Protein AF-A0A9P6ZWG0-F1 (afdb_monomer_lite)

Secondary structure (DSSP, 8-state):
-TTTSS--TTHHHHHHHHHHTT--HHHHHHHHHHHHTTS-------HHHHHHHHHHHHHHHHHHHHHHHHHT----HHHHHHHS----PPPP-SS--HHHHHHHHIIIIIHHHTTS-PPP--EEEEEEEEE--S--EEETTTTEEE-B-TTTGGGS--B-SSHHHHHHHHHHHHTTSS-B-SEEEEEEEEETTS--EEEEEEEEE-S---HHHHHHHHHHHHHHHHHTTHHHHT--EEEEEE---HHHHHHHHHHHSSEEPPTTSTTHHHHTTSTT---EE-GGG-EEEE-HHHHHHHHHHHHT-SS-EE-GGG-EE-HHHHHHHHTTSTT--HHHHHHHHS-S-TT-HHHHHHHHHHHHHHHTPPP-TTTS-HHHHHHHHHHHHHHHHHHHHHHHHH-TTS-HHHHHHHHHHHHHHHHHHHHHHGGGTS-HHHHHHHHHHHHHHHHHHHHHHHH-

Organism: NCBI:txid48579

pLDDT: mean 90.17, std 9.9, range [35.66, 98.5]

Sequence (456 aa):
MALSESDVPRIQHILAVALKRGSSIHQIINTLKDAIAGTYHPRGYSGDDLDIAMLAYRLGGRQLLYAFSRRLGLPSLRTLQTHHTFTSISPTIGSITTEQFDANIKTLILIPSQSTVVPRRGHSLMMDEIALEERASHHRASNSVIGLCHAHSHLVDPTLHTYDSALHIAEKLTEGLIHLGKEMSVLAVGSFGDDVIFPILAAPTCKCENAEMMISIFTLAIDRWRETGAEEHLGPIFSVATDGDSMWRAAGHSMFLKTNLPTTSRLYGTLSHMQGLNLATGDYEITLDFDLKHILKRWCTLLRTRKGMKLSNGHSITSAVLAHYLAWLPHMDESSVTKLLNPDDPQDVPRAVELMQAIIALSKFNIDTITGDVGMCADMSSIKSLGTILESLLLPFIDVTLSLQQQVTYLSRYAHLTFTFFRLYRSAFMPHVLYYDSQTMVKNVCFCIAKQQKLD

Radius of gyration: 29.15 Å; chains: 1; bounding box: 71×71×86 Å

Structure (mmCIF, N/CA/C/O backbone):
data_AF-A0A9P6ZWG0-F1
#
_entry.id   AF-A0A9P6ZWG0-F1
#
loop_
_atom_site.group_PDB
_atom_site.id
_atom_site.type_symbol
_atom_site.label_atom_id
_atom_site.label_alt_id
_atom_site.label_comp_id
_atom_site.label_asym_id
_atom_site.label_entity_id
_atom_site.label_seq_id
_atom_site.pdbx_PDB_ins_code
_atom_site.Cartn_x
_atom_site.Cartn_y
_atom_site.Cartn_z
_atom_site.occupancy
_atom_site.B_iso_or_equiv
_atom_site.auth_seq_id
_atom_site.auth_comp_id
_atom_site.auth_asym_id
_atom_site.auth_atom_id
_atom_site.pdbx_PDB_model_num
ATOM 1 N N . MET A 1 1 ? -18.147 -50.437 30.437 1.00 37.62 1 MET A N 1
ATOM 2 C CA . MET A 1 1 ? -17.731 -50.346 29.022 1.00 37.62 1 MET A CA 1
ATOM 3 C C . MET A 1 1 ? -17.285 -48.946 28.598 1.00 37.62 1 MET A C 1
ATOM 5 O O . MET A 1 1 ? -16.325 -48.887 27.862 1.00 37.62 1 MET A O 1
ATOM 9 N N . ALA A 1 2 ? -17.814 -47.830 29.126 1.00 37.00 2 ALA A N 1
ATOM 10 C CA . ALA A 1 2 ? -17.230 -46.495 28.856 1.00 37.00 2 ALA A CA 1
ATOM 11 C C . ALA A 1 2 ? -15.857 -46.240 29.538 1.00 37.00 2 ALA A C 1
ATOM 13 O O . ALA A 1 2 ? -15.045 -45.470 29.047 1.00 37.00 2 ALA A O 1
ATOM 14 N N . LEU A 1 3 ? -15.570 -46.920 30.658 1.00 36.84 3 LEU A N 1
ATOM 15 C CA . LEU A 1 3 ? -14.279 -46.837 31.368 1.00 36.84 3 LEU A CA 1
ATOM 16 C C . LEU A 1 3 ? -13.148 -47.650 30.711 1.00 36.84 3 LEU A C 1
ATOM 18 O O . LEU A 1 3 ? -11.986 -47.381 30.986 1.00 36.84 3 LEU A O 1
ATOM 22 N N . SER A 1 4 ? -13.470 -48.648 29.878 1.00 35.66 4 SER A N 1
ATOM 23 C CA . SER A 1 4 ? -12.467 -49.485 29.197 1.00 35.66 4 SER A CA 1
ATOM 24 C C . SER A 1 4 ? -12.006 -48.900 27.862 1.00 35.66 4 SER A C 1
ATOM 26 O O . SER A 1 4 ? -10.971 -49.313 27.356 1.00 35.66 4 SER A O 1
ATOM 28 N N . GLU A 1 5 ? -12.755 -47.944 27.306 1.00 43.00 5 GLU A N 1
ATOM 29 C CA . GLU A 1 5 ? -12.434 -47.263 26.043 1.00 43.00 5 GLU A CA 1
ATOM 30 C C . GLU A 1 5 ? -11.726 -45.911 26.256 1.00 43.00 5 GLU A C 1
ATOM 32 O O . GLU A 1 5 ? -11.485 -45.190 25.297 1.00 43.00 5 GLU A O 1
ATOM 37 N N . SER A 1 6 ? -11.351 -45.568 27.497 1.00 45.91 6 SER A N 1
ATOM 38 C CA . SER A 1 6 ? -10.584 -44.360 27.871 1.00 45.91 6 SER A CA 1
ATOM 39 C C . SER A 1 6 ? -11.175 -43.004 27.458 1.00 45.91 6 SER A C 1
ATOM 41 O O . SER A 1 6 ? -10.564 -41.979 27.749 1.00 45.91 6 SER A O 1
ATOM 43 N N . ASP A 1 7 ? -12.359 -42.962 26.849 1.00 49.44 7 ASP A N 1
ATOM 44 C CA . ASP A 1 7 ? -12.924 -41.741 26.278 1.00 49.44 7 ASP A CA 1
ATOM 45 C C . ASP A 1 7 ? -14.262 -41.386 26.932 1.00 49.44 7 ASP A C 1
ATOM 47 O O . ASP A 1 7 ? -15.328 -41.378 26.321 1.00 49.44 7 ASP A O 1
ATOM 51 N N . VAL A 1 8 ? -14.218 -41.109 28.236 1.00 55.91 8 VAL A N 1
ATOM 52 C CA . VAL A 1 8 ? -15.215 -40.216 28.830 1.00 55.91 8 VAL A CA 1
ATOM 53 C C . VAL A 1 8 ? -14.532 -38.857 28.896 1.00 55.91 8 VAL A C 1
ATOM 55 O O . VAL A 1 8 ? -13.727 -38.635 29.815 1.00 55.91 8 VAL A O 1
ATOM 58 N N . PRO A 1 9 ? -14.810 -37.952 27.938 1.00 55.22 9 PRO A N 1
ATOM 59 C CA . PRO A 1 9 ? -14.246 -36.620 27.962 1.00 55.22 9 PRO A CA 1
ATOM 60 C C . PRO A 1 9 ? -14.466 -36.038 29.354 1.00 55.22 9 PRO A C 1
ATOM 62 O O . PRO A 1 9 ? -15.599 -35.949 29.831 1.00 55.22 9 PRO A O 1
ATOM 65 N N . ARG A 1 10 ? -13.369 -35.631 30.003 1.00 64.44 10 ARG A N 1
ATOM 66 C CA . ARG A 1 10 ? -13.386 -34.802 31.220 1.00 64.44 10 ARG A CA 1
ATOM 67 C C . ARG A 1 10 ? -13.662 -35.516 32.551 1.00 64.44 10 ARG A C 1
ATOM 69 O O . ARG A 1 10 ? -13.986 -34.828 33.519 1.00 64.44 10 ARG A O 1
ATOM 76 N N . ILE A 1 11 ? -13.429 -36.831 32.684 1.00 73.81 11 ILE A N 1
ATOM 77 C CA . ILE A 1 11 ? -13.374 -37.490 34.019 1.00 73.81 11 ILE A CA 1
ATOM 78 C C . ILE A 1 11 ? -12.400 -36.763 34.955 1.00 73.81 11 ILE A C 1
ATOM 80 O O . ILE A 1 11 ? -12.735 -36.476 36.105 1.00 73.81 11 ILE A O 1
ATOM 84 N N . GLN A 1 12 ? -11.211 -36.423 34.451 1.00 68.88 12 GLN A N 1
ATOM 85 C CA . GLN A 1 12 ? -10.196 -35.696 35.218 1.00 68.88 12 GLN A CA 1
ATOM 86 C C . GLN A 1 12 ? -10.724 -34.347 35.728 1.00 68.88 12 GLN A C 1
ATOM 88 O O . GLN A 1 12 ? -10.463 -33.972 36.869 1.00 68.88 12 GLN A O 1
ATOM 93 N N . HIS A 1 13 ? -11.541 -33.653 34.929 1.00 70.75 13 HIS A N 1
ATOM 94 C CA . HIS A 1 13 ? -12.156 -32.381 35.314 1.00 70.75 13 HIS A CA 1
ATOM 95 C C . HIS A 1 13 ? -13.264 -32.555 36.356 1.00 70.75 13 HIS A C 1
ATOM 97 O O . HIS A 1 13 ? -13.342 -31.770 37.298 1.00 70.75 13 HIS A O 1
ATOM 103 N N . ILE A 1 14 ? -14.101 -33.594 36.233 1.00 76.69 14 ILE A N 1
ATOM 104 C CA . ILE A 1 14 ? -15.118 -33.932 37.247 1.00 76.69 14 ILE A CA 1
ATOM 105 C C . ILE A 1 14 ? -14.441 -34.150 38.601 1.00 76.69 14 ILE A C 1
ATOM 107 O O . ILE A 1 14 ? -14.869 -33.577 39.603 1.00 76.69 14 ILE A O 1
ATOM 111 N N . LEU A 1 15 ? -13.356 -34.927 38.615 1.00 77.06 15 LEU A N 1
ATOM 112 C CA . LEU A 1 15 ? -12.566 -35.180 39.816 1.00 77.06 15 LEU A CA 1
ATOM 113 C C . LEU A 1 15 ? -11.942 -33.887 40.355 1.00 77.06 15 LEU A C 1
ATOM 115 O O . LEU A 1 15 ? -12.119 -33.579 41.530 1.00 77.06 15 LEU A O 1
ATOM 119 N N . ALA A 1 16 ? -11.289 -33.088 39.507 1.00 73.81 16 ALA A N 1
ATOM 120 C CA . ALA A 1 16 ? -10.658 -31.833 39.914 1.00 73.81 16 ALA A CA 1
ATOM 121 C C . ALA A 1 16 ? -11.660 -30.825 40.510 1.00 73.81 16 ALA A C 1
ATOM 123 O O . ALA A 1 16 ? -11.408 -30.241 41.565 1.00 73.81 16 ALA A O 1
ATOM 124 N N . VAL A 1 17 ? -12.827 -30.643 39.880 1.00 78.06 17 VAL A N 1
ATOM 125 C CA . VAL A 1 17 ? -13.886 -29.746 40.372 1.00 78.06 17 VAL A CA 1
ATOM 126 C C . VAL A 1 17 ? -14.488 -30.264 41.674 1.00 78.06 17 VAL A C 1
ATOM 128 O O . VAL A 1 17 ? -14.714 -29.479 42.597 1.00 78.06 17 VAL A O 1
ATOM 131 N N . ALA A 1 18 ? -14.754 -31.567 41.767 1.00 81.75 18 ALA A N 1
ATOM 132 C CA . ALA A 1 18 ? -15.360 -32.146 42.956 1.00 81.75 18 ALA A CA 1
ATOM 133 C C . ALA A 1 18 ? -14.406 -32.109 44.161 1.00 81.75 18 ALA A C 1
ATOM 135 O O . ALA A 1 18 ? -14.845 -31.764 45.261 1.00 81.75 18 ALA A O 1
ATOM 136 N N . LEU A 1 19 ? -13.107 -32.345 43.941 1.00 82.44 19 LEU A N 1
ATOM 137 C CA . LEU A 1 19 ? -12.054 -32.182 44.948 1.00 82.44 19 LEU A CA 1
ATOM 138 C C . LEU A 1 19 ? -11.912 -30.719 45.390 1.00 82.44 19 LEU A C 1
ATOM 140 O O . LEU A 1 19 ? -11.913 -30.448 46.587 1.00 82.44 19 LEU A O 1
ATOM 144 N N . LYS A 1 20 ? -11.893 -29.758 44.453 1.00 82.50 20 LYS A N 1
ATOM 145 C CA . LYS A 1 20 ? -11.837 -28.316 44.771 1.00 82.50 20 LYS A CA 1
ATOM 146 C C . LYS A 1 20 ? -13.030 -27.843 45.610 1.00 82.50 20 LYS A C 1
ATOM 148 O O . LYS A 1 20 ? -12.902 -26.909 46.393 1.00 82.50 20 LYS A O 1
ATOM 153 N N . ARG A 1 21 ? -14.194 -28.478 45.447 1.00 83.69 21 ARG A N 1
ATOM 154 C CA . ARG A 1 21 ? -15.416 -28.193 46.218 1.00 83.69 21 ARG A CA 1
ATOM 155 C C . ARG A 1 21 ? -15.495 -28.933 47.559 1.00 83.69 21 ARG A C 1
ATOM 157 O O . ARG A 1 21 ? -16.491 -28.768 48.253 1.00 83.69 21 ARG A O 1
ATOM 164 N N . GLY A 1 22 ? -14.501 -29.754 47.913 1.00 84.75 22 GLY A N 1
ATOM 165 C CA . GLY A 1 22 ? -14.538 -30.578 49.128 1.00 84.75 22 GLY A CA 1
ATOM 166 C C . GLY A 1 22 ? -15.646 -31.638 49.106 1.00 84.75 22 GLY A C 1
ATOM 167 O O . GLY A 1 22 ? -16.209 -31.970 50.145 1.00 84.75 22 GLY A O 1
ATOM 168 N N . SER A 1 23 ? -16.007 -32.136 47.919 1.00 88.69 23 SER A N 1
ATOM 169 C CA . SER A 1 23 ? -17.115 -33.085 47.758 1.00 88.69 23 SER A CA 1
ATOM 170 C C . SER A 1 23 ? -16.770 -34.440 48.381 1.00 88.69 23 SER A C 1
ATOM 172 O O . SER A 1 23 ? -15.651 -34.930 48.238 1.00 88.69 23 SER A O 1
ATOM 174 N N . SER A 1 24 ? -17.744 -35.084 49.028 1.00 89.44 24 SER A N 1
ATOM 175 C CA . SER A 1 24 ? -17.562 -36.433 49.574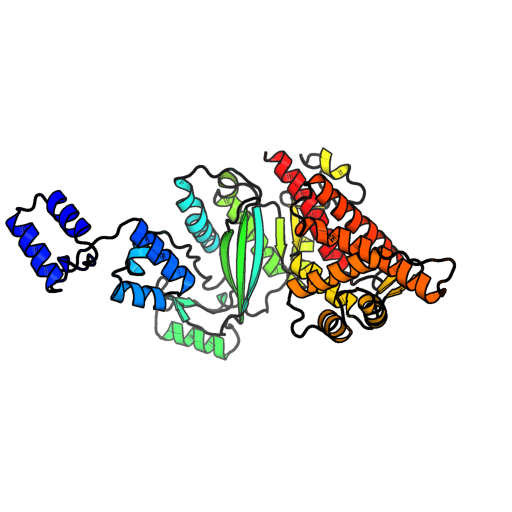 1.00 89.44 24 SER A CA 1
ATOM 176 C C . SER A 1 24 ? -17.386 -37.476 48.461 1.00 89.44 24 SER A C 1
ATOM 178 O O . SER A 1 24 ? -17.871 -37.302 47.341 1.00 89.44 24 SER A O 1
ATOM 180 N N . ILE A 1 25 ? -16.751 -38.609 48.781 1.00 86.00 25 ILE A N 1
ATOM 181 C CA . ILE A 1 25 ? -16.534 -39.720 47.834 1.00 86.00 25 ILE A CA 1
ATOM 182 C C . ILE A 1 25 ? -17.856 -40.190 47.202 1.00 86.00 25 ILE A C 1
ATOM 184 O O . ILE A 1 25 ? -17.917 -40.421 45.996 1.00 86.00 25 ILE A O 1
ATOM 188 N N . HIS A 1 26 ? -18.935 -40.265 47.988 1.00 86.94 26 HIS A N 1
ATOM 189 C CA . HIS A 1 26 ? -20.262 -40.632 47.484 1.00 86.94 26 HIS A CA 1
ATOM 190 C C . HIS A 1 26 ? -20.769 -39.648 46.422 1.00 86.94 26 HIS A C 1
ATOM 192 O O . HIS A 1 26 ? -21.313 -40.060 45.399 1.00 86.94 26 HIS A O 1
ATOM 198 N N . GLN A 1 27 ? -20.547 -38.351 46.627 1.00 86.12 27 GLN A N 1
ATOM 199 C CA . GLN A 1 27 ? -20.979 -37.321 45.690 1.00 86.12 27 GLN A CA 1
ATOM 200 C C . GLN A 1 27 ? -20.136 -37.306 44.410 1.00 86.12 27 GLN A C 1
ATOM 202 O O . GLN A 1 27 ? -20.685 -37.114 43.326 1.00 86.12 27 GLN A O 1
ATOM 207 N N . ILE A 1 28 ? -18.833 -37.587 44.510 1.00 85.56 28 ILE A N 1
ATOM 208 C CA . ILE A 1 28 ? -17.954 -37.776 43.346 1.00 85.56 28 ILE A CA 1
ATOM 209 C C . ILE A 1 28 ? -18.445 -38.954 42.495 1.00 85.56 28 ILE A C 1
ATOM 211 O O . ILE A 1 28 ? -18.609 -38.815 41.284 1.00 85.56 28 ILE A O 1
ATOM 215 N N . ILE A 1 29 ? -18.736 -40.096 43.129 1.00 86.38 29 ILE A N 1
ATOM 216 C CA . ILE A 1 29 ? -19.223 -41.300 42.443 1.00 86.38 29 ILE A CA 1
ATOM 217 C C . ILE A 1 29 ? -20.577 -41.044 41.772 1.00 86.38 29 ILE A C 1
ATOM 219 O O . ILE A 1 29 ? -20.764 -41.445 40.625 1.00 86.38 29 ILE A O 1
ATOM 223 N N . ASN A 1 30 ? -21.506 -40.360 42.445 1.00 86.19 30 ASN A N 1
ATOM 224 C CA . ASN A 1 30 ? -22.801 -40.015 41.853 1.00 86.19 30 ASN A CA 1
ATOM 225 C C . ASN A 1 30 ? -22.636 -39.077 40.651 1.00 86.19 30 ASN A C 1
ATOM 227 O O . ASN A 1 30 ? -23.195 -39.348 39.598 1.00 86.19 30 ASN A O 1
ATOM 231 N N . THR A 1 31 ? -21.772 -38.065 40.755 1.00 82.00 31 THR A N 1
ATOM 232 C CA . THR A 1 31 ? -21.495 -37.138 39.643 1.00 82.00 31 THR A CA 1
ATOM 233 C C . THR A 1 31 ? -20.870 -37.853 38.437 1.00 82.00 31 THR A C 1
ATOM 235 O O . THR A 1 31 ? -21.188 -37.536 37.294 1.00 82.00 31 THR A O 1
ATOM 238 N N . LEU A 1 32 ? -20.003 -38.847 38.669 1.00 81.12 32 LEU A N 1
ATOM 239 C CA . LEU A 1 32 ? -19.445 -39.687 37.603 1.00 81.12 32 LEU A CA 1
ATOM 240 C C . LEU A 1 32 ? -20.507 -40.591 36.965 1.00 81.12 32 LEU A C 1
ATOM 242 O O . LEU A 1 32 ? -20.524 -40.733 35.745 1.00 81.12 32 LEU A O 1
ATOM 246 N N . LYS A 1 33 ? -21.404 -41.182 37.764 1.00 82.31 33 LYS A N 1
ATOM 247 C CA . LYS A 1 33 ? -22.532 -41.975 37.251 1.00 82.31 33 LYS A CA 1
ATOM 248 C C . LYS A 1 33 ? -23.474 -41.119 36.407 1.00 82.31 33 LYS A C 1
ATOM 250 O O . LYS A 1 33 ? -23.841 -41.543 35.316 1.00 82.31 33 LYS A O 1
ATOM 255 N N . ASP A 1 34 ? -23.786 -39.911 36.867 1.00 80.44 34 ASP A N 1
ATOM 256 C CA . ASP A 1 34 ? -24.603 -38.947 36.131 1.00 80.44 34 ASP A CA 1
ATOM 257 C C . ASP A 1 34 ? -23.915 -38.506 34.828 1.00 80.44 34 ASP A C 1
ATOM 259 O O . ASP A 1 34 ? -24.560 -38.355 33.791 1.00 80.44 34 ASP A O 1
ATOM 263 N N . ALA A 1 35 ? -22.587 -38.355 34.835 1.00 75.44 35 ALA A N 1
ATOM 264 C CA . ALA A 1 35 ? -21.829 -38.039 33.626 1.00 75.44 35 ALA A CA 1
ATOM 265 C C . ALA A 1 35 ? -21.859 -39.178 32.599 1.00 75.44 35 ALA A C 1
ATOM 267 O O . ALA A 1 35 ? -22.093 -38.938 31.417 1.00 75.44 35 ALA A O 1
ATOM 268 N N . ILE A 1 36 ? -21.684 -40.423 33.053 1.00 76.38 36 ILE A N 1
ATOM 269 C CA . ILE A 1 36 ? -21.764 -41.618 32.200 1.00 76.38 36 ILE A CA 1
ATOM 270 C C . ILE A 1 36 ? -23.185 -41.801 31.643 1.00 76.38 36 ILE A C 1
ATOM 272 O O . ILE A 1 36 ? -23.343 -42.207 30.495 1.00 76.38 36 ILE A O 1
ATOM 276 N N . ALA A 1 37 ? -24.216 -41.477 32.429 1.00 76.56 37 ALA A N 1
ATOM 277 C CA . ALA A 1 37 ? -25.615 -41.508 32.003 1.00 76.56 37 ALA A CA 1
ATOM 278 C C . ALA A 1 37 ? -26.010 -40.326 31.093 1.00 76.56 37 ALA A C 1
ATOM 280 O O . ALA A 1 37 ? -27.152 -40.259 30.640 1.00 76.56 37 ALA A O 1
ATOM 281 N N . GLY A 1 38 ? -25.098 -39.379 30.841 1.00 68.25 38 GLY A N 1
ATOM 282 C CA . GLY A 1 38 ? -25.356 -38.177 30.046 1.00 68.25 38 GLY A CA 1
ATOM 283 C C . GLY A 1 38 ? -26.262 -37.147 30.733 1.00 68.25 38 GLY A C 1
ATOM 284 O O . GLY A 1 38 ? -26.659 -36.166 30.106 1.00 68.25 38 GLY A O 1
ATOM 285 N N . THR A 1 39 ? -26.597 -37.328 32.012 1.00 75.56 39 THR A N 1
ATOM 286 C CA . THR A 1 39 ? -27.428 -36.393 32.787 1.00 75.56 39 THR A CA 1
ATOM 287 C C . THR A 1 39 ? -26.605 -35.244 33.372 1.00 75.56 39 THR A C 1
ATOM 289 O O . THR A 1 39 ? -27.137 -34.153 33.586 1.00 75.56 39 THR A O 1
ATOM 292 N N . TYR A 1 40 ? -25.293 -35.432 33.551 1.00 69.31 40 TYR A N 1
ATOM 293 C CA . TYR A 1 40 ? -24.360 -34.397 33.998 1.00 69.31 40 TYR A CA 1
ATOM 294 C C . TYR A 1 40 ? -23.277 -34.107 32.953 1.00 69.31 40 TYR A C 1
ATOM 296 O O . TYR A 1 40 ? -22.512 -34.979 32.562 1.00 69.31 40 TYR A O 1
ATOM 304 N N . HIS A 1 41 ? -23.164 -32.844 32.539 1.00 65.75 41 HIS A N 1
ATOM 305 C CA . HIS A 1 41 ? -22.106 -32.391 31.636 1.00 65.75 41 HIS A CA 1
ATOM 306 C C . HIS A 1 41 ? -21.124 -31.501 32.412 1.00 65.75 41 HIS A C 1
ATOM 308 O O . HIS A 1 41 ? -21.511 -30.395 32.815 1.00 65.75 41 HIS A O 1
ATOM 314 N N . PRO A 1 42 ? -19.873 -31.940 32.648 1.00 67.44 42 PRO A N 1
ATOM 315 C CA . PRO A 1 42 ? -18.890 -31.139 33.369 1.00 67.44 42 PRO A CA 1
ATOM 316 C C . PRO A 1 42 ? -18.679 -29.771 32.706 1.00 67.44 42 PRO A C 1
ATOM 318 O O . PRO A 1 42 ? -18.319 -29.675 31.532 1.00 67.44 42 PRO A O 1
ATOM 321 N N . ARG A 1 43 ? -18.890 -28.697 33.480 1.00 65.50 43 ARG A N 1
ATOM 322 C CA . ARG A 1 43 ? -18.658 -27.314 33.039 1.00 65.50 43 ARG A CA 1
ATOM 323 C C . ARG A 1 43 ? -17.236 -26.881 33.395 1.00 65.50 43 ARG A C 1
ATOM 325 O O . ARG A 1 43 ? -16.882 -26.785 34.570 1.00 65.50 43 ARG A O 1
ATOM 332 N N . GLY A 1 44 ? -16.437 -26.619 32.370 1.00 68.69 44 GLY A N 1
ATOM 333 C CA . GLY A 1 44 ? -15.086 -26.067 32.451 1.00 68.69 44 GLY A CA 1
ATOM 334 C C . GLY A 1 44 ? -14.236 -26.542 31.278 1.00 68.69 44 GLY A C 1
ATOM 335 O O . GLY A 1 44 ? -14.557 -27.558 30.661 1.00 68.69 44 GLY A O 1
ATOM 336 N N . TYR A 1 45 ? -13.217 -25.755 30.957 1.00 79.44 45 TYR A N 1
ATOM 337 C CA . TYR A 1 45 ? -12.350 -25.932 29.798 1.00 79.44 45 TYR A CA 1
ATOM 338 C C . TYR A 1 45 ? -10.911 -25.666 30.233 1.00 79.44 45 TYR A C 1
ATOM 340 O O . TYR A 1 45 ? -10.681 -24.739 31.017 1.00 79.44 45 TYR A O 1
ATOM 348 N N . SER A 1 46 ? -9.974 -26.491 29.775 1.00 81.81 46 SER A N 1
ATOM 349 C CA . SER A 1 46 ? -8.542 -26.220 29.924 1.00 81.81 46 SER A CA 1
ATOM 350 C C . SER A 1 46 ? -8.082 -25.121 28.953 1.00 81.81 46 SER A C 1
ATOM 352 O O . SER A 1 46 ? -8.843 -24.689 28.086 1.00 81.81 46 SER A O 1
ATOM 354 N N . GLY A 1 47 ? -6.831 -24.664 29.095 1.00 82.94 47 GLY A N 1
ATOM 355 C CA . GLY A 1 47 ? -6.190 -23.815 28.081 1.00 82.94 47 GLY A CA 1
ATOM 356 C C . GLY A 1 47 ? -6.156 -24.513 26.719 1.00 82.94 47 GLY A C 1
ATOM 357 O O . GLY A 1 47 ? -6.641 -23.958 25.743 1.00 82.94 47 GLY A O 1
ATOM 358 N N . ASP A 1 48 ? -5.740 -25.781 26.692 1.00 85.06 48 ASP A N 1
ATOM 359 C CA . ASP A 1 48 ? -5.709 -26.593 25.470 1.00 85.06 48 ASP A CA 1
ATOM 360 C C . ASP A 1 48 ? -7.090 -26.719 24.806 1.00 85.06 48 ASP A C 1
ATOM 362 O O . ASP A 1 48 ? -7.206 -26.619 23.587 1.00 85.06 48 ASP A O 1
ATOM 366 N N . ASP A 1 49 ? -8.163 -26.894 25.591 1.00 87.06 49 ASP A N 1
ATOM 367 C CA . ASP A 1 49 ? -9.532 -26.927 25.062 1.00 87.06 49 ASP A CA 1
ATOM 368 C C . ASP A 1 49 ? -9.878 -25.614 24.345 1.00 87.06 49 ASP A C 1
ATOM 370 O O . ASP A 1 49 ? -10.517 -25.623 23.289 1.00 87.06 49 ASP A O 1
ATOM 374 N N . LEU A 1 50 ? -9.489 -24.482 24.939 1.00 90.06 50 LEU A N 1
ATOM 375 C CA . LEU A 1 50 ? -9.707 -23.148 24.388 1.00 90.06 50 LEU A CA 1
ATOM 376 C C . LEU A 1 50 ? -8.879 -22.924 23.117 1.00 90.06 50 LEU A C 1
ATOM 378 O O . LEU A 1 50 ? -9.432 -22.459 22.119 1.00 90.06 50 LEU A O 1
ATOM 382 N N . ASP A 1 51 ? -7.616 -23.345 23.104 1.00 90.06 51 ASP A N 1
ATOM 383 C CA . ASP A 1 51 ? -6.731 -23.230 21.944 1.00 90.06 51 ASP A CA 1
ATOM 384 C C . ASP A 1 51 ? -7.205 -24.102 20.773 1.00 90.06 51 ASP A C 1
ATOM 386 O O . ASP A 1 51 ? -7.280 -23.630 19.635 1.00 90.06 51 ASP A O 1
ATOM 390 N N . ILE A 1 52 ? -7.629 -25.345 21.034 1.00 91.56 52 ILE A N 1
ATOM 391 C CA . ILE A 1 52 ? -8.194 -26.233 20.005 1.00 91.56 52 ILE A CA 1
ATOM 392 C C . ILE A 1 52 ? -9.501 -25.652 19.458 1.00 91.56 52 ILE A C 1
ATOM 394 O O . ILE A 1 52 ? -9.733 -25.676 18.246 1.00 91.56 52 ILE A O 1
ATOM 398 N N . ALA A 1 53 ? -10.365 -25.100 2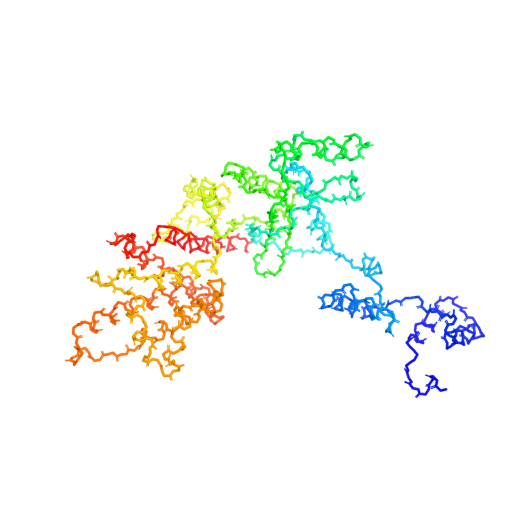0.313 1.00 92.50 53 ALA A N 1
ATOM 399 C CA . ALA A 1 53 ? -11.608 -24.492 19.847 1.00 92.50 53 ALA A CA 1
ATOM 400 C C . ALA A 1 53 ? -11.348 -23.201 19.055 1.00 92.50 53 ALA A C 1
ATOM 402 O O . ALA A 1 53 ? -12.023 -22.950 18.055 1.00 92.50 53 ALA A O 1
ATOM 403 N N . MET A 1 54 ? -10.342 -22.411 19.440 1.00 93.06 54 MET A N 1
ATOM 404 C CA . MET A 1 54 ? -9.891 -21.251 18.674 1.00 93.06 54 MET A CA 1
ATOM 405 C C . MET A 1 54 ? -9.352 -21.672 17.303 1.00 93.06 54 MET A C 1
ATOM 407 O O . MET A 1 54 ? -9.720 -21.074 16.292 1.00 93.06 54 MET A O 1
ATOM 411 N N . LEU A 1 55 ? -8.544 -22.732 17.235 1.00 94.00 55 LEU A N 1
ATOM 412 C CA . LEU A 1 55 ? -8.046 -23.280 15.975 1.00 94.00 55 LEU A CA 1
ATOM 413 C C . LEU A 1 55 ? -9.195 -23.772 15.084 1.00 94.00 55 LEU A C 1
ATOM 415 O O . LEU A 1 55 ? -9.261 -23.413 13.909 1.00 94.00 55 LEU A O 1
ATOM 419 N N . ALA A 1 56 ? -10.144 -24.527 15.646 1.00 94.00 56 ALA A N 1
ATOM 420 C CA . ALA A 1 56 ? -11.327 -24.996 14.927 1.00 94.00 56 ALA A CA 1
ATOM 421 C C . ALA A 1 56 ? -12.171 -23.829 14.392 1.00 94.00 56 ALA A C 1
ATOM 423 O O . ALA A 1 56 ? -12.645 -23.870 13.255 1.00 94.00 56 ALA A O 1
ATOM 424 N N . TYR A 1 57 ? -12.320 -22.766 15.186 1.00 93.94 57 TYR A N 1
ATOM 425 C CA . TYR A 1 57 ? -12.990 -21.543 14.763 1.00 93.94 57 TYR A CA 1
ATOM 426 C C . TYR A 1 57 ? -12.257 -20.843 13.617 1.00 93.94 57 TYR A C 1
ATOM 428 O O . TYR A 1 57 ? -12.901 -20.406 12.667 1.00 93.94 57 TYR A O 1
ATOM 436 N N . ARG A 1 58 ? -10.925 -20.745 13.676 1.00 90.81 58 ARG A N 1
ATOM 437 C CA . ARG A 1 58 ? -10.125 -20.089 12.631 1.00 90.81 58 ARG A CA 1
ATOM 438 C C . ARG A 1 58 ? -10.099 -20.879 11.322 1.00 90.81 58 ARG A C 1
ATOM 440 O O . ARG A 1 58 ? -10.160 -20.266 10.265 1.00 90.81 58 ARG A O 1
ATOM 447 N N . LEU A 1 59 ? -10.040 -22.211 11.383 1.00 92.88 59 LEU A N 1
ATOM 448 C CA . LEU A 1 59 ? -9.939 -23.064 10.193 1.00 92.88 59 LEU A CA 1
ATOM 449 C C . LEU A 1 59 ? -11.290 -23.361 9.531 1.00 92.88 59 LEU A C 1
ATOM 451 O O . LEU A 1 59 ? -11.369 -23.408 8.309 1.00 92.88 59 LEU A O 1
ATOM 455 N N . GLY A 1 60 ? -12.351 -23.582 10.313 1.00 90.88 60 GLY A N 1
ATOM 456 C CA . GLY A 1 60 ? -13.663 -23.987 9.784 1.00 90.88 60 GLY A CA 1
ATOM 457 C C . GLY A 1 60 ? -14.834 -23.116 10.234 1.00 90.88 60 GLY A C 1
ATOM 458 O O . GLY A 1 60 ? -15.999 -23.487 10.059 1.00 90.88 60 GLY A O 1
ATOM 459 N N . GLY A 1 61 ? -14.547 -21.962 10.835 1.00 92.44 61 GLY A N 1
ATOM 460 C CA . GLY A 1 61 ? -15.547 -20.978 11.218 1.00 92.44 61 GLY A CA 1
ATOM 461 C C . GLY A 1 61 ? -16.515 -21.457 12.299 1.00 92.44 61 GLY A C 1
ATOM 462 O O . GLY A 1 61 ? -16.291 -22.412 13.049 1.00 92.44 61 GLY A O 1
ATOM 463 N N . ARG A 1 62 ? -17.660 -20.770 12.367 1.00 92.94 62 ARG A N 1
ATOM 464 C CA . ARG A 1 62 ? -18.724 -21.057 13.341 1.00 92.94 62 ARG A CA 1
ATOM 465 C C . ARG A 1 62 ? -19.299 -22.463 13.206 1.00 92.94 62 ARG A C 1
ATOM 467 O O . ARG A 1 62 ? -19.668 -23.051 14.217 1.00 92.94 62 ARG A O 1
ATOM 474 N N . GLN A 1 63 ? -19.403 -22.980 11.983 1.00 93.25 63 GLN A N 1
ATOM 475 C CA . GLN A 1 63 ? -20.035 -24.272 11.720 1.00 93.25 63 GLN A CA 1
ATOM 476 C C . GLN A 1 63 ? -19.171 -25.427 12.229 1.00 93.25 63 GLN A C 1
ATOM 478 O O . GLN A 1 63 ? -19.679 -26.284 12.952 1.00 93.25 63 GLN A O 1
ATOM 483 N N . LEU A 1 64 ? -17.864 -25.409 11.936 1.00 93.31 64 LEU A N 1
ATOM 484 C CA . LEU A 1 64 ? -16.944 -26.425 12.444 1.00 93.31 64 LEU A CA 1
ATOM 485 C C . LEU A 1 64 ? -16.838 -26.364 13.968 1.00 93.31 64 LEU A C 1
ATOM 487 O O . LEU A 1 64 ? -16.972 -27.391 14.634 1.00 93.31 64 LEU A O 1
ATOM 491 N N . LEU A 1 65 ? -16.689 -25.158 14.529 1.00 94.88 65 LEU A N 1
ATOM 492 C CA . LEU A 1 65 ? -16.674 -24.975 15.979 1.00 94.88 65 LEU A CA 1
ATOM 493 C C . LEU A 1 65 ? -17.959 -25.507 16.625 1.00 94.88 65 LEU A C 1
ATOM 495 O O . LEU A 1 65 ? -17.901 -26.162 17.661 1.00 94.88 65 LEU A O 1
ATOM 499 N N . TYR A 1 66 ? -19.124 -25.253 16.022 1.00 93.81 66 TYR A N 1
ATOM 500 C CA . TYR A 1 66 ? -20.395 -25.771 16.522 1.00 93.81 66 TYR A CA 1
ATOM 501 C C . TYR A 1 66 ? -20.430 -27.303 16.500 1.00 93.81 66 TYR A C 1
ATOM 503 O O . TYR A 1 66 ? -20.788 -27.919 17.505 1.00 93.81 66 TYR A O 1
ATOM 511 N N . ALA A 1 67 ? -20.019 -27.921 15.389 1.00 92.62 67 ALA A N 1
ATOM 512 C CA . ALA A 1 67 ? -19.962 -29.373 15.260 1.00 92.62 67 ALA A CA 1
ATOM 513 C C . ALA A 1 67 ? -19.029 -29.998 16.310 1.00 92.62 67 ALA A C 1
ATOM 515 O O . ALA A 1 67 ? -19.416 -30.950 16.991 1.00 92.62 67 ALA A O 1
ATOM 516 N N . PHE A 1 68 ? -17.838 -29.431 16.517 1.00 91.31 68 PHE A N 1
ATOM 517 C CA . PHE A 1 68 ? -16.885 -29.925 17.514 1.00 91.31 68 PHE A CA 1
ATOM 518 C C . PHE A 1 68 ? -17.303 -29.617 18.949 1.00 91.31 68 PHE A C 1
ATOM 520 O O . PHE A 1 68 ? -17.100 -30.447 19.831 1.00 91.31 68 PHE A O 1
ATOM 527 N N . SER A 1 69 ? -17.965 -28.489 19.200 1.00 89.50 69 SER A N 1
ATOM 528 C CA . SER A 1 69 ? -18.552 -28.208 20.511 1.00 89.50 69 SER A CA 1
ATOM 529 C C . SER A 1 69 ? -19.613 -29.251 20.874 1.00 89.50 69 SER A C 1
ATOM 531 O O . SER A 1 69 ? -19.663 -29.720 22.009 1.00 89.50 69 SER A O 1
ATOM 533 N N . ARG A 1 70 ? -20.419 -29.690 19.895 1.00 86.38 70 ARG A N 1
ATOM 534 C CA . ARG A 1 70 ? -21.425 -30.744 20.087 1.00 86.38 70 ARG A CA 1
ATOM 535 C C . ARG A 1 70 ? -20.834 -32.146 20.194 1.00 86.38 70 ARG A C 1
ATOM 537 O O . ARG A 1 70 ? -21.325 -32.927 21.002 1.00 86.38 70 ARG A O 1
ATOM 544 N N . ARG A 1 71 ? -19.832 -32.482 19.378 1.00 83.69 71 ARG A N 1
ATOM 545 C CA . ARG A 1 71 ? -19.303 -33.852 19.284 1.00 83.69 71 ARG A CA 1
ATOM 546 C C . ARG A 1 71 ? -18.150 -34.135 20.242 1.00 83.69 71 ARG A C 1
ATOM 548 O O . ARG A 1 71 ? -18.107 -35.218 20.807 1.00 83.69 71 ARG A O 1
ATOM 555 N N . LEU A 1 72 ? -17.235 -33.184 20.395 1.00 83.00 72 LEU A N 1
ATOM 556 C CA . LEU A 1 72 ? -16.000 -33.312 21.178 1.00 83.00 72 LEU A CA 1
ATOM 557 C C . LEU A 1 72 ? -16.068 -32.529 22.498 1.00 83.00 72 LEU A C 1
ATOM 559 O O . LEU A 1 72 ? -15.120 -32.524 23.276 1.00 83.00 72 LEU A O 1
ATOM 563 N N . GLY A 1 73 ? -17.180 -31.833 22.754 1.00 82.69 73 GLY A N 1
ATOM 564 C CA . GLY A 1 73 ? -17.357 -31.028 23.958 1.00 82.69 73 GLY A CA 1
ATOM 565 C C . GLY A 1 73 ? -16.514 -29.753 23.982 1.00 82.69 73 GLY A C 1
ATOM 566 O O . GLY A 1 73 ? -16.379 -29.161 25.049 1.00 82.69 73 GLY A O 1
ATOM 567 N N . LEU A 1 74 ? -15.939 -29.310 22.856 1.00 88.00 74 LEU A N 1
ATOM 568 C CA . LEU A 1 74 ? -15.115 -28.097 22.815 1.00 88.00 74 LEU A CA 1
ATOM 569 C C . LEU A 1 74 ? -15.883 -26.832 23.262 1.00 88.00 74 LEU A C 1
ATOM 571 O O . LEU A 1 74 ? -17.113 -26.761 23.120 1.00 88.00 74 LEU A O 1
ATOM 575 N N . PRO A 1 75 ? -15.166 -25.814 23.777 1.00 90.38 75 PRO A N 1
ATOM 576 C CA . PRO A 1 75 ? -15.717 -24.501 24.081 1.00 90.38 75 PRO A CA 1
ATOM 577 C C . PRO A 1 75 ? -16.601 -23.945 22.966 1.00 90.38 75 PRO A C 1
ATOM 579 O O . PRO A 1 75 ? -16.261 -23.970 21.786 1.00 90.38 75 PRO A O 1
ATOM 582 N N . SER A 1 76 ? -17.747 -23.391 23.356 1.00 90.75 76 SER A N 1
ATOM 583 C CA . SER A 1 76 ? -18.602 -22.652 22.427 1.00 90.75 76 SER A CA 1
ATOM 584 C C . SER A 1 76 ? -17.955 -21.324 22.020 1.00 90.75 76 SER A C 1
ATOM 586 O O . SER A 1 76 ? -17.109 -20.798 22.743 1.00 90.75 76 SER A O 1
ATOM 588 N N . LEU A 1 77 ? -18.433 -20.699 20.936 1.00 90.31 77 LEU A N 1
ATOM 589 C CA . LEU A 1 77 ? -17.967 -19.358 20.554 1.00 90.31 77 LEU A CA 1
ATOM 590 C C . LEU A 1 77 ? -18.158 -18.337 21.682 1.00 90.31 77 LEU A C 1
ATOM 592 O O . LEU A 1 77 ? -17.285 -17.515 21.922 1.00 90.31 77 LEU A O 1
ATOM 596 N N . ARG A 1 78 ? -19.273 -18.417 22.415 1.00 89.00 78 ARG A N 1
ATOM 597 C CA . ARG A 1 78 ? -19.533 -17.534 23.558 1.00 89.00 78 ARG A CA 1
ATOM 598 C C . ARG A 1 78 ? -18.496 -17.729 24.663 1.00 89.00 78 ARG A C 1
ATOM 600 O O . ARG A 1 78 ? -18.058 -16.762 25.276 1.00 89.00 78 ARG A O 1
ATOM 607 N N . THR A 1 79 ? -18.112 -18.979 24.913 1.00 89.06 79 THR A N 1
ATOM 608 C CA . THR A 1 79 ? -17.045 -19.308 25.860 1.00 89.06 79 THR A CA 1
ATOM 609 C C . THR A 1 79 ? -15.718 -18.734 25.380 1.00 89.06 79 THR A C 1
ATOM 611 O O . THR A 1 79 ? -15.068 -18.034 26.145 1.00 89.06 79 THR A O 1
ATOM 614 N N . LEU A 1 80 ? -15.358 -18.940 24.110 1.00 89.75 80 LEU A N 1
ATOM 615 C CA . LEU A 1 80 ? -14.149 -18.355 23.532 1.00 89.75 80 LEU A CA 1
ATOM 616 C C . LEU A 1 80 ? -14.132 -16.834 23.669 1.00 89.75 80 LEU A C 1
ATOM 618 O O . LEU A 1 80 ? -13.149 -16.296 24.145 1.00 89.75 80 LEU A O 1
ATOM 622 N N . GLN A 1 81 ? -15.224 -16.146 23.341 1.00 86.88 81 GLN A N 1
ATOM 623 C CA . GLN A 1 81 ? -15.335 -14.687 23.479 1.00 86.88 81 GLN A CA 1
ATOM 624 C C . GLN A 1 81 ? -15.222 -14.194 24.927 1.00 86.88 81 GLN A C 1
ATOM 626 O O . GLN A 1 81 ? -14.943 -13.025 25.154 1.00 86.88 81 GLN A O 1
ATOM 631 N N . THR A 1 82 ? -15.464 -15.068 25.908 1.00 85.25 82 THR A N 1
ATOM 632 C CA . THR A 1 82 ? -15.294 -14.744 27.332 1.00 85.25 82 THR A CA 1
ATOM 633 C C . THR A 1 82 ? -13.847 -14.950 27.790 1.00 85.25 82 THR A C 1
ATOM 635 O O . THR A 1 82 ? -13.398 -14.271 28.706 1.00 85.25 82 THR A O 1
ATOM 638 N N . HIS A 1 83 ? -13.128 -15.898 27.180 1.00 82.50 83 HIS A N 1
ATOM 639 C CA . HIS A 1 83 ? -11.776 -16.301 27.583 1.00 82.50 83 HIS A CA 1
ATOM 640 C C . HIS A 1 83 ? -10.658 -15.749 26.685 1.00 82.50 83 HIS A C 1
ATOM 642 O O . HIS A 1 83 ? -9.505 -15.735 27.103 1.00 82.50 83 HIS A O 1
ATOM 648 N N . HIS A 1 84 ? -10.985 -15.281 25.483 1.00 79.44 84 HIS A N 1
ATOM 649 C CA . HIS A 1 84 ? -10.059 -14.682 24.530 1.00 79.44 84 HIS A CA 1
ATOM 650 C C . HIS A 1 84 ? -10.576 -13.336 24.045 1.00 79.44 84 HIS A C 1
ATOM 652 O O . HIS A 1 84 ? -11.770 -13.155 23.792 1.00 79.44 84 HIS A O 1
ATOM 658 N N . THR A 1 85 ? -9.639 -12.425 23.821 1.00 70.44 85 THR A N 1
ATOM 659 C CA . THR A 1 85 ? -9.901 -11.152 23.162 1.00 70.44 85 THR A CA 1
ATOM 660 C C . THR A 1 85 ? -9.996 -11.379 21.658 1.00 70.44 85 THR A C 1
ATOM 662 O O . THR A 1 85 ? -9.059 -11.869 21.030 1.00 70.44 85 THR A O 1
ATOM 665 N N . PHE A 1 86 ? -11.136 -11.024 21.073 1.00 76.06 86 PHE A N 1
ATOM 666 C CA . PHE A 1 86 ? -11.292 -10.949 19.625 1.00 76.06 86 PHE A CA 1
ATOM 667 C C . PHE A 1 86 ? -11.091 -9.502 19.194 1.00 76.06 86 PHE A C 1
ATOM 669 O O . PHE A 1 86 ? -11.748 -8.6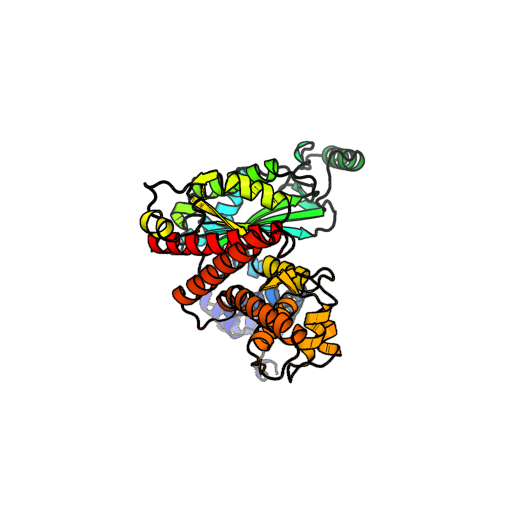08 19.726 1.00 76.06 86 PHE A O 1
ATOM 676 N N . THR A 1 87 ? -10.216 -9.279 18.216 1.00 74.69 87 THR A N 1
ATOM 677 C CA . THR A 1 87 ? -10.092 -7.983 17.547 1.00 74.69 87 THR A CA 1
ATOM 678 C C . THR A 1 87 ? -11.435 -7.649 16.906 1.00 74.69 87 THR A C 1
ATOM 680 O O . THR A 1 87 ? -11.891 -8.353 16.005 1.00 74.69 87 THR A O 1
ATOM 683 N N . SER A 1 88 ? -12.091 -6.605 17.403 1.00 79.88 88 SER A N 1
ATOM 684 C CA . SER A 1 88 ? -13.380 -6.142 16.897 1.00 79.88 88 SER A CA 1
ATOM 685 C C . SER A 1 88 ? -13.284 -4.656 16.613 1.00 79.88 88 SER A C 1
ATOM 687 O O . SER A 1 88 ? -13.296 -3.844 17.534 1.00 79.88 88 SER A O 1
ATOM 689 N N . ILE A 1 89 ? -13.199 -4.310 15.334 1.00 87.50 89 ILE A N 1
ATOM 690 C CA . ILE A 1 89 ? -13.337 -2.927 14.894 1.00 87.50 89 ILE A CA 1
ATOM 691 C C . ILE A 1 89 ? -14.817 -2.545 14.882 1.00 87.50 89 ILE A C 1
ATOM 693 O O . ILE A 1 89 ? -15.662 -3.328 14.441 1.00 87.50 89 ILE A O 1
ATOM 697 N N . SER A 1 90 ? -15.137 -1.349 15.371 1.00 87.25 90 SER A N 1
ATOM 698 C CA . SER A 1 90 ? -16.483 -0.805 15.193 1.00 87.25 90 SER A CA 1
ATOM 699 C C . SER A 1 90 ? -16.599 -0.246 13.771 1.00 87.25 90 SER A C 1
ATOM 701 O O . SER A 1 90 ? -15.766 0.586 13.396 1.00 87.25 90 SER A O 1
ATOM 703 N N . PRO A 1 91 ? -17.573 -0.704 12.961 1.00 90.19 91 PRO A N 1
ATOM 704 C CA . PRO A 1 91 ? -17.772 -0.159 11.626 1.00 90.19 91 PRO A CA 1
ATOM 705 C C . PRO A 1 91 ? -18.217 1.301 11.726 1.00 90.19 91 PRO A C 1
ATOM 707 O O . PRO A 1 91 ? -18.963 1.662 12.638 1.00 90.19 91 PRO A O 1
ATOM 710 N N . THR A 1 92 ? -17.797 2.131 10.775 1.00 93.50 92 THR A N 1
ATOM 711 C CA . THR A 1 92 ? -18.238 3.524 10.714 1.00 93.50 92 THR A CA 1
ATOM 712 C C . THR A 1 92 ? -19.739 3.580 10.442 1.00 93.50 92 THR A C 1
ATOM 714 O O . THR A 1 92 ? -20.241 3.001 9.475 1.00 93.50 92 THR A O 1
ATOM 717 N N . ILE A 1 93 ? -20.449 4.294 11.311 1.00 91.75 93 ILE A N 1
ATOM 718 C CA . ILE A 1 93 ? -21.869 4.611 11.180 1.00 91.75 93 ILE A CA 1
ATOM 719 C C . ILE A 1 93 ? -21.961 6.108 10.928 1.00 91.75 93 ILE A C 1
ATOM 721 O O . ILE A 1 93 ? -21.578 6.899 11.786 1.00 91.75 93 ILE A O 1
ATOM 725 N N . GLY A 1 94 ? -22.481 6.502 9.770 1.00 90.75 94 GLY A N 1
ATOM 726 C CA . GLY A 1 94 ? -22.508 7.913 9.412 1.00 90.75 94 GLY A CA 1
ATOM 727 C C . GLY A 1 94 ? -21.155 8.407 8.891 1.00 90.75 94 GLY A C 1
ATOM 728 O O . GLY A 1 94 ? -20.397 7.665 8.262 1.00 90.75 94 GLY A O 1
ATOM 729 N N . SER A 1 95 ? -20.863 9.681 9.148 1.00 92.06 95 SER A N 1
ATOM 730 C CA . SER A 1 95 ? -19.579 10.293 8.800 1.00 92.06 95 SER A CA 1
ATOM 731 C C . SER A 1 95 ? -18.431 9.737 9.637 1.00 92.06 95 SER A C 1
ATOM 733 O O . SER A 1 95 ? -18.610 9.317 10.777 1.00 92.06 95 SER A O 1
ATOM 735 N N . ILE A 1 96 ? -17.218 9.802 9.091 1.00 94.44 96 ILE A N 1
ATOM 736 C CA . ILE A 1 96 ? -15.997 9.492 9.839 1.00 94.44 96 ILE A CA 1
ATOM 737 C C . ILE A 1 96 ? -15.769 10.593 10.886 1.00 94.44 96 ILE A C 1
ATOM 739 O O . ILE A 1 96 ? -15.717 11.770 10.531 1.00 94.44 96 ILE A O 1
ATOM 743 N N . THR A 1 97 ? -15.621 10.215 12.160 1.00 93.00 97 THR A N 1
ATOM 744 C CA . THR A 1 97 ? -15.406 11.156 13.272 1.00 93.00 97 THR A CA 1
ATOM 745 C C . THR A 1 97 ? -14.139 10.854 14.071 1.00 93.00 97 THR A C 1
ATOM 747 O O . THR A 1 97 ? -13.575 9.758 14.006 1.00 93.00 97 THR A O 1
ATOM 750 N N . THR A 1 98 ? -13.703 11.839 14.857 1.00 94.94 98 THR A N 1
ATOM 751 C CA . THR A 1 98 ? -12.608 11.737 15.831 1.00 94.94 98 THR A CA 1
ATOM 752 C C . THR A 1 98 ? -12.857 10.639 16.861 1.00 94.94 98 THR A C 1
ATOM 754 O O . THR A 1 98 ? -11.974 9.830 17.132 1.00 94.94 98 THR A O 1
ATOM 757 N N . GLU A 1 99 ? -14.078 10.555 17.390 1.00 92.75 99 GLU A N 1
ATOM 758 C CA . GLU A 1 99 ? -14.451 9.617 18.454 1.00 92.75 99 GLU A CA 1
ATOM 759 C C . GLU A 1 99 ? -14.345 8.168 17.979 1.00 92.75 99 GLU A C 1
ATOM 761 O O . GLU A 1 99 ? -13.980 7.286 18.756 1.00 92.75 99 GLU A O 1
ATOM 766 N N . GLN A 1 100 ? -14.633 7.920 16.698 1.00 92.25 100 GLN A N 1
ATOM 767 C CA . GLN A 1 100 ? -14.536 6.592 16.103 1.00 92.25 100 GLN A CA 1
ATOM 768 C C . GLN A 1 100 ? -13.087 6.093 16.061 1.00 92.25 100 GLN A C 1
ATOM 770 O O . GLN A 1 100 ? -12.814 4.946 16.428 1.00 92.25 100 GLN A O 1
ATOM 775 N N . PHE A 1 101 ? -12.158 6.949 15.635 1.00 94.19 101 PHE A N 1
ATOM 776 C CA . PHE A 1 101 ? -10.731 6.638 15.652 1.00 94.19 101 PHE A CA 1
ATOM 777 C C . PHE A 1 101 ? -10.229 6.436 17.078 1.00 94.19 101 PHE A C 1
ATOM 779 O O . PHE A 1 101 ? -9.603 5.417 17.362 1.00 94.19 101 PHE A O 1
ATOM 786 N N . ASP A 1 102 ? -10.565 7.350 17.987 1.00 94.44 102 ASP A N 1
ATOM 787 C CA . ASP A 1 102 ? -10.194 7.258 19.396 1.00 94.44 102 ASP A CA 1
ATOM 788 C C . ASP A 1 102 ? -10.667 5.948 20.028 1.00 94.44 102 ASP A C 1
ATOM 790 O O . ASP A 1 102 ? -9.899 5.278 20.720 1.00 94.44 102 ASP A O 1
ATOM 794 N N . ALA A 1 103 ? -11.927 5.572 19.797 1.00 92.06 103 ALA A N 1
ATOM 795 C CA . ALA A 1 103 ? -12.502 4.345 20.325 1.00 92.06 103 ALA A CA 1
ATOM 796 C C . ALA A 1 103 ? -11.784 3.108 19.771 1.00 92.06 103 ALA A C 1
ATOM 798 O O . ALA A 1 103 ? -11.430 2.215 20.546 1.00 92.06 103 ALA A O 1
ATOM 799 N N . ASN A 1 104 ? -11.524 3.063 18.460 1.00 93.44 104 ASN A N 1
ATOM 800 C CA . ASN A 1 104 ? -10.833 1.939 17.828 1.00 93.44 104 ASN A CA 1
ATOM 801 C C . ASN A 1 104 ? -9.375 1.839 18.297 1.00 93.44 104 ASN A C 1
ATOM 803 O O . ASN A 1 104 ? -8.949 0.762 18.707 1.00 93.44 104 ASN A O 1
ATOM 807 N N . ILE A 1 105 ? -8.632 2.950 18.332 1.00 93.25 105 ILE A N 1
ATOM 808 C CA . ILE A 1 105 ? -7.243 2.985 18.811 1.00 93.25 105 ILE A CA 1
ATOM 809 C C . ILE A 1 105 ? -7.174 2.555 20.282 1.00 93.25 105 ILE A C 1
ATOM 811 O O . ILE A 1 105 ? -6.398 1.670 20.640 1.00 93.25 105 ILE A O 1
ATOM 815 N N . LYS A 1 106 ? -8.029 3.103 21.152 1.00 90.88 106 LYS A N 1
ATOM 816 C CA . LYS A 1 106 ? -8.050 2.721 22.573 1.00 90.88 106 LYS A CA 1
ATOM 817 C C . LYS A 1 106 ? -8.362 1.236 22.755 1.00 90.88 106 LYS A C 1
ATOM 819 O O . LYS A 1 106 ? -7.670 0.557 23.508 1.00 90.88 106 LYS A O 1
ATOM 824 N N . THR A 1 107 ? -9.377 0.730 22.059 1.00 88.06 107 THR A N 1
ATOM 825 C CA . THR A 1 107 ? -9.870 -0.645 22.237 1.00 88.06 107 THR A CA 1
ATOM 826 C C . THR A 1 107 ? -8.927 -1.691 21.662 1.00 88.06 107 THR A C 1
ATOM 828 O O . THR A 1 107 ? -8.752 -2.748 22.262 1.00 88.06 107 THR A O 1
ATOM 831 N N . LEU A 1 108 ? -8.327 -1.416 20.505 1.00 86.31 108 LEU A N 1
ATOM 832 C CA . LEU A 1 108 ? -7.535 -2.400 19.767 1.00 86.31 108 LEU A CA 1
ATOM 833 C C . LEU A 1 108 ? -6.047 -2.334 20.085 1.00 86.31 108 LEU A C 1
ATOM 835 O O . LEU A 1 108 ? -5.341 -3.311 19.854 1.00 86.31 108 LEU A O 1
ATOM 839 N N . ILE A 1 109 ? -5.586 -1.201 20.611 1.00 85.19 109 ILE A N 1
ATOM 840 C CA . ILE A 1 109 ? -4.166 -0.931 20.808 1.00 85.19 109 ILE A CA 1
ATOM 841 C C . ILE A 1 109 ? -3.881 -0.700 22.285 1.00 85.19 109 ILE A C 1
ATOM 843 O O . ILE A 1 109 ? -3.224 -1.508 22.932 1.00 85.19 109 ILE A O 1
ATOM 847 N N . LEU A 1 110 ? -4.421 0.377 22.852 1.00 83.62 110 LEU A N 1
ATOM 848 C CA . LEU A 1 110 ? -3.979 0.838 24.168 1.00 83.62 110 LEU A CA 1
ATOM 849 C C . LEU A 1 110 ? -4.441 -0.081 25.304 1.00 83.62 110 LEU A C 1
ATOM 851 O O . LEU A 1 110 ? -3.659 -0.372 26.200 1.00 83.62 110 LEU A O 1
ATOM 855 N N . ILE A 1 111 ? -5.688 -0.559 25.281 1.00 82.31 111 ILE A N 1
ATOM 856 C CA . ILE A 1 111 ? -6.221 -1.438 26.334 1.00 82.31 111 ILE A CA 1
ATOM 857 C C . ILE A 1 111 ? -5.505 -2.802 26.352 1.00 82.31 111 ILE A C 1
ATOM 859 O O . ILE A 1 111 ? -5.048 -3.198 27.426 1.00 82.31 111 ILE A O 1
ATOM 863 N N . PRO A 1 112 ? -5.349 -3.523 25.221 1.00 77.44 112 PRO A N 1
ATOM 864 C CA . PRO A 1 112 ? -4.617 -4.790 25.210 1.00 77.44 112 PRO A CA 1
ATOM 865 C C . PRO A 1 112 ? -3.159 -4.644 25.664 1.00 77.44 112 PRO A C 1
ATOM 867 O O . PRO A 1 112 ? -2.659 -5.481 26.419 1.00 77.44 112 PRO A O 1
ATOM 870 N N . SER A 1 113 ? -2.494 -3.560 25.259 1.00 69.75 113 SER A N 1
ATOM 871 C CA . SER A 1 113 ? -1.068 -3.354 25.516 1.00 69.75 113 SER A CA 1
ATOM 872 C C . SER A 1 113 ? -0.741 -2.805 26.913 1.00 69.75 113 SER A C 1
ATOM 874 O O . SER A 1 113 ? 0.423 -2.802 27.300 1.00 69.75 113 SER A O 1
ATOM 876 N N . GLN A 1 114 ? -1.729 -2.436 27.740 1.00 68.44 114 GLN A N 1
ATOM 877 C CA . GLN A 1 114 ? -1.499 -1.992 29.131 1.00 68.44 114 GLN A CA 1
ATOM 878 C C . GLN A 1 114 ? -0.766 -3.021 30.008 1.00 68.44 114 GLN A C 1
ATOM 880 O O . GLN A 1 114 ? -0.143 -2.654 31.002 1.00 68.44 114 GLN A O 1
ATOM 885 N N . SER A 1 115 ? -0.851 -4.307 29.660 1.00 61.06 115 SER A N 1
ATOM 886 C CA . SER A 1 115 ? -0.265 -5.405 30.439 1.00 61.06 115 SER A CA 1
ATOM 887 C C . SER A 1 115 ? 1.110 -5.867 29.940 1.00 61.06 115 SER A C 1
ATOM 889 O O . SER A 1 115 ? 1.752 -6.690 30.592 1.00 61.06 115 SER A O 1
ATOM 891 N N . THR A 1 116 ? 1.586 -5.329 28.814 1.00 65.94 116 THR A N 1
ATOM 892 C CA . THR A 1 116 ? 2.804 -5.786 28.133 1.00 65.94 116 THR A CA 1
ATOM 893 C C . THR A 1 116 ? 3.637 -4.602 27.666 1.00 65.94 116 THR A C 1
ATOM 895 O O . THR A 1 116 ? 3.144 -3.746 26.939 1.00 65.94 116 THR A O 1
ATOM 898 N N . VAL A 1 117 ? 4.921 -4.564 28.025 1.00 69.25 117 VAL A N 1
ATOM 899 C CA . VAL A 1 117 ? 5.847 -3.570 27.467 1.00 69.25 117 VAL A CA 1
ATOM 900 C C . VAL A 1 117 ? 6.078 -3.908 25.995 1.00 69.25 117 VAL A C 1
ATOM 902 O O . VAL A 1 117 ? 6.782 -4.868 25.684 1.00 69.25 117 VAL A O 1
ATOM 905 N N . VAL A 1 118 ? 5.462 -3.142 25.095 1.00 75.25 118 VAL A N 1
ATOM 906 C CA . VAL A 1 118 ? 5.671 -3.287 23.652 1.00 75.25 118 VAL A CA 1
ATOM 907 C C . VAL A 1 118 ? 6.894 -2.452 23.259 1.00 75.25 118 VAL A C 1
ATOM 909 O O . VAL A 1 118 ? 6.967 -1.277 23.628 1.00 75.25 118 VAL A O 1
ATOM 912 N N . PRO A 1 119 ? 7.891 -3.021 22.557 1.00 82.38 119 PRO A N 1
ATOM 913 C CA . PRO A 1 119 ? 9.017 -2.238 22.067 1.00 82.38 119 PRO A CA 1
ATOM 914 C C . PRO A 1 119 ? 8.518 -1.175 21.087 1.00 82.38 119 PRO A C 1
ATOM 916 O O . PRO A 1 119 ? 7.711 -1.472 20.207 1.00 82.38 119 PRO A O 1
ATOM 919 N N . ARG A 1 120 ? 9.026 0.055 21.217 1.00 88.31 120 ARG A N 1
ATOM 920 C CA . ARG A 1 120 ? 8.693 1.130 20.278 1.00 88.31 120 ARG A CA 1
ATOM 921 C C . ARG A 1 120 ? 9.284 0.824 18.907 1.00 88.31 120 ARG A C 1
ATOM 923 O O . ARG A 1 120 ? 10.452 0.456 18.811 1.00 88.31 120 ARG A O 1
ATOM 930 N N . ARG A 1 121 ? 8.490 0.982 17.851 1.00 90.88 121 ARG A N 1
ATOM 931 C CA . ARG A 1 121 ? 8.880 0.687 16.465 1.00 90.88 121 ARG A CA 1
ATOM 932 C C . ARG A 1 121 ? 8.293 1.704 15.497 1.00 90.88 121 ARG A C 1
ATOM 934 O O . ARG A 1 121 ? 7.358 2.431 15.830 1.00 90.88 121 ARG A O 1
ATOM 941 N N . GLY A 1 122 ? 8.832 1.757 14.285 1.00 94.06 122 GLY A N 1
ATOM 942 C CA . GLY A 1 122 ? 8.162 2.450 13.193 1.00 94.06 122 GLY A CA 1
ATOM 943 C C . GLY A 1 122 ? 6.854 1.757 12.818 1.00 94.06 122 GLY A C 1
ATOM 944 O O . GLY A 1 122 ? 6.738 0.535 12.946 1.00 94.06 122 GLY A O 1
ATOM 945 N N . HIS A 1 123 ? 5.900 2.525 12.300 1.00 95.56 123 HIS A N 1
ATOM 946 C CA . HIS A 1 123 ? 4.619 2.005 11.824 1.00 95.56 123 HIS A CA 1
ATOM 947 C C . HIS A 1 123 ? 4.307 2.500 10.407 1.00 95.56 123 HIS A C 1
ATOM 949 O O . HIS A 1 123 ? 4.740 3.584 10.010 1.00 95.56 123 HIS A O 1
ATOM 955 N N . SER A 1 124 ? 3.540 1.720 9.647 1.00 96.50 124 SER A N 1
ATOM 956 C CA . SER A 1 124 ? 2.969 2.132 8.365 1.00 96.50 124 SER A CA 1
ATOM 957 C C . SER A 1 124 ? 1.450 2.163 8.458 1.00 96.50 124 SER A C 1
ATOM 959 O O . SER A 1 124 ? 0.828 1.205 8.922 1.00 96.50 124 SER A O 1
ATOM 961 N N . LEU A 1 125 ? 0.857 3.270 8.023 1.00 96.69 125 LEU A N 1
ATOM 962 C CA . LEU A 1 125 ? -0.581 3.409 7.864 1.00 96.69 125 LEU A CA 1
ATOM 963 C C . LEU A 1 125 ? -0.967 2.869 6.484 1.00 96.69 125 LEU A C 1
ATOM 965 O O . LEU A 1 125 ? -0.600 3.442 5.465 1.00 96.69 125 LEU A O 1
ATOM 969 N N . MET A 1 126 ? -1.689 1.762 6.445 1.00 94.88 126 MET A N 1
ATOM 970 C CA . MET A 1 126 ? -2.064 1.050 5.228 1.00 94.88 126 MET A CA 1
ATOM 971 C C . MET A 1 126 ? -3.554 1.211 4.969 1.00 94.88 126 MET A C 1
ATOM 973 O O . MET A 1 126 ? -4.360 1.080 5.892 1.00 94.88 126 MET A O 1
ATOM 977 N N . MET A 1 127 ? -3.913 1.463 3.715 1.00 91.56 127 MET A N 1
ATOM 978 C CA . MET A 1 127 ? -5.301 1.594 3.295 1.00 91.56 127 MET A CA 1
ATOM 979 C C . MET A 1 127 ? -5.594 0.735 2.075 1.00 91.56 127 MET A C 1
ATOM 981 O O . MET A 1 127 ? -4.809 0.731 1.128 1.00 91.56 127 MET A O 1
ATOM 985 N N . ASP A 1 128 ? -6.738 0.059 2.101 1.00 91.75 128 ASP A N 1
ATOM 986 C CA . ASP A 1 128 ? -7.279 -0.664 0.952 1.00 91.75 128 ASP A CA 1
ATOM 987 C C . ASP A 1 128 ? -8.815 -0.695 1.004 1.00 91.75 128 ASP A C 1
ATOM 989 O O . ASP A 1 128 ? -9.429 -0.359 2.024 1.00 91.75 128 ASP A O 1
ATOM 993 N N . GLU A 1 129 ? -9.436 -1.100 -0.097 1.00 91.88 129 GLU A N 1
ATOM 994 C CA . GLU A 1 129 ? -10.883 -1.200 -0.253 1.00 91.88 129 GLU A CA 1
ATOM 995 C C . GLU A 1 129 ? -11.315 -2.660 -0.422 1.00 91.88 129 GLU A C 1
ATOM 997 O O . GLU A 1 129 ? -10.700 -3.451 -1.135 1.00 91.88 129 GLU A O 1
ATOM 1002 N N . ILE A 1 130 ? -12.405 -3.037 0.246 1.00 92.38 130 ILE A N 1
ATOM 1003 C CA . ILE A 1 130 ? -12.972 -4.387 0.163 1.00 92.38 130 ILE A CA 1
ATOM 1004 C C . ILE A 1 130 ? -14.382 -4.299 -0.402 1.00 92.38 130 ILE A C 1
ATOM 1006 O O . ILE A 1 130 ? -15.218 -3.582 0.143 1.00 92.38 130 ILE A O 1
ATOM 1010 N N . ALA A 1 131 ? -14.672 -5.065 -1.454 1.00 94.12 131 ALA A N 1
ATOM 1011 C CA . ALA A 1 131 ? -16.012 -5.135 -2.028 1.00 94.12 131 ALA A CA 1
ATOM 1012 C C . ALA A 1 131 ? -17.067 -5.549 -0.989 1.00 94.12 131 ALA A C 1
ATOM 1014 O O . ALA A 1 131 ? -16.876 -6.504 -0.231 1.00 94.12 131 ALA A O 1
ATOM 1015 N N . LEU A 1 132 ? -18.191 -4.833 -0.977 1.00 93.81 132 LEU A N 1
ATOM 1016 C CA . LEU A 1 132 ? -19.341 -5.115 -0.127 1.00 93.81 132 LEU A CA 1
ATOM 1017 C C . LEU A 1 132 ? -20.534 -5.587 -0.961 1.00 93.81 132 LEU A C 1
ATOM 1019 O O . LEU A 1 132 ? -20.678 -5.267 -2.138 1.00 93.81 132 LEU A O 1
ATOM 1023 N N . GLU A 1 133 ? -21.436 -6.317 -0.310 1.00 93.75 133 GLU A N 1
ATOM 1024 C CA . GLU A 1 133 ? -22.815 -6.413 -0.781 1.00 93.75 133 GLU A CA 1
ATOM 1025 C C . GLU A 1 133 ? -23.502 -5.072 -0.485 1.00 93.75 133 GLU A C 1
ATOM 1027 O O . GLU A 1 133 ? -23.526 -4.639 0.670 1.00 93.75 133 GLU A O 1
ATOM 1032 N N . GLU A 1 134 ? -24.058 -4.419 -1.509 1.00 94.44 134 GLU A N 1
ATOM 1033 C CA . GLU A 1 134 ? -24.773 -3.143 -1.374 1.00 94.44 134 GLU A CA 1
ATOM 1034 C C . GLU A 1 134 ? -26.057 -3.335 -0.557 1.00 94.44 134 GLU A C 1
ATOM 1036 O O . GLU A 1 134 ? -27.145 -3.566 -1.090 1.00 94.44 134 GLU A O 1
ATOM 1041 N N . ARG A 1 135 ? -25.928 -3.276 0.771 1.00 94.31 135 ARG A N 1
ATOM 1042 C CA . ARG A 1 135 ? -27.011 -3.607 1.693 1.00 94.31 135 ARG A CA 1
ATOM 1043 C C . ARG A 1 135 ? -26.939 -2.806 2.989 1.00 94.31 135 ARG A C 1
ATOM 1045 O O . ARG A 1 135 ? -25.918 -2.772 3.670 1.00 94.31 135 ARG A O 1
ATOM 1052 N N . ALA A 1 136 ? -28.090 -2.270 3.391 1.00 93.25 136 ALA A N 1
ATOM 1053 C CA . ALA A 1 136 ? -28.294 -1.748 4.736 1.00 93.25 136 ALA A CA 1
ATOM 1054 C C . ALA A 1 136 ? -28.567 -2.885 5.738 1.00 93.25 136 ALA A C 1
ATOM 1056 O O . ALA A 1 136 ? -29.293 -3.844 5.449 1.00 93.25 136 ALA A O 1
ATOM 1057 N N . SER A 1 137 ? -28.008 -2.776 6.941 1.00 93.50 137 SER A N 1
ATOM 1058 C CA . SER A 1 137 ? -28.229 -3.735 8.029 1.00 93.50 137 SER A CA 1
ATOM 1059 C C . SER A 1 137 ? -28.401 -3.025 9.372 1.00 93.50 137 SER A C 1
ATOM 1061 O O . SER A 1 137 ? -28.095 -1.844 9.508 1.00 93.50 137 SER A O 1
ATOM 1063 N N . HIS A 1 138 ? -28.916 -3.736 10.377 1.00 93.62 138 HIS A N 1
ATOM 1064 C CA . HIS A 1 138 ? -29.126 -3.193 11.721 1.00 93.62 138 HIS A CA 1
ATOM 1065 C C . HIS A 1 138 ? -27.949 -3.523 12.633 1.00 93.62 138 HIS A C 1
ATOM 1067 O O . HIS A 1 138 ? -27.644 -4.693 12.889 1.00 93.62 138 HIS A O 1
ATOM 1073 N N . HIS A 1 139 ? -27.322 -2.486 13.175 1.00 92.31 139 HIS A N 1
ATOM 1074 C CA . HIS A 1 139 ? -26.305 -2.610 14.202 1.00 92.31 139 HIS A CA 1
ATOM 1075 C C . HIS A 1 139 ? -26.937 -2.492 15.589 1.00 92.31 139 HIS A C 1
ATOM 1077 O O . HIS A 1 139 ? -27.261 -1.408 16.073 1.00 92.31 139 HIS A O 1
ATOM 1083 N N . ARG A 1 140 ? -27.106 -3.642 16.250 1.00 89.94 140 ARG A N 1
ATOM 1084 C CA . ARG A 1 140 ? -27.829 -3.741 17.528 1.00 89.94 140 ARG A CA 1
ATOM 1085 C C . ARG A 1 140 ? -27.210 -2.929 18.663 1.00 89.94 140 ARG A C 1
ATOM 1087 O O . ARG A 1 140 ? -27.956 -2.442 19.500 1.00 89.94 140 ARG A O 1
ATOM 1094 N N . ALA A 1 141 ? -25.882 -2.813 18.717 1.00 86.94 141 ALA A N 1
ATOM 1095 C CA . ALA A 1 141 ? -25.206 -2.185 19.854 1.00 86.94 141 ALA A CA 1
ATOM 1096 C C . ALA A 1 141 ? -25.443 -0.668 19.920 1.00 86.94 141 ALA A C 1
ATOM 1098 O O . ALA A 1 141 ? -25.578 -0.128 21.011 1.00 86.94 141 ALA A O 1
ATOM 1099 N N . SER A 1 142 ? -25.541 -0.005 18.766 1.00 88.25 142 SER A N 1
ATOM 1100 C CA . SER A 1 142 ? -25.850 1.428 18.670 1.00 88.25 142 SER A CA 1
ATOM 1101 C C . SER A 1 142 ? -27.310 1.707 18.300 1.00 88.25 142 SER A C 1
ATOM 1103 O O . SER A 1 142 ? -27.722 2.859 18.258 1.00 88.25 142 SER A O 1
ATOM 1105 N N . ASN A 1 143 ? -28.091 0.658 18.019 1.00 94.00 143 ASN A N 1
ATOM 1106 C CA . ASN A 1 143 ? -29.426 0.754 17.439 1.00 94.00 143 ASN A CA 1
ATOM 1107 C C . ASN A 1 143 ? -29.462 1.635 16.170 1.00 94.00 143 ASN A C 1
ATOM 1109 O O . ASN A 1 143 ? -30.330 2.492 16.016 1.00 94.00 143 ASN A O 1
ATOM 1113 N N . SER A 1 144 ? -28.508 1.422 15.261 1.00 94.94 144 SER A N 1
ATOM 1114 C CA . SER A 1 144 ? -28.344 2.238 14.049 1.00 94.94 144 SER A CA 1
ATOM 1115 C C . SER A 1 144 ? -28.362 1.397 12.774 1.00 94.94 144 SER A C 1
ATOM 1117 O O . SER A 1 144 ? -28.136 0.184 12.808 1.00 94.94 144 SER A O 1
ATOM 1119 N N . VAL A 1 145 ? -28.596 2.049 11.639 1.00 94.69 145 VAL A N 1
ATOM 1120 C CA . VAL A 1 145 ? -28.414 1.480 10.302 1.00 94.69 145 VAL A CA 1
ATOM 1121 C C . VAL A 1 145 ? -26.937 1.557 9.911 1.00 94.69 145 VAL A C 1
ATOM 1123 O O . VAL A 1 145 ? -26.328 2.623 9.944 1.00 94.69 145 VAL A O 1
ATOM 1126 N N . ILE A 1 146 ? -26.364 0.417 9.527 1.00 94.44 146 ILE A N 1
ATOM 1127 C CA . ILE A 1 146 ? -25.023 0.294 8.933 1.00 94.44 146 ILE A CA 1
ATOM 1128 C C . ILE A 1 146 ? -25.123 -0.014 7.439 1.00 94.44 146 ILE A C 1
ATOM 1130 O O . ILE A 1 146 ? -26.162 -0.473 6.963 1.00 94.44 146 ILE A O 1
ATOM 1134 N N . GLY A 1 147 ? -24.018 0.188 6.719 1.00 93.50 147 GLY A N 1
ATOM 1135 C CA . GLY A 1 147 ? -23.929 -0.055 5.275 1.00 93.50 147 GLY A CA 1
ATOM 1136 C C . GLY A 1 147 ? -24.262 1.169 4.420 1.00 93.50 147 GLY A C 1
ATOM 1137 O O . GLY A 1 147 ? -24.281 1.063 3.200 1.00 93.50 147 GLY A O 1
ATOM 1138 N N . LEU A 1 148 ? -24.500 2.329 5.039 1.00 95.81 148 LEU A N 1
ATOM 1139 C CA . LEU A 1 148 ? -24.582 3.616 4.347 1.00 95.81 148 LEU A CA 1
ATOM 1140 C C . LEU A 1 148 ? -23.168 4.145 4.080 1.00 95.81 148 LEU A C 1
ATOM 1142 O O . LEU A 1 148 ? -22.295 4.009 4.936 1.00 95.81 148 LEU A O 1
ATOM 1146 N N . CYS A 1 149 ? -22.943 4.756 2.917 1.00 95.62 149 CYS A N 1
ATOM 1147 C CA . CYS A 1 149 ? -21.647 5.341 2.587 1.00 95.62 149 CYS A CA 1
ATOM 1148 C C . CYS A 1 149 ? -21.324 6.547 3.482 1.00 95.62 149 CYS A C 1
ATOM 1150 O O . CYS A 1 149 ? -22.162 7.432 3.676 1.00 95.62 149 CYS A O 1
ATOM 1152 N N . HIS A 1 150 ? -20.087 6.616 3.971 1.00 94.19 150 HIS A N 1
ATOM 1153 C CA . HIS A 1 150 ? -19.667 7.634 4.934 1.00 94.19 150 HIS A CA 1
ATOM 1154 C C . HIS A 1 150 ? -19.689 9.058 4.353 1.00 94.19 150 HIS A C 1
ATOM 1156 O O . HIS A 1 150 ? -19.791 10.037 5.091 1.00 94.19 150 HIS A O 1
ATOM 1162 N N . ALA A 1 151 ? -19.582 9.189 3.027 1.00 92.94 151 ALA A N 1
ATOM 1163 C CA . ALA A 1 151 ? -19.571 10.471 2.330 1.00 92.94 151 ALA A CA 1
ATOM 1164 C C . ALA A 1 151 ? -20.924 11.199 2.400 1.00 92.94 151 ALA A C 1
ATOM 1166 O O . ALA A 1 151 ? -20.967 12.413 2.594 1.00 92.94 151 ALA A O 1
ATOM 1167 N N . HIS A 1 152 ? -22.034 10.465 2.282 1.00 94.81 152 HIS A N 1
ATOM 1168 C CA . HIS A 1 152 ? -23.376 11.050 2.147 1.00 94.81 152 HIS A CA 1
ATOM 1169 C C . HIS A 1 152 ? -24.276 10.789 3.353 1.00 94.81 152 HIS A C 1
ATOM 1171 O O . HIS A 1 152 ? -25.294 11.451 3.524 1.00 94.81 152 HIS A O 1
ATOM 1177 N N . SER A 1 153 ? -23.900 9.861 4.230 1.00 93.31 153 SER A N 1
ATOM 1178 C CA . SER A 1 153 ? -24.711 9.483 5.388 1.00 93.31 153 SER A CA 1
ATOM 1179 C C . SER A 1 153 ? -24.986 10.617 6.379 1.00 93.31 153 SER A C 1
ATOM 1181 O O . SER A 1 153 ? -25.895 10.484 7.183 1.00 93.31 153 SER A O 1
ATOM 1183 N N . HIS A 1 154 ? -24.251 11.733 6.323 1.00 92.12 154 HIS A N 1
ATOM 1184 C CA . HIS A 1 154 ? -24.509 12.919 7.152 1.00 92.12 154 HIS A CA 1
ATOM 1185 C C . HIS A 1 154 ? -25.871 13.580 6.890 1.00 92.12 154 HIS A C 1
ATOM 1187 O O . HIS A 1 154 ? -26.320 14.395 7.690 1.00 92.12 154 HIS A O 1
ATOM 1193 N N . LEU A 1 155 ? -26.519 13.256 5.768 1.00 93.19 155 LEU A N 1
ATOM 1194 C CA . LEU A 1 155 ? -27.831 13.788 5.398 1.00 93.19 155 LEU A CA 1
ATOM 1195 C C . LEU A 1 155 ? -28.989 13.136 6.166 1.00 93.19 155 LEU A C 1
ATOM 1197 O O . LEU A 1 155 ? -30.130 13.571 6.021 1.00 93.19 155 LEU A O 1
ATOM 1201 N N . VAL A 1 156 ? -28.713 12.097 6.957 1.00 94.00 156 VAL A N 1
ATOM 1202 C CA . VAL A 1 156 ? -29.700 11.395 7.782 1.00 94.00 156 VAL A CA 1
ATOM 1203 C C . VAL A 1 156 ? -29.133 11.099 9.165 1.00 94.00 156 VAL A C 1
ATOM 1205 O O . VAL A 1 156 ? -27.925 10.951 9.335 1.00 94.00 156 VAL A O 1
ATOM 1208 N N . ASP A 1 157 ? -30.011 10.958 10.155 1.00 94.19 157 ASP A N 1
ATOM 1209 C CA . ASP A 1 157 ? -29.645 10.308 11.412 1.00 94.19 157 ASP A CA 1
ATOM 1210 C C . ASP A 1 157 ? -29.704 8.786 11.208 1.00 94.19 157 ASP A C 1
ATOM 1212 O O . ASP A 1 157 ? -30.783 8.254 10.929 1.00 94.19 157 ASP A O 1
ATOM 1216 N N . PRO A 1 158 ? -28.578 8.059 11.314 1.00 93.19 158 PRO A N 1
ATOM 1217 C CA . PRO A 1 158 ? -28.573 6.612 11.144 1.00 93.19 158 PRO A CA 1
ATOM 1218 C C . PRO A 1 158 ? -29.221 5.870 12.325 1.00 93.19 158 PRO A C 1
ATOM 1220 O O . PRO A 1 158 ? -29.393 4.652 12.249 1.00 93.19 158 PRO A O 1
ATOM 1223 N N . THR A 1 159 ? -29.552 6.543 13.428 1.00 94.94 159 THR A N 1
ATOM 1224 C CA . THR A 1 159 ? -30.111 5.929 14.638 1.00 94.94 159 THR A CA 1
ATOM 1225 C C . THR A 1 159 ? -31.612 5.677 14.503 1.00 94.94 159 THR A C 1
ATOM 1227 O O . THR A 1 159 ? -32.396 6.546 14.128 1.00 94.94 159 THR A O 1
ATOM 1230 N N . LEU A 1 160 ? -32.046 4.463 14.845 1.00 93.00 160 LEU A N 1
ATOM 1231 C CA . LEU A 1 160 ? -33.445 4.051 14.742 1.00 93.00 160 LEU A CA 1
ATOM 1232 C C . LEU A 1 160 ? -34.214 4.395 16.019 1.00 93.00 160 LEU A C 1
ATOM 1234 O O . LEU A 1 160 ? -34.448 3.538 16.873 1.00 93.00 160 LEU A O 1
ATOM 1238 N N . HIS A 1 161 ? -34.612 5.659 16.152 1.00 92.44 161 HIS A N 1
ATOM 1239 C CA . HIS A 1 161 ? -35.443 6.114 17.269 1.00 92.44 161 HIS A CA 1
ATOM 1240 C C . HIS A 1 161 ? -36.901 5.665 17.132 1.00 92.44 161 HIS A C 1
ATOM 1242 O O . HIS A 1 161 ? -37.514 5.239 18.112 1.00 92.44 161 HIS A O 1
ATOM 1248 N N . THR A 1 162 ? -37.451 5.747 15.919 1.00 93.00 162 THR A N 1
ATOM 1249 C CA . THR A 1 162 ? -38.839 5.389 15.604 1.00 93.00 162 THR A CA 1
ATOM 1250 C C . THR A 1 162 ? -38.932 4.675 14.252 1.00 93.00 162 THR A C 1
ATOM 1252 O O . THR A 1 162 ? -37.947 4.546 13.523 1.00 93.00 162 THR A O 1
ATOM 1255 N N . TYR A 1 163 ? -40.135 4.208 13.900 1.00 92.19 163 TYR A N 1
ATOM 1256 C CA . TYR A 1 163 ? -40.423 3.713 12.550 1.00 92.19 163 TYR A CA 1
ATOM 1257 C C . TYR A 1 163 ? -40.174 4.793 11.482 1.00 92.19 163 TYR A C 1
ATOM 1259 O O . TYR A 1 163 ? -39.600 4.496 10.437 1.00 92.19 163 TYR A O 1
ATOM 1267 N N . ASP A 1 164 ? -40.520 6.049 11.778 1.00 94.44 164 ASP A N 1
ATOM 1268 C CA . ASP A 1 164 ? -40.330 7.170 10.852 1.00 94.44 164 ASP A CA 1
ATOM 1269 C C . ASP A 1 164 ? -38.846 7.446 10.575 1.00 94.44 164 ASP A C 1
ATOM 1271 O O . ASP A 1 164 ? -38.497 7.793 9.451 1.00 94.44 164 ASP A O 1
ATOM 1275 N N . SER A 1 165 ? -37.949 7.208 11.546 1.00 92.44 165 SER A N 1
ATOM 1276 C CA . SER A 1 165 ? -36.496 7.261 11.311 1.00 92.44 165 SER A CA 1
ATOM 1277 C C . SER A 1 165 ? -36.072 6.283 10.210 1.00 92.44 165 SER A C 1
ATOM 1279 O O . SER A 1 165 ? -35.306 6.638 9.317 1.00 92.44 165 SER A O 1
ATOM 1281 N N . ALA A 1 166 ? -36.599 5.054 10.239 1.00 93.44 166 ALA A N 1
ATOM 1282 C CA . ALA A 1 166 ? -36.300 4.048 9.223 1.00 93.44 166 ALA A CA 1
ATOM 1283 C C . ALA A 1 166 ? -36.894 4.421 7.856 1.00 93.44 166 ALA A C 1
ATOM 1285 O O . ALA A 1 166 ? -36.226 4.248 6.834 1.00 93.44 166 ALA A O 1
ATOM 1286 N N . LEU A 1 167 ? -38.125 4.947 7.837 1.00 95.62 167 LEU A N 1
ATOM 1287 C CA . LEU A 1 167 ? -38.780 5.391 6.607 1.00 95.62 167 LEU A CA 1
ATOM 1288 C C . LEU A 1 167 ? -38.007 6.543 5.957 1.00 95.62 167 LEU A C 1
ATOM 1290 O O . LEU A 1 167 ? -37.741 6.486 4.762 1.00 95.62 167 LEU A O 1
ATOM 1294 N N . HIS A 1 168 ? -37.548 7.514 6.749 1.00 95.62 168 HIS A N 1
ATOM 1295 C CA . HIS A 1 168 ? -36.769 8.644 6.254 1.00 95.62 168 HIS A CA 1
ATOM 1296 C C . HIS A 1 168 ? -35.456 8.208 5.586 1.00 95.62 168 HIS A C 1
ATOM 1298 O O . HIS A 1 168 ? -35.112 8.690 4.508 1.00 95.62 168 HIS A O 1
ATOM 1304 N N . ILE A 1 169 ? -34.736 7.248 6.179 1.00 95.44 169 ILE A N 1
ATOM 1305 C CA . ILE A 1 169 ? -33.523 6.679 5.569 1.00 95.44 169 ILE A CA 1
ATOM 1306 C C . ILE A 1 169 ? -33.866 5.990 4.237 1.00 95.44 169 ILE A C 1
ATOM 1308 O O . ILE A 1 169 ? -33.159 6.173 3.246 1.00 95.44 169 ILE A O 1
ATOM 1312 N N . ALA A 1 170 ? -34.955 5.217 4.190 1.00 95.50 170 ALA A N 1
ATOM 1313 C CA . ALA A 1 170 ? -35.387 4.522 2.977 1.00 95.50 170 ALA A CA 1
ATOM 1314 C C . ALA A 1 170 ? -35.819 5.489 1.857 1.00 95.50 170 ALA A C 1
ATOM 1316 O O . ALA A 1 170 ? -35.470 5.279 0.693 1.00 95.50 170 ALA A O 1
ATOM 1317 N N . GLU A 1 171 ? -36.526 6.566 2.200 1.00 97.00 171 GLU A N 1
ATOM 1318 C CA . GLU A 1 171 ? -36.886 7.647 1.277 1.00 97.00 171 GLU A CA 1
ATOM 1319 C C . GLU A 1 171 ? -35.627 8.297 0.698 1.00 97.00 171 GLU A C 1
ATOM 1321 O O . GLU A 1 171 ? -35.484 8.378 -0.519 1.00 97.00 171 GLU A O 1
ATOM 1326 N N . LYS A 1 172 ? -34.654 8.654 1.545 1.00 96.62 172 LYS A N 1
ATOM 1327 C CA . LYS A 1 172 ? -33.397 9.283 1.110 1.00 96.62 172 LYS A CA 1
ATOM 1328 C C . LYS A 1 172 ? -32.527 8.379 0.239 1.00 96.62 172 LYS A C 1
ATOM 1330 O O . LYS A 1 172 ? -31.864 8.878 -0.672 1.00 96.62 172 LYS A O 1
ATOM 1335 N N . LEU A 1 173 ? -32.542 7.067 0.487 1.00 95.69 173 LEU A N 1
ATOM 1336 C CA . LEU A 1 173 ? -31.922 6.072 -0.395 1.00 95.69 173 LEU A CA 1
ATOM 1337 C C . LEU A 1 173 ? -32.623 6.025 -1.760 1.00 95.69 173 LEU A C 1
ATOM 1339 O O . LEU A 1 173 ? -31.958 5.984 -2.790 1.00 95.69 173 LEU A O 1
ATOM 1343 N N . THR A 1 174 ? -33.957 6.061 -1.773 1.00 96.19 174 THR A N 1
ATOM 1344 C CA . THR A 1 174 ? -34.762 6.020 -3.007 1.00 96.19 174 THR A CA 1
ATOM 1345 C C . THR A 1 174 ? -34.598 7.295 -3.838 1.00 96.19 174 THR A C 1
ATOM 1347 O O . THR A 1 174 ? -34.545 7.233 -5.064 1.00 96.19 174 THR A O 1
ATOM 1350 N N . GLU A 1 175 ? -34.466 8.446 -3.176 1.00 96.56 175 GLU A N 1
ATOM 1351 C CA . GLU A 1 175 ? -34.171 9.745 -3.795 1.00 96.56 175 GLU A CA 1
ATOM 1352 C C . GLU A 1 175 ? -32.732 9.842 -4.337 1.00 96.56 175 GLU A C 1
ATOM 1354 O O . GLU A 1 175 ? -32.425 10.775 -5.077 1.00 96.56 175 GLU A O 1
ATOM 1359 N N . GLY A 1 176 ? -31.842 8.911 -3.973 1.00 94.75 176 GLY A N 1
ATOM 1360 C CA . GLY A 1 176 ? -30.426 8.952 -4.348 1.00 94.75 176 GLY A CA 1
ATOM 1361 C C . GLY A 1 176 ? -29.631 10.055 -3.643 1.00 94.75 176 GLY A C 1
ATOM 1362 O O . GLY A 1 176 ? -28.598 10.483 -4.147 1.00 94.75 176 GLY A O 1
ATOM 1363 N N . LEU A 1 177 ? -30.111 10.548 -2.495 1.00 95.19 177 LEU A N 1
ATOM 1364 C CA . LEU A 1 177 ? -29.390 11.546 -1.694 1.00 95.19 177 LEU A CA 1
ATOM 1365 C C . LEU A 1 177 ? -28.350 10.901 -0.779 1.00 95.19 177 LEU A C 1
ATOM 1367 O O . LEU A 1 177 ? -27.314 11.495 -0.499 1.00 95.19 177 LEU A O 1
ATOM 1371 N N . ILE A 1 178 ? -28.614 9.674 -0.334 1.00 95.88 178 ILE A N 1
ATOM 1372 C CA . ILE A 1 178 ? -27.644 8.827 0.358 1.00 95.88 178 ILE A CA 1
ATOM 1373 C C . ILE A 1 178 ? -27.476 7.523 -0.416 1.00 95.88 178 ILE A C 1
ATOM 1375 O O . ILE A 1 178 ? -28.384 7.090 -1.123 1.00 95.88 178 ILE A O 1
ATOM 1379 N N . HIS A 1 179 ? -26.321 6.878 -0.266 1.00 96.00 179 HIS A N 1
ATOM 1380 C CA . HIS A 1 179 ? -25.995 5.649 -0.990 1.00 96.00 179 HIS A CA 1
ATOM 1381 C C . HIS A 1 179 ? -25.620 4.520 -0.037 1.00 96.00 179 HIS A C 1
ATOM 1383 O O . HIS A 1 179 ? -25.098 4.762 1.056 1.00 96.00 179 HIS A O 1
ATOM 1389 N N . LEU A 1 180 ? -25.838 3.286 -0.487 1.00 96.44 180 LEU A N 1
ATOM 1390 C CA . LEU A 1 180 ? -25.252 2.106 0.135 1.00 96.44 180 LEU A CA 1
ATOM 1391 C C . LEU A 1 180 ? -23.755 2.042 -0.189 1.00 96.44 180 LEU A C 1
ATOM 1393 O O . LEU A 1 180 ? -23.304 2.511 -1.236 1.00 96.44 180 LEU A O 1
ATOM 1397 N N . GLY A 1 181 ? -22.981 1.485 0.736 1.00 95.88 181 GLY A N 1
ATOM 1398 C CA . GLY A 1 181 ? -21.572 1.205 0.515 1.00 95.88 181 GLY A CA 1
ATOM 1399 C C . GLY A 1 181 ? -21.405 0.109 -0.533 1.00 95.88 181 GLY A C 1
ATOM 1400 O O . GLY A 1 181 ? -21.927 -0.990 -0.362 1.00 95.88 181 GLY A O 1
ATOM 1401 N N . LYS A 1 182 ? -20.665 0.415 -1.597 1.00 95.62 182 LYS A N 1
ATOM 1402 C CA . LYS A 1 182 ? -20.240 -0.541 -2.630 1.00 95.62 182 LYS A CA 1
ATOM 1403 C C . LYS A 1 182 ? -18.983 -1.278 -2.211 1.00 95.62 182 LYS A C 1
ATOM 1405 O O . LYS A 1 182 ? -18.809 -2.455 -2.504 1.00 95.62 182 LYS A O 1
ATOM 1410 N N . GLU A 1 183 ? -18.111 -0.567 -1.512 1.00 95.19 183 GLU A N 1
ATOM 1411 C CA . GLU A 1 183 ? -16.898 -1.108 -0.920 1.00 95.19 183 GLU A CA 1
ATOM 1412 C C . GLU A 1 183 ? -16.754 -0.578 0.505 1.00 95.19 183 GLU A C 1
ATOM 1414 O O . GLU A 1 183 ? -17.510 0.287 0.953 1.00 95.19 183 GLU A O 1
ATOM 1419 N N . MET A 1 184 ? -15.806 -1.133 1.243 1.00 94.25 184 MET A N 1
ATOM 1420 C CA . MET A 1 184 ? -15.419 -0.690 2.567 1.00 94.25 184 MET A CA 1
ATOM 1421 C C . MET A 1 184 ? -13.966 -0.270 2.523 1.00 94.25 184 MET A C 1
ATOM 1423 O O . MET A 1 184 ? -13.086 -1.108 2.337 1.00 94.25 184 MET A O 1
ATOM 1427 N N . SER A 1 185 ? -13.726 1.012 2.743 1.00 93.25 185 SER A N 1
ATOM 1428 C CA . SER A 1 185 ? -12.397 1.543 2.968 1.00 93.25 185 SER A CA 1
ATOM 1429 C C . SER A 1 185 ? -11.920 1.100 4.351 1.00 93.25 185 SER A C 1
ATOM 1431 O O . SER A 1 185 ? -12.536 1.423 5.374 1.00 93.25 185 SER A O 1
ATOM 1433 N N . VAL A 1 186 ? -10.832 0.338 4.391 1.00 93.69 186 VAL A N 1
ATOM 1434 C CA . VAL A 1 186 ? -10.212 -0.150 5.623 1.00 93.69 186 VAL A CA 1
ATOM 1435 C C . VAL A 1 186 ? -8.870 0.534 5.797 1.00 93.69 186 VAL A C 1
ATOM 1437 O O . VAL A 1 186 ? -8.008 0.456 4.928 1.00 93.69 186 VAL A O 1
ATOM 1440 N N . LEU A 1 187 ? -8.690 1.184 6.945 1.00 95.25 187 LEU A N 1
ATOM 1441 C CA . LEU A 1 187 ? -7.417 1.769 7.346 1.00 95.25 187 LEU A CA 1
ATOM 1442 C C . LEU A 1 187 ? -6.859 0.961 8.507 1.00 95.25 187 LEU A C 1
ATOM 1444 O O . LEU A 1 187 ? -7.549 0.748 9.510 1.00 95.25 187 LEU A O 1
ATOM 1448 N N . ALA A 1 188 ? -5.610 0.540 8.394 1.00 95.00 188 ALA A N 1
ATOM 1449 C CA . ALA A 1 188 ? -4.927 -0.217 9.423 1.00 95.00 188 ALA A CA 1
ATOM 1450 C C . ALA A 1 188 ? -3.511 0.302 9.650 1.00 95.00 188 ALA A C 1
ATOM 1452 O O . ALA A 1 188 ? -2.886 0.859 8.755 1.00 95.00 188 ALA A O 1
ATOM 1453 N N . VAL A 1 189 ? -2.991 0.102 10.854 1.00 95.25 189 VAL A N 1
ATOM 1454 C CA . VAL A 1 189 ? -1.608 0.423 11.199 1.00 95.25 189 VAL A CA 1
ATOM 1455 C C . VAL A 1 189 ? -0.843 -0.879 11.375 1.00 95.25 189 VAL A C 1
ATOM 1457 O O . VAL A 1 189 ? -1.232 -1.703 12.198 1.00 95.25 189 VAL A O 1
ATOM 1460 N N . GLY A 1 190 ? 0.227 -1.074 10.612 1.00 93.81 190 GLY A N 1
ATOM 1461 C CA . GLY A 1 190 ? 1.134 -2.213 10.769 1.00 93.81 190 GLY A CA 1
ATOM 1462 C C . GLY A 1 190 ? 2.469 -1.784 11.348 1.00 93.81 190 GLY A C 1
ATOM 1463 O O . GLY A 1 190 ? 2.997 -0.728 10.993 1.00 93.81 190 GLY A O 1
ATOM 1464 N N . SER A 1 191 ? 3.018 -2.603 12.237 1.00 91.62 191 SER A N 1
ATOM 1465 C CA . SER A 1 191 ? 4.326 -2.366 12.849 1.00 91.62 191 SER A CA 1
ATOM 1466 C C . SER A 1 191 ? 5.447 -2.940 11.979 1.00 91.62 191 SER A C 1
ATOM 1468 O O . SER A 1 191 ? 5.325 -4.035 11.438 1.00 91.62 191 SER A O 1
ATOM 1470 N N . PHE A 1 192 ? 6.582 -2.246 11.861 1.00 90.50 192 PHE A N 1
ATOM 1471 C CA . PHE A 1 192 ? 7.749 -2.841 11.200 1.00 90.50 192 PHE A CA 1
ATOM 1472 C C . PHE A 1 192 ? 8.343 -3.976 12.056 1.00 90.50 192 PHE A C 1
ATOM 1474 O O . PHE A 1 192 ? 8.491 -3.853 13.275 1.00 90.50 192 PHE A O 1
ATOM 1481 N N . GLY A 1 193 ? 8.719 -5.084 11.409 1.00 84.88 193 GLY A N 1
ATOM 1482 C CA . GLY A 1 193 ? 9.372 -6.229 12.058 1.00 84.88 193 GLY A CA 1
ATOM 1483 C C . GLY A 1 193 ? 8.460 -7.089 12.942 1.00 84.88 193 GLY A C 1
ATOM 1484 O O . GLY A 1 193 ? 8.971 -7.864 13.750 1.00 84.88 193 GLY A O 1
ATOM 1485 N N . ASP A 1 194 ? 7.142 -6.920 12.847 1.00 82.31 194 ASP A N 1
ATOM 1486 C CA . ASP A 1 194 ? 6.134 -7.794 13.452 1.00 82.31 194 ASP A CA 1
ATOM 1487 C C . ASP A 1 194 ? 4.948 -7.935 12.488 1.00 82.31 194 ASP A C 1
ATOM 1489 O O . ASP A 1 194 ? 4.703 -7.045 11.677 1.00 82.31 194 ASP A O 1
ATOM 1493 N N . ASP A 1 195 ? 4.187 -9.017 12.606 1.00 80.50 195 ASP A N 1
ATOM 1494 C CA . ASP A 1 195 ? 2.997 -9.278 11.784 1.00 80.50 195 ASP A CA 1
ATOM 1495 C C . ASP A 1 195 ? 1.720 -8.688 12.418 1.00 80.50 195 ASP A C 1
ATOM 1497 O O . ASP A 1 195 ? 0.592 -9.071 12.091 1.00 80.50 195 ASP A O 1
ATOM 1501 N N . VAL A 1 196 ? 1.880 -7.755 13.362 1.00 83.44 196 VAL A N 1
ATOM 1502 C CA . VAL A 1 196 ? 0.768 -7.127 14.078 1.00 83.44 196 VAL A CA 1
ATOM 1503 C C . VAL A 1 196 ? 0.178 -5.988 13.250 1.00 83.44 196 VAL A C 1
ATOM 1505 O O . VAL A 1 196 ? 0.870 -5.053 12.840 1.00 83.44 196 VAL A O 1
ATOM 1508 N N . ILE A 1 197 ? -1.138 -6.066 13.043 1.00 89.00 197 ILE A N 1
ATOM 1509 C CA . ILE A 1 197 ? -1.928 -5.094 12.290 1.00 89.00 197 ILE A CA 1
ATOM 1510 C C . ILE A 1 197 ? -3.106 -4.634 13.150 1.00 89.00 197 ILE A C 1
ATOM 1512 O O . ILE A 1 197 ? -3.892 -5.447 13.644 1.00 89.00 197 ILE A O 1
ATOM 1516 N N . PHE A 1 198 ? -3.259 -3.320 13.279 1.00 90.75 198 PHE A N 1
ATOM 1517 C CA . PHE A 1 198 ? -4.326 -2.677 14.034 1.00 90.75 198 PHE A CA 1
ATOM 1518 C C . PHE A 1 198 ? -5.294 -1.977 13.075 1.00 90.75 198 PHE A C 1
ATOM 1520 O O . PHE A 1 198 ? -4.990 -0.878 12.609 1.00 90.75 198 PHE A O 1
ATOM 1527 N N . PRO A 1 199 ? -6.452 -2.571 12.740 1.00 93.19 199 PRO A N 1
ATOM 1528 C CA . PRO A 1 199 ? -7.454 -1.873 11.945 1.00 93.19 199 PRO A CA 1
ATOM 1529 C C . PRO A 1 199 ? -8.025 -0.717 12.775 1.00 93.19 199 PRO A C 1
ATOM 1531 O O . PRO A 1 199 ? -8.516 -0.934 13.876 1.00 93.19 199 PRO A O 1
ATOM 1534 N N . ILE A 1 200 ? -7.967 0.510 12.266 1.00 95.25 200 ILE A N 1
ATOM 1535 C CA . ILE A 1 200 ? -8.439 1.711 12.976 1.00 95.25 200 ILE A CA 1
ATOM 1536 C C . ILE A 1 200 ? -9.659 2.358 12.314 1.00 95.25 200 ILE A C 1
ATOM 1538 O O . ILE A 1 200 ? -10.384 3.098 12.980 1.00 95.25 200 ILE A O 1
ATOM 1542 N N . LEU A 1 201 ? -9.938 2.033 11.047 1.00 95.44 201 LEU A N 1
ATOM 1543 C CA . LEU A 1 201 ? -11.130 2.478 10.322 1.00 95.44 201 LEU A CA 1
ATOM 1544 C C . LEU A 1 201 ? -11.703 1.352 9.456 1.00 95.44 201 LEU A C 1
ATOM 1546 O O . LEU A 1 201 ? -10.954 0.614 8.819 1.00 95.44 201 LEU A O 1
ATOM 1550 N N . ALA A 1 202 ? -13.030 1.265 9.409 1.00 94.94 202 ALA A N 1
ATOM 1551 C CA . ALA A 1 202 ? -13.781 0.429 8.480 1.00 94.94 202 ALA A CA 1
ATOM 1552 C C . ALA A 1 202 ? -15.023 1.213 8.035 1.00 94.94 202 ALA A C 1
ATOM 1554 O O . ALA A 1 202 ? -16.058 1.175 8.705 1.00 94.94 202 ALA A O 1
ATOM 1555 N N . ALA A 1 203 ? -14.891 1.966 6.943 1.00 95.19 203 ALA A N 1
ATOM 1556 C CA . ALA A 1 203 ? -15.890 2.925 6.485 1.00 95.19 203 ALA A CA 1
ATOM 1557 C C . ALA A 1 203 ? -16.483 2.511 5.130 1.00 95.19 203 ALA A C 1
ATOM 1559 O O . ALA A 1 203 ? -15.734 2.376 4.164 1.00 95.19 203 ALA A O 1
ATOM 1560 N N . PRO A 1 204 ? -17.809 2.313 5.014 1.00 95.69 204 PRO A N 1
ATOM 1561 C CA . PRO A 1 204 ? -18.426 2.034 3.721 1.00 95.69 204 PRO A CA 1
ATOM 1562 C C . PRO A 1 204 ? -18.288 3.235 2.774 1.00 95.69 204 PRO A C 1
ATOM 1564 O O . PRO A 1 204 ? -18.584 4.364 3.162 1.00 95.69 204 PRO A O 1
ATOM 1567 N N . THR A 1 205 ? -17.898 2.993 1.528 1.00 93.94 205 THR A N 1
ATOM 1568 C CA . THR A 1 205 ? -17.709 3.989 0.462 1.00 93.94 205 THR A CA 1
ATOM 1569 C C . THR A 1 205 ? -18.668 3.718 -0.698 1.00 93.94 205 THR A C 1
ATOM 1571 O O . THR A 1 205 ? -18.996 2.573 -1.013 1.00 93.94 205 THR A O 1
ATOM 1574 N N . CYS A 1 206 ? -19.123 4.787 -1.354 1.00 93.88 206 CYS A N 1
ATOM 1575 C CA . CYS A 1 206 ? -19.895 4.702 -2.602 1.00 93.88 206 CYS A CA 1
ATOM 1576 C C . CYS A 1 206 ? -19.052 4.969 -3.863 1.00 93.88 206 CYS A C 1
ATOM 1578 O O . CYS A 1 206 ? -19.609 4.996 -4.964 1.00 93.88 206 CYS A O 1
ATOM 1580 N N . LYS A 1 207 ? -17.729 5.129 -3.706 1.00 90.50 207 LYS A N 1
ATOM 1581 C CA . LYS A 1 207 ? -16.740 5.547 -4.716 1.00 90.50 207 LYS A CA 1
ATOM 1582 C C . LYS A 1 207 ? -16.926 6.959 -5.266 1.00 90.50 207 LYS A C 1
ATOM 1584 O O . LYS A 1 207 ? -16.488 7.263 -6.374 1.00 90.50 207 LYS A O 1
ATOM 1589 N N . CYS A 1 208 ? -17.617 7.813 -4.522 1.00 89.06 208 CYS A N 1
ATOM 1590 C CA . CYS A 1 208 ? -17.813 9.218 -4.884 1.00 89.06 208 CYS A CA 1
ATOM 1591 C C . CYS A 1 208 ? -16.878 10.155 -4.115 1.00 89.06 208 CYS A C 1
ATOM 1593 O O . CYS A 1 208 ? -16.958 11.372 -4.273 1.00 89.06 208 CYS A O 1
ATOM 1595 N N . GLU A 1 209 ? -16.029 9.605 -3.252 1.00 86.75 209 GLU A N 1
ATOM 1596 C CA . GLU A 1 209 ? -15.020 10.349 -2.525 1.00 86.75 209 GLU A CA 1
ATOM 1597 C C . GLU A 1 209 ? -14.002 10.960 -3.497 1.00 86.75 209 GLU A C 1
ATOM 1599 O O . GLU A 1 209 ? -13.768 10.454 -4.592 1.00 86.75 209 GLU A O 1
ATOM 1604 N N . ASN A 1 210 ? -13.389 12.069 -3.093 1.00 88.62 210 ASN A N 1
ATOM 1605 C CA . ASN A 1 210 ? -12.383 12.772 -3.883 1.00 88.62 210 ASN A CA 1
ATOM 1606 C C . ASN A 1 210 ? -11.058 12.875 -3.110 1.00 88.62 210 ASN A C 1
ATOM 1608 O O . ASN A 1 210 ? -10.976 12.531 -1.930 1.00 88.62 210 ASN A O 1
ATOM 1612 N N . ALA A 1 211 ? -10.014 13.392 -3.761 1.00 89.12 211 ALA A N 1
ATOM 1613 C CA . ALA A 1 211 ? -8.697 13.522 -3.139 1.00 89.12 211 ALA A CA 1
ATOM 1614 C C . ALA A 1 211 ? -8.703 14.369 -1.846 1.00 89.12 211 ALA A C 1
ATOM 1616 O O . ALA A 1 211 ? -7.955 14.055 -0.927 1.00 89.12 211 ALA A O 1
ATOM 1617 N N . GLU A 1 212 ? -9.549 15.399 -1.728 1.00 91.25 212 GLU A N 1
ATOM 1618 C CA . GLU A 1 212 ? -9.635 16.253 -0.528 1.00 91.25 212 GLU A CA 1
ATOM 1619 C C . GLU A 1 212 ? -10.231 15.509 0.675 1.00 91.25 212 GLU A C 1
ATOM 1621 O O . GLU A 1 212 ? -9.754 15.645 1.806 1.00 91.25 212 GLU A O 1
ATOM 1626 N N . MET A 1 213 ? -11.242 14.671 0.430 1.00 90.31 213 MET A N 1
ATOM 1627 C CA . MET A 1 213 ? -11.798 13.788 1.455 1.00 90.31 213 MET A CA 1
ATOM 1628 C C . MET A 1 213 ? -10.741 12.798 1.945 1.00 90.31 213 MET A C 1
ATOM 1630 O O . MET A 1 213 ? -10.609 12.592 3.149 1.00 90.31 213 MET A O 1
ATOM 1634 N N . MET A 1 214 ? -9.928 12.255 1.037 1.00 90.25 214 MET A N 1
ATOM 1635 C CA . MET A 1 214 ? -8.853 11.329 1.403 1.00 90.25 214 MET A CA 1
ATOM 1636 C C . MET A 1 214 ? -7.751 11.997 2.213 1.00 90.25 214 MET A C 1
ATOM 1638 O O . MET A 1 214 ? -7.288 11.426 3.200 1.00 90.25 214 MET A O 1
ATOM 1642 N N . ILE A 1 215 ? -7.381 13.230 1.855 1.00 93.94 215 ILE A N 1
ATOM 1643 C CA . ILE A 1 215 ? -6.459 14.039 2.659 1.00 93.94 215 ILE A CA 1
ATOM 1644 C C . ILE A 1 215 ? -7.007 14.195 4.079 1.00 93.94 215 ILE A C 1
ATOM 1646 O O . ILE A 1 215 ? -6.290 13.951 5.046 1.00 93.94 215 ILE A O 1
ATOM 1650 N N . SER A 1 216 ? -8.295 14.522 4.200 1.00 93.81 216 SER A N 1
ATOM 1651 C CA . SER A 1 216 ? -8.958 14.699 5.495 1.00 93.81 216 SER A CA 1
ATOM 1652 C C . SER A 1 216 ? -8.944 13.416 6.337 1.00 93.81 216 SER A C 1
ATOM 1654 O O . SER A 1 216 ? -8.679 13.480 7.535 1.00 93.81 216 SER A O 1
ATOM 1656 N N . ILE A 1 217 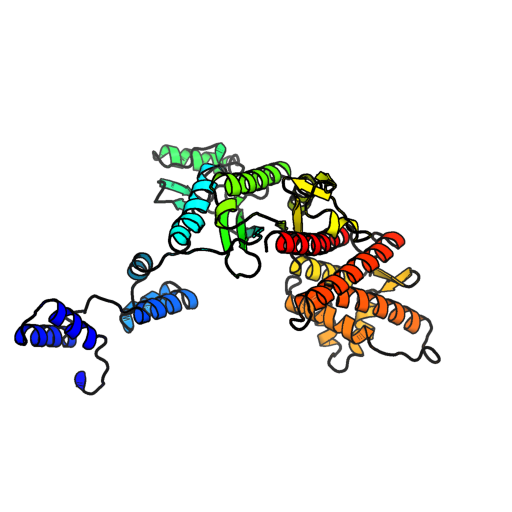? -9.171 12.247 5.723 1.00 94.00 217 ILE A N 1
ATOM 1657 C CA . ILE A 1 217 ? -9.126 10.942 6.407 1.00 94.00 217 ILE A CA 1
ATOM 1658 C C . ILE A 1 217 ? -7.712 10.630 6.912 1.00 94.00 217 ILE A C 1
ATOM 1660 O O . ILE A 1 217 ? -7.554 10.242 8.071 1.00 94.00 217 ILE A O 1
ATOM 1664 N N . PHE A 1 218 ? -6.679 10.815 6.083 1.00 94.44 218 PHE A N 1
ATOM 1665 C CA . PHE A 1 218 ? -5.297 10.555 6.494 1.00 94.44 218 PHE A CA 1
ATOM 1666 C C . PHE A 1 218 ? -4.819 11.521 7.574 1.00 94.44 218 PHE A C 1
ATOM 1668 O O . PHE A 1 218 ? -4.204 11.079 8.543 1.00 94.44 218 PHE A O 1
ATOM 1675 N N . THR A 1 219 ? -5.121 12.815 7.440 1.00 95.81 219 THR A N 1
ATOM 1676 C CA . THR A 1 219 ? -4.813 13.812 8.471 1.00 95.81 219 THR A CA 1
ATOM 1677 C C . THR A 1 219 ? -5.463 13.420 9.790 1.00 95.81 219 THR A C 1
ATOM 1679 O O . THR A 1 219 ? -4.773 13.316 10.799 1.00 95.81 219 THR A O 1
ATOM 1682 N N . LEU A 1 220 ? -6.757 13.088 9.769 1.00 96.06 220 LEU A N 1
ATOM 1683 C CA . LEU A 1 220 ? -7.475 12.670 10.966 1.00 96.06 220 LEU A CA 1
ATOM 1684 C C . LEU A 1 220 ? -6.848 11.424 11.610 1.00 96.06 220 LEU A C 1
ATOM 1686 O O . LEU A 1 220 ? -6.637 11.408 12.820 1.00 96.06 220 LEU A O 1
ATOM 1690 N N . ALA A 1 221 ? -6.508 10.403 10.821 1.00 96.50 221 ALA A N 1
ATOM 1691 C CA . ALA A 1 221 ? -5.885 9.183 11.330 1.00 96.50 221 ALA A CA 1
ATOM 1692 C C . ALA A 1 221 ? -4.512 9.440 11.977 1.00 96.50 221 ALA A C 1
ATOM 1694 O O . ALA A 1 221 ? -4.242 8.929 13.065 1.00 96.50 221 ALA A O 1
ATOM 1695 N N . ILE A 1 222 ? -3.661 10.248 11.332 1.00 97.00 222 ILE A N 1
ATOM 1696 C CA . ILE A 1 222 ? -2.330 10.613 11.842 1.00 97.00 222 ILE A CA 1
ATOM 1697 C C . ILE A 1 222 ? -2.456 11.442 13.124 1.00 97.00 222 ILE A C 1
ATOM 1699 O O . ILE A 1 222 ? -1.772 11.160 14.108 1.00 97.00 222 ILE A O 1
ATOM 1703 N N . ASP A 1 223 ? -3.356 12.424 13.150 1.00 96.81 223 ASP A N 1
ATOM 1704 C CA . ASP A 1 223 ? -3.560 13.276 14.321 1.00 96.81 223 ASP A CA 1
ATOM 1705 C C . ASP A 1 223 ? -4.104 12.466 15.501 1.00 96.81 223 ASP A C 1
ATOM 1707 O O . ASP A 1 223 ? -3.585 12.566 16.614 1.00 96.81 223 ASP A O 1
ATOM 1711 N N . ARG A 1 224 ? -5.102 11.598 15.270 1.00 96.56 224 ARG A N 1
ATOM 1712 C CA . ARG A 1 224 ? -5.651 10.738 16.331 1.00 96.56 224 ARG A CA 1
ATOM 1713 C C . ARG A 1 224 ? -4.631 9.727 16.846 1.00 96.56 224 ARG A C 1
ATOM 1715 O O . ARG A 1 224 ? -4.604 9.485 18.050 1.00 96.56 224 ARG A O 1
ATOM 1722 N N . TRP A 1 225 ? -3.764 9.169 15.996 1.00 96.19 225 TRP A N 1
ATOM 1723 C CA . TRP A 1 225 ? -2.672 8.290 16.444 1.00 96.19 225 TRP A CA 1
ATOM 1724 C C . TRP A 1 225 ? -1.796 8.958 17.512 1.00 96.19 225 TRP A C 1
ATOM 1726 O O . TRP A 1 225 ? -1.417 8.341 18.506 1.00 96.19 225 TRP A O 1
ATOM 1736 N N . ARG A 1 226 ? -1.523 10.250 17.337 1.00 95.50 226 ARG A N 1
ATOM 1737 C CA . ARG A 1 226 ? -0.666 11.028 18.235 1.00 95.50 226 ARG A CA 1
ATOM 1738 C C . ARG A 1 226 ? -1.427 11.489 19.471 1.00 95.50 226 ARG A C 1
ATOM 1740 O O . ARG A 1 226 ? -0.995 11.252 20.590 1.00 95.50 226 ARG A O 1
ATOM 1747 N N . GLU A 1 227 ? -2.606 12.074 19.288 1.00 95.94 227 GLU A N 1
ATOM 1748 C CA . GLU A 1 227 ? -3.397 12.618 20.399 1.00 95.94 227 GLU A CA 1
ATOM 1749 C C . GLU A 1 227 ? -3.928 11.548 21.364 1.00 95.94 227 GLU A C 1
ATOM 1751 O O . GLU A 1 227 ? -4.128 11.827 22.546 1.00 95.94 227 GLU A O 1
ATOM 1756 N N . THR A 1 228 ? -4.140 10.316 20.895 1.00 95.12 228 THR A N 1
ATOM 1757 C CA . THR A 1 228 ? -4.578 9.205 21.757 1.00 95.12 228 THR A CA 1
ATOM 1758 C C . THR A 1 228 ? -3.456 8.604 22.605 1.00 95.12 228 THR A C 1
ATOM 1760 O O . THR A 1 228 ? -3.750 7.816 23.506 1.00 95.12 228 THR A O 1
ATOM 1763 N N . GLY A 1 229 ? -2.191 8.960 22.354 1.00 92.56 229 GLY A N 1
ATOM 1764 C CA . GLY A 1 229 ? -1.033 8.388 23.040 1.00 92.56 229 GLY A CA 1
ATOM 1765 C C . GLY A 1 229 ? -0.438 7.144 22.365 1.00 92.56 229 GLY A C 1
ATOM 1766 O O . GLY A 1 229 ? 0.431 6.485 22.946 1.00 92.56 229 GLY A O 1
ATOM 1767 N N . ALA A 1 230 ? -0.920 6.756 21.176 1.00 93.06 230 ALA A N 1
ATOM 1768 C CA . ALA A 1 230 ? -0.436 5.556 20.492 1.00 93.06 230 ALA A CA 1
ATOM 1769 C C . ALA A 1 230 ? 0.996 5.731 19.961 1.00 93.06 230 ALA A C 1
ATOM 1771 O O . ALA A 1 230 ? 1.776 4.781 20.003 1.00 93.06 230 ALA A O 1
ATOM 1772 N N . GLU A 1 231 ? 1.389 6.940 19.552 1.00 94.06 231 GLU A N 1
ATOM 1773 C CA . GLU A 1 231 ? 2.766 7.244 19.131 1.00 94.06 231 GLU A CA 1
ATOM 1774 C C . GLU A 1 231 ? 3.791 7.107 20.269 1.00 94.06 231 GLU A C 1
ATOM 1776 O O . GLU A 1 231 ? 4.912 6.614 20.090 1.00 94.06 231 GLU A O 1
ATOM 1781 N N . GLU A 1 232 ? 3.420 7.533 21.468 1.00 91.56 232 GLU A N 1
ATOM 1782 C CA . GLU A 1 232 ? 4.242 7.409 22.663 1.00 91.56 232 GLU A CA 1
ATOM 1783 C C . GLU A 1 232 ? 4.360 5.943 23.075 1.00 91.56 232 GLU A C 1
ATOM 1785 O O . GLU A 1 232 ? 5.453 5.488 23.419 1.00 91.56 232 GLU A O 1
ATOM 1790 N N . HIS A 1 233 ? 3.251 5.202 22.993 1.00 89.06 233 HIS A N 1
ATOM 1791 C CA . HIS A 1 233 ? 3.170 3.815 23.431 1.00 89.06 233 HIS A CA 1
ATOM 1792 C C . HIS A 1 233 ? 3.830 2.827 22.458 1.00 89.06 233 HIS A C 1
ATOM 1794 O O . HIS A 1 233 ? 4.636 2.002 22.880 1.00 89.06 233 HIS A O 1
ATOM 1800 N N . LEU A 1 234 ? 3.517 2.917 21.163 1.00 90.25 234 LEU A N 1
ATOM 1801 C CA . LEU A 1 234 ? 3.994 1.989 20.133 1.00 90.25 234 LEU A CA 1
ATOM 1802 C C . LEU A 1 234 ? 5.092 2.565 19.245 1.00 90.25 234 LEU A C 1
ATOM 1804 O O . LEU A 1 234 ? 5.921 1.819 18.732 1.00 90.25 234 LEU A O 1
ATOM 1808 N N . GLY A 1 235 ? 5.128 3.880 19.068 1.00 92.62 235 GLY A N 1
ATOM 1809 C CA . GLY A 1 235 ? 6.052 4.548 18.160 1.00 92.62 235 GLY A CA 1
ATOM 1810 C C . GLY A 1 235 ? 5.359 5.267 16.996 1.00 92.62 235 GLY A C 1
ATOM 1811 O O . GLY A 1 235 ? 4.145 5.171 16.805 1.00 92.62 235 GLY A O 1
ATOM 1812 N N . PRO A 1 236 ? 6.132 6.050 16.235 1.00 95.81 236 PRO A N 1
ATOM 1813 C CA . PRO A 1 236 ? 5.605 6.948 15.212 1.00 95.81 236 PRO A CA 1
ATOM 1814 C C . PRO A 1 236 ? 5.186 6.228 13.926 1.00 95.81 236 PRO A C 1
ATOM 1816 O O . PRO A 1 236 ? 5.748 5.197 13.542 1.00 95.81 236 PRO A O 1
ATOM 1819 N N . ILE A 1 237 ? 4.252 6.848 13.204 1.00 97.25 237 ILE A N 1
ATOM 1820 C CA . ILE A 1 237 ? 3.952 6.496 11.813 1.00 97.25 237 ILE A CA 1
ATOM 1821 C C . ILE A 1 237 ? 5.081 7.039 10.931 1.00 97.25 237 ILE A C 1
ATOM 1823 O O . ILE A 1 237 ? 5.359 8.234 10.912 1.00 97.25 237 ILE A O 1
ATOM 1827 N N . PHE A 1 238 ? 5.745 6.158 10.189 1.00 97.69 238 PHE A N 1
ATOM 1828 C CA . PHE A 1 238 ? 6.803 6.515 9.248 1.00 97.69 238 PHE A CA 1
ATOM 1829 C C . PHE A 1 238 ? 6.288 6.696 7.830 1.00 97.69 238 PHE A C 1
ATOM 1831 O O . PHE A 1 238 ? 6.837 7.528 7.101 1.00 97.69 238 PHE A O 1
ATOM 1838 N N . SER A 1 239 ? 5.276 5.930 7.431 1.00 97.50 239 SER A N 1
ATOM 1839 C CA . SER A 1 239 ? 4.793 5.921 6.056 1.00 97.50 239 SER A CA 1
ATOM 1840 C C . SER A 1 239 ? 3.289 5.713 5.950 1.00 97.50 239 SER A C 1
ATOM 1842 O O . SER A 1 239 ? 2.662 5.181 6.866 1.00 97.50 239 SER A O 1
ATOM 1844 N N . VAL A 1 240 ? 2.729 6.117 4.810 1.00 96.94 240 VAL A N 1
ATOM 1845 C CA . VAL A 1 240 ? 1.358 5.792 4.400 1.00 96.94 240 VAL A CA 1
ATOM 1846 C C . VAL A 1 240 ? 1.416 4.988 3.108 1.00 96.94 240 VAL A C 1
ATOM 1848 O O . VAL A 1 240 ? 1.980 5.469 2.128 1.00 96.94 240 VAL A O 1
ATOM 1851 N N . ALA A 1 241 ? 0.861 3.781 3.104 1.00 94.56 241 ALA A N 1
ATOM 1852 C CA . ALA A 1 241 ? 0.884 2.861 1.974 1.00 94.56 241 ALA A CA 1
ATOM 1853 C C . ALA A 1 241 ? -0.494 2.740 1.313 1.00 94.56 241 ALA A C 1
ATOM 1855 O O . ALA A 1 241 ? -1.516 2.635 1.994 1.00 94.56 241 ALA A O 1
ATOM 1856 N N . THR A 1 242 ? -0.504 2.733 -0.023 1.00 90.62 242 THR A N 1
ATOM 1857 C CA . THR A 1 242 ? -1.723 2.625 -0.843 1.00 90.62 242 THR A CA 1
ATOM 1858 C C . THR A 1 242 ? -1.519 1.667 -2.024 1.00 90.62 242 THR A C 1
ATOM 1860 O O . THR A 1 242 ? -0.387 1.401 -2.443 1.00 90.62 242 THR A O 1
ATOM 1863 N N . ASP A 1 243 ? -2.609 1.182 -2.614 1.00 85.25 243 ASP A N 1
ATOM 1864 C CA . ASP A 1 243 ? -2.614 0.346 -3.826 1.00 85.25 243 ASP A CA 1
ATOM 1865 C C . ASP A 1 243 ? -2.277 1.135 -5.121 1.00 85.25 243 ASP A C 1
ATOM 1867 O O . ASP A 1 243 ? -2.006 0.584 -6.201 1.00 85.25 243 ASP A O 1
ATOM 1871 N N . GLY A 1 244 ? -2.264 2.465 -5.020 1.00 81.44 244 GLY A N 1
ATOM 1872 C CA . GLY A 1 244 ? -2.034 3.388 -6.116 1.00 81.44 244 GLY A CA 1
ATOM 1873 C C . GLY A 1 244 ? -3.244 3.614 -7.020 1.00 81.44 244 GLY A C 1
ATOM 1874 O O . GLY A 1 244 ? -3.055 3.786 -8.230 1.00 81.44 244 GLY A O 1
ATOM 1875 N N . ASP A 1 245 ? -4.465 3.673 -6.494 1.00 86.00 245 ASP A N 1
ATOM 1876 C CA . ASP A 1 245 ? -5.546 4.342 -7.227 1.00 86.00 245 ASP A CA 1
ATOM 1877 C C . ASP A 1 245 ? -5.157 5.787 -7.607 1.00 86.00 245 ASP A C 1
ATOM 1879 O O . ASP A 1 245 ? -4.296 6.434 -7.000 1.00 86.00 245 ASP A O 1
ATOM 1883 N N . SER A 1 246 ? -5.768 6.302 -8.671 1.00 86.75 246 SER A N 1
ATOM 1884 C CA . SER A 1 246 ? -5.565 7.673 -9.141 1.00 86.75 246 SER A CA 1
ATOM 1885 C C . SER A 1 246 ? -5.844 8.738 -8.073 1.00 86.75 246 SER A C 1
ATOM 1887 O O . SER A 1 246 ? -5.039 9.663 -7.929 1.00 86.75 246 SER A O 1
ATOM 1889 N N . MET A 1 247 ? -6.917 8.582 -7.294 1.00 87.19 247 MET A N 1
ATOM 1890 C CA . MET A 1 247 ? -7.312 9.523 -6.248 1.00 87.19 247 MET A CA 1
ATOM 1891 C C . MET A 1 247 ? -6.362 9.443 -5.056 1.00 87.19 247 MET A C 1
ATOM 1893 O O . MET A 1 247 ? -5.859 10.476 -4.605 1.00 87.19 247 MET A O 1
ATOM 1897 N N . TRP A 1 248 ? -6.026 8.224 -4.618 1.00 85.25 248 TRP A N 1
ATOM 1898 C CA . TRP A 1 248 ? -5.059 7.984 -3.540 1.00 85.25 248 TRP A CA 1
ATOM 1899 C C . TRP A 1 248 ? -3.686 8.556 -3.871 1.00 85.25 248 TRP A C 1
ATOM 1901 O O . TRP A 1 248 ? -3.062 9.222 -3.047 1.00 85.25 248 TRP A O 1
ATOM 1911 N N . ARG A 1 249 ? -3.228 8.372 -5.112 1.00 90.81 249 ARG A N 1
ATOM 1912 C CA . ARG A 1 249 ? -1.955 8.924 -5.579 1.00 90.81 249 ARG A CA 1
ATOM 1913 C C . ARG A 1 249 ? -1.942 10.448 -5.543 1.00 90.81 249 ARG A C 1
ATOM 1915 O O . ARG A 1 249 ? -0.932 11.023 -5.142 1.00 90.81 249 ARG A O 1
ATOM 1922 N N . ALA A 1 250 ? -3.026 11.098 -5.966 1.00 91.12 250 ALA A N 1
ATOM 1923 C CA . ALA A 1 250 ? -3.124 12.555 -5.951 1.00 91.12 250 ALA A CA 1
ATOM 1924 C C . ALA A 1 250 ? -3.106 13.104 -4.514 1.00 91.12 250 ALA A C 1
ATOM 1926 O O . ALA A 1 250 ? -2.310 13.997 -4.211 1.00 91.12 250 ALA A O 1
ATOM 1927 N N . ALA A 1 251 ? -3.909 12.518 -3.621 1.00 92.31 251 ALA A N 1
ATOM 1928 C CA . ALA A 1 251 ? -3.932 12.866 -2.201 1.00 92.31 251 ALA A CA 1
ATOM 1929 C C . ALA A 1 251 ? -2.559 12.645 -1.542 1.00 92.31 251 ALA A C 1
ATOM 1931 O O . ALA A 1 251 ? -1.987 13.563 -0.953 1.00 92.31 251 ALA A O 1
ATOM 1932 N N . GLY A 1 252 ? -1.977 11.456 -1.723 1.00 92.88 252 GLY A N 1
ATOM 1933 C CA . GLY A 1 252 ? -0.677 11.097 -1.167 1.00 92.88 252 GLY A CA 1
ATOM 1934 C C . GLY A 1 252 ? 0.461 11.980 -1.681 1.00 92.88 252 GLY A C 1
ATOM 1935 O O . GLY A 1 252 ? 1.335 12.366 -0.907 1.00 92.88 252 GLY A O 1
ATOM 1936 N N . HIS A 1 253 ? 0.447 12.359 -2.964 1.00 93.56 253 HIS A N 1
ATOM 1937 C CA . HIS A 1 253 ? 1.414 13.315 -3.505 1.00 93.56 253 HIS A CA 1
ATOM 1938 C C . HIS A 1 253 ? 1.332 14.663 -2.782 1.00 93.56 253 HIS A C 1
ATOM 1940 O O . HIS A 1 253 ? 2.350 15.179 -2.323 1.00 93.56 253 HIS A O 1
ATOM 1946 N N . SER A 1 254 ? 0.118 15.206 -2.644 1.00 94.31 254 SER A N 1
ATOM 1947 C CA . SER A 1 254 ? -0.109 16.498 -1.993 1.00 94.31 254 SER A CA 1
ATOM 1948 C C . SER A 1 254 ? 0.305 16.497 -0.519 1.00 94.31 254 SER A C 1
ATOM 1950 O O . SER A 1 254 ? 0.810 17.504 -0.026 1.00 94.31 254 SER A O 1
ATOM 1952 N N . MET A 1 255 ? 0.089 15.389 0.194 1.00 95.31 255 MET A N 1
ATOM 1953 C CA . MET A 1 255 ? 0.387 15.300 1.625 1.00 95.31 255 MET A CA 1
ATOM 1954 C C . MET A 1 255 ? 1.850 14.988 1.922 1.00 95.31 255 MET A C 1
ATOM 1956 O O . MET A 1 255 ? 2.424 15.580 2.832 1.00 95.31 255 MET A O 1
ATOM 1960 N N . PHE A 1 256 ? 2.455 14.057 1.181 1.00 96.38 256 PHE A N 1
ATOM 1961 C CA . PHE A 1 256 ? 3.722 13.431 1.573 1.00 96.38 256 PHE A CA 1
ATOM 1962 C C . PHE A 1 256 ? 4.925 13.857 0.723 1.00 96.38 256 PHE A C 1
ATOM 1964 O O . PHE A 1 256 ? 6.038 13.370 0.930 1.00 96.38 256 PHE A O 1
ATOM 1971 N N . LEU A 1 257 ? 4.730 14.761 -0.240 1.00 95.12 257 LEU A N 1
ATOM 1972 C CA . LEU A 1 257 ? 5.798 15.421 -1.000 1.00 95.12 257 LEU A CA 1
ATOM 1973 C C . LEU A 1 257 ? 5.695 16.957 -0.862 1.00 95.12 257 LEU A C 1
ATOM 1975 O O . LEU A 1 257 ? 5.884 17.694 -1.826 1.00 95.12 257 LEU A O 1
ATOM 1979 N N . LYS A 1 258 ? 5.391 17.437 0.350 1.00 94.25 258 LYS A N 1
ATOM 1980 C CA . LYS A 1 258 ? 5.064 18.838 0.656 1.00 94.25 258 LYS A CA 1
ATOM 1981 C C . LYS A 1 258 ? 6.299 19.715 0.876 1.00 94.25 258 LYS A C 1
ATOM 1983 O O . LYS A 1 258 ? 6.369 20.826 0.354 1.00 94.25 258 LYS A O 1
ATOM 1988 N N . THR A 1 259 ? 7.271 19.244 1.655 1.00 95.38 259 THR A N 1
ATOM 1989 C CA . THR A 1 259 ? 8.455 20.027 2.046 1.00 95.38 259 THR A CA 1
ATOM 1990 C C . THR A 1 259 ? 9.727 19.215 1.866 1.00 95.38 259 THR A C 1
ATOM 1992 O O . THR A 1 259 ? 9.740 18.014 2.100 1.00 95.38 259 THR A O 1
ATOM 1995 N N . ASN A 1 260 ? 10.822 19.851 1.443 1.00 96.81 260 ASN A N 1
ATOM 1996 C CA . ASN A 1 260 ? 12.129 19.190 1.455 1.00 96.81 260 ASN A CA 1
ATOM 1997 C C . ASN A 1 260 ? 12.588 18.946 2.894 1.00 96.81 260 ASN A C 1
ATOM 1999 O O . ASN A 1 260 ? 12.404 19.812 3.751 1.00 96.81 260 ASN A O 1
ATOM 2003 N N . LEU A 1 261 ? 13.231 17.798 3.124 1.00 97.00 261 LEU A N 1
ATOM 2004 C CA . LEU A 1 261 ? 13.805 17.427 4.413 1.00 97.00 261 LEU A CA 1
ATOM 2005 C C . LEU A 1 261 ? 14.706 18.559 4.944 1.00 97.00 261 LEU A C 1
ATOM 2007 O O . LEU A 1 261 ? 15.692 18.908 4.282 1.00 97.00 261 LEU A O 1
ATOM 2011 N N . PRO A 1 262 ? 14.395 19.148 6.111 1.00 95.62 262 PRO A N 1
ATOM 2012 C CA . PRO A 1 262 ? 15.162 20.266 6.635 1.00 95.62 262 PRO A CA 1
ATOM 2013 C C . PRO A 1 262 ? 16.545 19.807 7.104 1.00 95.62 262 PRO A C 1
ATOM 2015 O O . PRO A 1 262 ? 16.712 18.690 7.592 1.00 95.62 262 PRO A O 1
ATOM 2018 N N . THR A 1 263 ? 17.536 20.697 7.039 1.00 96.25 263 THR A N 1
ATOM 2019 C CA . THR A 1 263 ? 18.907 20.432 7.520 1.00 96.25 263 THR A CA 1
ATOM 2020 C C . THR A 1 263 ? 18.976 20.142 9.021 1.00 96.25 263 THR A C 1
ATOM 2022 O O . THR A 1 263 ? 19.937 19.537 9.488 1.00 96.25 263 THR A O 1
ATOM 2025 N N . THR A 1 264 ? 17.957 20.556 9.777 1.00 96.38 264 THR A N 1
ATOM 2026 C CA . THR A 1 264 ? 17.796 20.281 11.210 1.00 96.38 264 THR A CA 1
ATOM 2027 C C . THR A 1 264 ? 17.241 18.886 11.503 1.00 96.38 264 THR A C 1
ATOM 2029 O O . THR A 1 264 ? 17.279 18.454 12.656 1.00 96.38 264 THR A O 1
ATOM 2032 N N . SER A 1 265 ? 16.731 18.171 10.493 1.00 96.31 265 SER A N 1
ATOM 2033 C CA . SER A 1 265 ? 16.240 16.803 10.653 1.00 96.31 265 SER A CA 1
ATOM 2034 C C . SER A 1 265 ? 17.364 15.864 11.078 1.00 96.31 265 SER A C 1
ATOM 2036 O O . SER A 1 265 ? 18.467 15.885 10.526 1.00 96.31 265 SER A O 1
ATOM 2038 N N . ARG A 1 266 ? 17.054 14.940 11.993 1.00 95.88 266 ARG A N 1
ATOM 2039 C CA . ARG A 1 266 ? 17.975 13.861 12.381 1.00 95.88 266 ARG A CA 1
ATOM 2040 C C . ARG A 1 266 ? 18.301 12.922 11.216 1.00 95.88 266 ARG A C 1
ATOM 2042 O O . ARG A 1 266 ? 19.333 12.253 11.261 1.00 95.88 266 ARG A O 1
ATOM 2049 N N . LEU A 1 267 ? 17.450 12.872 10.190 1.00 97.19 267 LEU A N 1
ATOM 2050 C CA . LEU A 1 267 ? 17.635 12.038 9.002 1.00 97.19 267 LEU A CA 1
ATOM 2051 C C . LEU A 1 267 ? 18.546 12.695 7.959 1.00 97.19 267 LEU A C 1
ATOM 2053 O O . LEU A 1 267 ? 19.132 11.996 7.129 1.00 97.19 267 LEU A O 1
ATOM 2057 N N . TYR A 1 268 ? 18.686 14.027 7.996 1.00 96.81 268 TYR A N 1
ATOM 2058 C CA . TYR A 1 268 ? 19.343 14.793 6.936 1.00 96.81 268 TYR A CA 1
ATOM 2059 C C . TYR A 1 268 ? 20.785 14.347 6.706 1.00 96.81 268 TYR A C 1
ATOM 2061 O O . TYR A 1 268 ? 21.183 14.114 5.566 1.00 96.81 268 TYR A O 1
ATOM 2069 N N . GLY A 1 269 ? 21.554 14.156 7.782 1.00 95.06 269 GLY A N 1
ATOM 2070 C CA . GLY A 1 269 ? 22.956 13.740 7.695 1.00 95.06 269 GLY A CA 1
ATOM 2071 C C . GLY A 1 269 ? 23.163 12.385 7.014 1.00 95.06 269 GLY A C 1
ATOM 2072 O O . GLY A 1 269 ? 24.225 12.153 6.464 1.00 95.06 269 GLY A O 1
ATOM 2073 N N . THR A 1 270 ? 22.163 11.502 7.000 1.00 94.69 270 THR A N 1
ATOM 2074 C CA . THR A 1 270 ? 22.250 10.213 6.296 1.00 94.69 270 THR A CA 1
ATOM 2075 C C . THR A 1 270 ? 21.694 10.330 4.878 1.00 94.69 270 THR A C 1
ATOM 2077 O O . THR A 1 270 ? 22.356 9.952 3.913 1.00 94.69 270 THR A O 1
ATOM 2080 N N . LEU A 1 271 ? 20.484 10.876 4.737 1.00 96.81 271 LEU A N 1
ATOM 2081 C CA . LEU A 1 271 ? 19.745 10.851 3.473 1.00 96.81 271 LEU A CA 1
ATOM 2082 C C . LEU A 1 271 ? 20.261 11.869 2.450 1.00 96.81 271 LEU A C 1
ATOM 2084 O O . LEU A 1 271 ? 20.214 11.596 1.253 1.00 96.81 271 LEU A O 1
ATOM 2088 N N . SER A 1 272 ? 20.800 13.013 2.883 1.00 95.88 272 SER A N 1
ATOM 2089 C CA . SER A 1 272 ? 21.312 14.042 1.961 1.00 95.88 272 SER A CA 1
ATOM 2090 C C . SER A 1 272 ? 22.534 13.593 1.151 1.00 95.88 272 SER A C 1
ATOM 2092 O O . SER A 1 272 ? 22.792 14.134 0.077 1.00 95.88 272 SER A O 1
ATOM 2094 N N . HIS A 1 273 ? 23.258 12.573 1.619 1.00 94.00 273 HIS A N 1
ATOM 2095 C CA . HIS A 1 273 ? 24.386 11.981 0.897 1.00 94.00 273 HIS A CA 1
ATOM 2096 C C . HIS A 1 273 ? 23.962 10.948 -0.157 1.00 94.00 273 HIS A C 1
ATOM 2098 O O . HIS A 1 273 ? 24.790 10.513 -0.958 1.00 94.00 273 HIS A O 1
ATOM 2104 N N . MET A 1 274 ? 22.684 10.563 -0.201 1.00 93.69 274 MET A N 1
ATOM 2105 C CA . MET A 1 274 ? 22.156 9.646 -1.210 1.00 93.69 274 MET A CA 1
ATOM 2106 C C . MET A 1 274 ? 21.825 10.424 -2.486 1.00 93.69 274 MET A C 1
ATOM 2108 O O . MET A 1 274 ? 20.715 10.924 -2.669 1.00 93.69 274 MET A O 1
ATOM 2112 N N . GLN A 1 275 ? 22.811 10.554 -3.376 1.00 92.31 275 GLN A N 1
ATOM 2113 C CA . GLN A 1 275 ? 22.659 11.312 -4.617 1.00 92.31 275 GLN A CA 1
ATOM 2114 C C . GLN A 1 275 ? 21.456 10.818 -5.438 1.00 92.31 275 GLN A C 1
ATOM 2116 O O . GLN A 1 275 ? 21.293 9.625 -5.672 1.00 92.31 275 GLN A O 1
ATOM 2121 N N . GLY A 1 276 ? 20.614 11.755 -5.880 1.00 90.94 276 GLY A N 1
ATOM 2122 C CA . GLY A 1 276 ? 19.418 11.456 -6.673 1.00 90.94 276 GLY A CA 1
ATOM 2123 C C . GLY A 1 276 ? 18.189 11.039 -5.860 1.00 90.94 276 GLY A C 1
ATOM 2124 O O . GLY A 1 276 ? 17.104 10.950 -6.434 1.00 90.94 276 GLY A O 1
ATOM 2125 N N . LEU A 1 277 ? 18.310 10.840 -4.541 1.00 95.50 277 LEU A N 1
ATOM 2126 C CA . LEU A 1 277 ? 17.162 10.581 -3.677 1.00 95.50 277 LEU A CA 1
ATOM 2127 C C . LEU A 1 277 ? 16.295 11.841 -3.553 1.00 95.50 277 LEU A C 1
ATOM 2129 O O . LEU A 1 277 ? 16.772 12.921 -3.210 1.00 95.50 277 LEU A O 1
ATOM 2133 N N . ASN A 1 278 ? 14.994 11.701 -3.801 1.00 95.88 278 ASN A N 1
ATOM 2134 C CA . ASN A 1 278 ? 14.033 12.766 -3.535 1.00 95.88 278 ASN A CA 1
ATOM 2135 C C . ASN A 1 278 ? 13.854 12.930 -2.015 1.00 95.88 278 ASN A C 1
ATOM 2137 O O . ASN A 1 278 ? 13.332 12.028 -1.360 1.00 95.88 278 ASN A O 1
ATOM 2141 N N . LEU A 1 279 ? 14.242 14.091 -1.480 1.00 97.25 279 LEU A N 1
ATOM 2142 C CA . LEU A 1 279 ? 14.190 14.404 -0.049 1.00 97.25 279 LEU A CA 1
ATOM 2143 C C . LEU A 1 279 ? 12.873 15.047 0.414 1.00 97.25 279 LEU A C 1
ATOM 2145 O O . LEU A 1 279 ? 12.767 15.408 1.580 1.00 97.25 279 LEU A O 1
ATOM 2149 N N . ALA A 1 280 ? 11.877 15.220 -0.456 1.00 97.44 280 ALA A N 1
ATOM 2150 C CA . ALA A 1 280 ? 10.589 15.775 -0.046 1.00 97.44 280 ALA A CA 1
ATOM 2151 C C . ALA A 1 280 ? 9.839 14.820 0.896 1.00 97.44 280 ALA A C 1
ATOM 2153 O O . ALA A 1 280 ? 9.841 13.615 0.675 1.00 97.44 280 ALA A O 1
ATOM 2154 N N . THR A 1 281 ? 9.152 15.320 1.908 1.00 97.38 281 THR A N 1
ATOM 2155 C CA . THR A 1 281 ? 8.314 14.528 2.815 1.00 97.38 281 THR A CA 1
ATOM 2156 C C . THR A 1 281 ? 7.022 15.270 3.125 1.00 97.38 281 THR A C 1
ATOM 2158 O O . THR A 1 281 ? 6.840 16.428 2.735 1.00 97.38 281 THR A O 1
ATOM 2161 N N . GLY A 1 282 ? 6.107 14.596 3.815 1.00 96.81 282 GLY A N 1
ATOM 2162 C CA . GLY A 1 282 ? 4.988 15.250 4.473 1.00 96.81 282 GLY A CA 1
ATOM 2163 C C . GLY A 1 282 ? 5.375 15.840 5.820 1.00 96.81 282 GLY A C 1
ATOM 2164 O O . GLY A 1 282 ? 6.547 15.846 6.219 1.00 96.81 282 GLY A O 1
ATOM 2165 N N . ASP A 1 283 ? 4.354 16.307 6.530 1.00 95.06 283 ASP A N 1
ATOM 2166 C CA . ASP A 1 283 ? 4.488 16.693 7.928 1.00 95.06 283 ASP A CA 1
ATOM 2167 C C . ASP A 1 283 ? 4.989 15.484 8.750 1.00 95.06 283 ASP A C 1
ATOM 2169 O O . ASP A 1 283 ? 4.733 14.326 8.410 1.00 95.06 283 ASP A O 1
ATOM 2173 N N . TYR A 1 284 ? 5.787 15.755 9.788 1.00 94.44 284 TYR A N 1
ATOM 2174 C CA . TYR A 1 284 ? 6.457 14.731 10.609 1.00 94.44 284 TYR A CA 1
ATOM 2175 C C . TYR A 1 284 ? 7.385 13.789 9.827 1.00 94.44 284 TYR A C 1
ATOM 2177 O O . TYR A 1 284 ? 7.663 12.675 10.259 1.00 94.44 284 TYR A O 1
ATOM 2185 N N . GLU A 1 285 ? 7.880 14.244 8.671 1.00 96.50 285 GLU A N 1
ATOM 2186 C CA . GLU A 1 285 ? 8.773 13.481 7.793 1.00 96.50 285 GLU A CA 1
ATOM 2187 C C . GLU A 1 285 ? 8.129 12.193 7.246 1.00 96.50 285 GLU A C 1
ATOM 2189 O O . GLU A 1 285 ? 8.837 11.301 6.776 1.00 96.50 285 GLU A O 1
ATOM 2194 N N . ILE A 1 286 ? 6.794 12.082 7.271 1.00 97.69 286 ILE A N 1
ATOM 2195 C CA . ILE A 1 286 ? 6.053 10.910 6.783 1.00 97.69 286 ILE A CA 1
ATOM 2196 C C . ILE A 1 286 ? 6.218 10.779 5.265 1.00 97.69 286 ILE A C 1
ATOM 2198 O O . ILE A 1 286 ? 6.173 11.766 4.523 1.00 97.69 286 ILE A O 1
ATOM 2202 N N . THR A 1 287 ? 6.429 9.547 4.799 1.00 97.81 287 THR A N 1
ATOM 2203 C CA . THR A 1 287 ? 6.643 9.223 3.383 1.00 97.81 287 THR A CA 1
ATOM 2204 C C . THR A 1 287 ? 5.485 8.420 2.794 1.00 97.81 287 THR A C 1
ATOM 2206 O O . THR A 1 287 ? 4.886 7.587 3.464 1.00 97.81 287 THR A O 1
ATOM 2209 N N . LEU A 1 288 ? 5.168 8.665 1.522 1.00 97.00 288 LEU A N 1
ATOM 2210 C CA . LEU A 1 288 ? 4.221 7.843 0.768 1.00 97.00 288 LEU A CA 1
ATOM 2211 C C . LEU A 1 288 ? 4.887 6.532 0.351 1.00 97.00 288 LEU A C 1
ATOM 2213 O O . LEU A 1 288 ? 6.063 6.535 -0.015 1.00 97.00 288 LEU A O 1
ATOM 2217 N N . ASP A 1 289 ? 4.117 5.455 0.348 1.00 96.50 289 ASP A N 1
ATOM 2218 C CA . ASP A 1 289 ? 4.501 4.148 -0.159 1.00 96.50 289 ASP A CA 1
ATOM 2219 C C . ASP A 1 289 ? 3.426 3.575 -1.088 1.00 96.50 289 ASP A C 1
ATOM 2221 O O . ASP A 1 289 ? 2.246 3.935 -1.019 1.00 96.50 289 ASP A O 1
ATOM 2225 N N . PHE A 1 290 ? 3.846 2.660 -1.955 1.00 95.38 290 PHE A N 1
ATOM 2226 C CA . PHE A 1 290 ? 2.956 1.922 -2.841 1.00 95.38 290 PHE A CA 1
ATOM 2227 C C . PHE A 1 290 ? 3.234 0.434 -2.737 1.00 95.38 290 PHE A C 1
ATOM 2229 O O . PHE A 1 290 ? 4.390 0.013 -2.742 1.00 95.38 290 PHE A O 1
ATOM 2236 N N . ASP A 1 291 ? 2.163 -0.358 -2.701 1.00 92.25 291 ASP A N 1
ATOM 2237 C CA . ASP A 1 291 ? 2.271 -1.808 -2.595 1.00 92.25 291 ASP A CA 1
ATOM 2238 C C . ASP A 1 291 ? 3.131 -2.386 -3.740 1.00 92.25 291 ASP A C 1
ATOM 2240 O O . ASP A 1 291 ? 2.854 -2.217 -4.938 1.00 92.25 291 ASP A O 1
ATOM 2244 N N . LEU A 1 292 ? 4.191 -3.105 -3.357 1.00 93.25 292 LEU A N 1
ATOM 2245 C CA . LEU A 1 292 ? 5.121 -3.734 -4.287 1.00 93.25 292 LEU A CA 1
ATOM 2246 C C . LEU A 1 292 ? 4.409 -4.686 -5.249 1.00 93.25 292 LEU A C 1
ATOM 2248 O O . LEU A 1 292 ? 4.698 -4.672 -6.441 1.00 93.25 292 LEU A O 1
ATOM 2252 N N . LYS A 1 293 ? 3.478 -5.513 -4.771 1.00 93.69 293 LYS A N 1
ATOM 2253 C CA . LYS A 1 293 ? 2.739 -6.467 -5.605 1.00 93.69 293 LYS A CA 1
ATOM 2254 C C . LYS A 1 293 ? 1.982 -5.728 -6.706 1.00 93.69 293 LYS A C 1
ATOM 2256 O O . LYS A 1 293 ? 1.971 -6.190 -7.846 1.00 93.69 293 LYS A O 1
ATOM 2261 N N . HIS A 1 294 ? 1.408 -4.558 -6.417 1.00 93.50 294 HIS A N 1
ATOM 2262 C CA . HIS A 1 294 ? 0.790 -3.710 -7.444 1.00 93.50 294 HIS A CA 1
ATOM 2263 C C . HIS A 1 294 ? 1.816 -3.172 -8.449 1.00 93.50 294 HIS A C 1
ATOM 2265 O O . HIS A 1 294 ? 1.553 -3.186 -9.656 1.00 93.50 294 HIS A O 1
ATOM 2271 N N . ILE A 1 295 ? 3.008 -2.780 -7.995 1.00 95.94 295 ILE A N 1
ATOM 2272 C CA . ILE A 1 295 ? 4.119 -2.379 -8.873 1.00 95.94 295 ILE A CA 1
ATOM 2273 C C . ILE A 1 295 ? 4.557 -3.540 -9.784 1.00 95.94 295 ILE A C 1
ATOM 2275 O O . ILE A 1 295 ? 4.687 -3.338 -10.994 1.00 95.94 295 ILE A O 1
ATOM 2279 N N . LEU A 1 296 ? 4.729 -4.756 -9.253 1.00 96.25 296 LEU A N 1
ATOM 2280 C CA . LEU A 1 296 ? 5.109 -5.946 -10.031 1.00 96.25 296 LEU A CA 1
ATOM 2281 C C . LEU A 1 296 ? 4.046 -6.293 -11.083 1.00 96.25 296 LEU A C 1
ATOM 2283 O O . LEU A 1 296 ? 4.376 -6.532 -12.248 1.00 96.25 296 LEU A O 1
ATOM 2287 N N . LYS A 1 297 ? 2.760 -6.244 -10.704 1.00 94.31 297 LYS A N 1
ATOM 2288 C CA . LYS A 1 297 ? 1.635 -6.427 -11.635 1.00 94.31 297 LYS A CA 1
ATOM 2289 C C . LYS A 1 297 ? 1.676 -5.395 -12.764 1.00 94.31 297 LYS A C 1
ATOM 2291 O O . LYS A 1 297 ? 1.612 -5.769 -13.933 1.00 94.31 297 LYS A O 1
ATOM 2296 N N . ARG A 1 298 ? 1.853 -4.105 -12.450 1.00 94.81 298 ARG A N 1
ATOM 2297 C CA . ARG A 1 298 ? 1.941 -3.022 -13.453 1.00 94.81 298 ARG A CA 1
ATOM 2298 C C . ARG A 1 298 ? 3.158 -3.171 -14.375 1.00 94.81 298 ARG A C 1
ATOM 2300 O O . ARG A 1 298 ? 3.039 -2.904 -15.572 1.00 94.81 298 ARG A O 1
ATOM 2307 N N . TRP A 1 299 ? 4.296 -3.638 -13.860 1.00 96.12 299 TRP A N 1
ATOM 2308 C CA . TRP A 1 299 ? 5.454 -4.012 -14.679 1.00 96.12 299 TRP A CA 1
ATOM 2309 C C . TRP A 1 299 ? 5.123 -5.137 -15.657 1.00 96.12 299 TRP A C 1
ATOM 2311 O O . TRP A 1 299 ? 5.414 -5.021 -16.846 1.00 96.12 299 TRP A O 1
ATOM 2321 N N . CYS A 1 300 ? 4.463 -6.195 -15.193 1.00 95.75 300 CYS A N 1
ATOM 2322 C CA . CYS A 1 300 ? 4.049 -7.293 -16.060 1.00 95.75 300 CYS A CA 1
ATOM 2323 C C . CYS A 1 300 ? 3.024 -6.844 -17.105 1.00 95.75 300 CYS A C 1
ATOM 2325 O O . CYS A 1 300 ? 3.139 -7.226 -18.266 1.00 95.75 300 CYS A O 1
ATOM 2327 N N . THR A 1 301 ? 2.086 -5.963 -16.752 1.00 94.69 301 THR A N 1
ATOM 2328 C CA . THR A 1 301 ? 1.189 -5.331 -17.731 1.00 94.69 301 THR A CA 1
ATOM 2329 C C . THR A 1 301 ? 1.978 -4.605 -18.819 1.00 94.69 301 THR A C 1
ATOM 2331 O O . THR A 1 301 ? 1.682 -4.790 -19.996 1.00 94.69 301 THR A O 1
ATOM 2334 N N . LEU A 1 302 ? 3.014 -3.837 -18.456 1.00 95.56 302 LEU A N 1
ATOM 2335 C CA . LEU A 1 302 ? 3.888 -3.155 -19.415 1.00 95.56 302 LEU A CA 1
ATOM 2336 C C . LEU A 1 302 ? 4.626 -4.145 -20.338 1.00 95.56 302 LEU A C 1
ATOM 2338 O O . LEU A 1 302 ? 4.626 -3.958 -21.557 1.00 95.56 302 LEU A O 1
ATOM 2342 N N . LEU A 1 303 ? 5.197 -5.213 -19.776 1.00 95.75 303 LEU A N 1
ATOM 2343 C CA . LEU A 1 303 ? 5.909 -6.268 -20.515 1.00 95.75 303 LEU A CA 1
ATOM 2344 C C . LEU A 1 303 ? 5.014 -6.997 -21.529 1.00 95.75 303 LEU A C 1
ATOM 2346 O O . LEU A 1 303 ? 5.478 -7.423 -22.584 1.00 95.75 303 LEU A O 1
ATOM 2350 N N . ARG A 1 304 ? 3.718 -7.103 -21.226 1.00 94.19 304 ARG A N 1
ATOM 2351 C CA . ARG A 1 304 ? 2.708 -7.754 -22.071 1.00 94.19 304 ARG A CA 1
ATOM 2352 C C . ARG A 1 304 ? 2.124 -6.827 -23.140 1.00 94.19 304 ARG A C 1
ATOM 2354 O O . ARG A 1 304 ? 1.344 -7.264 -23.984 1.00 94.19 304 ARG A O 1
ATOM 2361 N N . THR A 1 305 ? 2.481 -5.541 -23.149 1.00 92.06 305 THR A N 1
ATOM 2362 C CA . THR A 1 305 ? 1.948 -4.619 -24.159 1.00 92.06 305 THR A CA 1
ATOM 2363 C C . THR A 1 305 ? 2.479 -4.933 -25.559 1.00 92.06 305 THR A C 1
ATOM 2365 O O . THR A 1 305 ? 3.659 -5.218 -25.768 1.00 92.06 305 THR A O 1
ATOM 2368 N N . ARG A 1 306 ? 1.605 -4.787 -26.564 1.00 90.06 306 ARG A N 1
ATOM 2369 C CA . ARG A 1 306 ? 1.990 -4.896 -27.984 1.00 90.06 306 ARG A CA 1
ATOM 2370 C C . ARG A 1 306 ? 2.943 -3.784 -28.420 1.00 90.06 306 ARG A C 1
ATOM 2372 O O . ARG A 1 306 ? 3.812 -4.016 -29.250 1.00 90.06 306 ARG A O 1
ATOM 2379 N N . LYS A 1 307 ? 2.778 -2.583 -27.853 1.00 90.62 307 LYS A N 1
ATOM 2380 C CA . LYS A 1 307 ? 3.637 -1.420 -28.125 1.00 90.62 307 LYS A CA 1
ATOM 2381 C C . LYS A 1 307 ? 5.075 -1.650 -27.647 1.00 90.62 307 LYS A C 1
ATOM 2383 O O . LYS A 1 307 ? 5.998 -1.108 -28.249 1.00 90.62 307 LYS A O 1
ATOM 2388 N N . GLY A 1 308 ? 5.249 -2.457 -26.599 1.00 90.69 308 GLY A N 1
ATOM 2389 C CA . GLY A 1 308 ? 6.541 -2.712 -25.985 1.00 90.69 308 GLY A CA 1
ATOM 2390 C C . GLY A 1 308 ? 7.117 -1.500 -25.254 1.00 90.69 308 GLY A C 1
ATOM 2391 O O . GLY A 1 308 ? 6.450 -0.480 -25.065 1.00 90.69 308 GLY A O 1
ATOM 2392 N N . MET A 1 309 ? 8.381 -1.632 -24.857 1.00 94.94 309 MET A N 1
ATOM 2393 C CA . MET A 1 309 ? 9.165 -0.595 -24.188 1.00 94.94 309 MET A CA 1
ATOM 2394 C C . MET A 1 309 ? 10.477 -0.322 -24.921 1.00 94.94 309 MET A C 1
ATOM 2396 O O . MET A 1 309 ? 11.115 -1.245 -25.426 1.00 94.94 309 MET A O 1
ATOM 2400 N N . LYS A 1 310 ? 10.906 0.941 -24.938 1.00 95.44 310 LYS A N 1
ATOM 2401 C CA . LYS A 1 310 ? 12.213 1.355 -25.456 1.00 95.44 310 LYS A CA 1
ATOM 2402 C C . LYS A 1 310 ? 13.297 1.232 -24.394 1.00 95.44 310 LYS A C 1
ATOM 2404 O O . LYS A 1 310 ? 13.156 1.767 -23.295 1.00 95.44 310 LYS A O 1
ATOM 2409 N N . LEU A 1 311 ? 14.383 0.564 -24.764 1.00 93.38 311 LEU A N 1
ATOM 2410 C CA . LEU A 1 311 ? 15.557 0.318 -23.932 1.00 93.38 311 LEU A CA 1
ATOM 2411 C C . LEU A 1 311 ? 16.826 0.704 -24.711 1.00 93.38 311 LEU A C 1
ATOM 2413 O O . LEU A 1 311 ? 16.861 1.748 -25.364 1.00 93.38 311 LEU A O 1
ATOM 2417 N N . SER A 1 312 ? 17.883 -0.099 -24.599 1.00 85.06 312 SER A N 1
ATOM 2418 C CA . SER A 1 312 ? 19.221 0.141 -25.137 1.00 85.06 312 SER A CA 1
ATOM 2419 C C . SER A 1 312 ? 19.192 0.596 -26.592 1.00 85.06 312 SER A C 1
ATOM 2421 O O . SER A 1 312 ? 18.584 -0.037 -27.452 1.00 85.06 312 SER A O 1
ATOM 2423 N N . ASN A 1 313 ? 19.853 1.724 -26.863 1.00 83.25 313 ASN A N 1
ATOM 2424 C CA . ASN A 1 313 ? 19.958 2.326 -28.195 1.00 83.25 313 ASN A CA 1
ATOM 2425 C C . ASN A 1 313 ? 18.600 2.625 -28.870 1.00 83.25 313 ASN A C 1
ATOM 2427 O O . ASN A 1 313 ? 18.520 2.733 -30.089 1.00 83.25 313 ASN A O 1
ATOM 2431 N N . GLY A 1 314 ? 17.526 2.785 -28.086 1.00 85.31 314 GLY A N 1
ATOM 2432 C CA . GLY A 1 314 ? 16.175 3.065 -28.582 1.00 85.31 314 GLY A CA 1
ATOM 2433 C C . GLY A 1 314 ? 15.435 1.841 -29.127 1.00 85.31 314 GLY A C 1
ATOM 2434 O O . GLY A 1 314 ? 14.326 1.997 -29.652 1.00 85.31 314 GLY A O 1
ATOM 2435 N N . HIS A 1 315 ? 16.020 0.649 -28.987 1.00 90.38 315 HIS A N 1
ATOM 2436 C CA . HIS A 1 315 ? 15.429 -0.606 -29.433 1.00 90.38 315 HIS A CA 1
ATOM 2437 C C . HIS A 1 315 ? 14.192 -0.959 -28.605 1.00 90.38 315 HIS A C 1
ATOM 2439 O O . HIS A 1 315 ? 14.138 -0.686 -27.402 1.00 90.38 315 HIS A O 1
ATOM 2445 N N . SER A 1 316 ? 13.170 -1.512 -29.259 1.00 92.50 316 SER A N 1
ATOM 2446 C CA . SER A 1 316 ? 11.861 -1.752 -28.642 1.00 92.50 316 SER A CA 1
ATOM 2447 C C . SER A 1 316 ? 11.655 -3.232 -28.344 1.00 92.50 316 SER A C 1
ATOM 2449 O O . SER A 1 316 ? 11.589 -4.044 -29.261 1.00 92.50 316 SER A O 1
ATOM 2451 N N . ILE A 1 317 ? 11.483 -3.570 -27.067 1.00 94.44 317 ILE A N 1
ATOM 2452 C CA . ILE A 1 317 ? 11.138 -4.923 -26.626 1.00 94.44 317 ILE A CA 1
ATOM 2453 C C . ILE A 1 317 ? 9.625 -5.023 -26.486 1.00 94.44 317 ILE A C 1
ATOM 2455 O O . ILE A 1 317 ? 9.025 -4.381 -25.623 1.00 94.44 317 ILE A O 1
ATOM 2459 N N . THR A 1 318 ? 9.013 -5.818 -27.360 1.00 95.38 318 THR A N 1
ATOM 2460 C CA . THR A 1 318 ? 7.573 -6.102 -27.356 1.00 95.38 318 THR A CA 1
ATOM 2461 C C . THR A 1 318 ? 7.291 -7.468 -26.740 1.00 95.38 318 THR A C 1
ATOM 2463 O O . THR A 1 318 ? 8.184 -8.308 -26.624 1.00 95.38 318 THR A O 1
ATOM 2466 N N . SER A 1 319 ? 6.026 -7.729 -26.405 1.00 95.00 319 SER A N 1
ATOM 2467 C CA . SER A 1 319 ? 5.609 -9.053 -25.931 1.00 95.00 319 SER A CA 1
ATOM 2468 C C . SER A 1 319 ? 5.925 -10.180 -26.929 1.00 95.00 319 SER A C 1
ATOM 2470 O O . SER A 1 319 ? 6.271 -11.275 -26.498 1.00 95.00 319 SER A O 1
ATOM 2472 N N . ALA A 1 320 ? 5.888 -9.919 -28.242 1.00 94.56 320 ALA A N 1
ATOM 2473 C CA . ALA A 1 320 ? 6.237 -10.914 -29.261 1.00 94.56 320 ALA A CA 1
ATOM 2474 C C . ALA A 1 320 ? 7.740 -11.243 -29.266 1.00 94.56 320 ALA A C 1
ATOM 2476 O O . ALA A 1 320 ? 8.117 -12.408 -29.364 1.00 94.56 320 ALA A O 1
ATOM 2477 N N . VAL A 1 321 ? 8.588 -10.222 -29.100 1.00 94.25 321 VAL A N 1
ATOM 2478 C CA . VAL A 1 321 ? 10.041 -10.398 -28.948 1.00 94.25 321 VAL A CA 1
ATOM 2479 C C . VAL A 1 321 ? 10.331 -11.222 -27.694 1.00 94.25 321 VAL A C 1
ATOM 2481 O O . VAL A 1 321 ? 11.056 -12.209 -27.758 1.00 94.25 321 VAL A O 1
ATOM 2484 N N . LEU A 1 322 ? 9.702 -10.880 -26.564 1.00 95.56 322 LEU A N 1
ATOM 2485 C CA . LEU A 1 322 ? 9.840 -11.659 -25.332 1.00 95.56 322 LEU A CA 1
ATOM 2486 C C . LEU A 1 322 ? 9.384 -13.110 -25.517 1.00 95.56 322 LEU A C 1
ATOM 2488 O O . LEU A 1 322 ? 10.091 -14.008 -25.078 1.00 95.56 322 LEU A O 1
ATOM 2492 N N . ALA A 1 323 ? 8.257 -13.356 -26.190 1.00 95.75 323 ALA A N 1
ATOM 2493 C CA . ALA A 1 323 ? 7.765 -14.711 -26.436 1.00 95.75 323 ALA A CA 1
ATOM 2494 C C . ALA A 1 323 ? 8.785 -15.566 -27.203 1.00 95.75 323 ALA A C 1
ATOM 2496 O O . ALA A 1 323 ? 9.044 -16.705 -26.820 1.00 95.75 323 ALA A O 1
ATOM 2497 N N . HIS A 1 324 ? 9.401 -14.993 -28.243 1.00 94.06 324 HIS A N 1
ATOM 2498 C CA . HIS A 1 324 ? 10.406 -15.681 -29.048 1.00 94.06 324 HIS A CA 1
ATOM 2499 C C . HIS A 1 324 ? 11.608 -16.140 -28.211 1.00 94.06 324 HIS A C 1
ATOM 2501 O O . HIS A 1 324 ? 11.997 -17.304 -28.280 1.00 94.06 324 HIS A O 1
ATOM 2507 N N . TYR A 1 325 ? 12.175 -15.248 -27.395 1.00 94.50 325 TYR A N 1
ATOM 2508 C CA . TYR A 1 325 ? 13.378 -15.564 -26.622 1.00 94.50 325 TYR A CA 1
ATOM 2509 C C . TYR A 1 325 ? 13.093 -16.331 -25.328 1.00 94.50 325 TYR A C 1
ATOM 2511 O O . TYR A 1 325 ? 13.929 -17.116 -24.892 1.00 94.50 325 TYR A O 1
ATOM 2519 N N . LEU A 1 326 ? 11.923 -16.158 -24.705 1.00 95.38 326 LEU A N 1
ATOM 2520 C CA . LEU A 1 326 ? 11.545 -16.948 -23.526 1.00 95.38 326 LEU A CA 1
ATOM 2521 C C . LEU A 1 326 ? 11.447 -18.442 -23.855 1.00 95.38 326 LEU A C 1
ATOM 2523 O O . LEU A 1 326 ? 11.800 -19.264 -23.014 1.00 95.38 326 LEU A O 1
ATOM 2527 N N . ALA A 1 327 ? 11.069 -18.796 -25.087 1.00 94.12 327 ALA A N 1
ATOM 2528 C CA . ALA A 1 327 ? 11.068 -20.180 -25.561 1.00 94.12 327 ALA A CA 1
ATOM 2529 C C . ALA A 1 327 ? 12.472 -20.820 -25.619 1.00 94.12 327 ALA A C 1
ATOM 2531 O O . ALA A 1 327 ? 12.588 -22.026 -25.813 1.00 94.12 327 ALA A O 1
ATOM 2532 N N . TRP A 1 328 ? 13.553 -20.046 -25.448 1.00 92.12 328 TRP A N 1
ATOM 2533 C CA . TRP A 1 328 ? 14.917 -20.586 -25.373 1.00 92.12 328 TRP A CA 1
ATOM 2534 C C . TRP A 1 328 ? 15.267 -21.116 -23.981 1.00 92.12 328 TRP A C 1
ATOM 2536 O O . TRP A 1 328 ? 16.299 -21.767 -23.808 1.00 92.12 328 TRP A O 1
ATOM 2546 N N . LEU A 1 329 ? 14.451 -20.821 -22.966 1.00 93.19 329 LEU A N 1
ATOM 2547 C CA . LEU A 1 329 ? 14.676 -21.330 -21.622 1.00 93.19 329 LEU A CA 1
ATOM 2548 C C . LEU A 1 329 ? 14.352 -22.836 -21.571 1.00 93.19 329 LEU A C 1
ATOM 2550 O O . LEU A 1 329 ? 13.256 -23.229 -21.960 1.00 93.19 329 LEU A O 1
ATOM 2554 N N . PRO A 1 330 ? 15.242 -23.691 -21.024 1.00 88.75 330 PRO A N 1
ATOM 2555 C CA . PRO A 1 330 ? 15.096 -25.150 -21.108 1.00 88.75 330 PRO A CA 1
ATOM 2556 C C . PRO A 1 330 ? 13.845 -25.723 -20.422 1.00 88.75 330 PRO A C 1
ATOM 2558 O O . PRO A 1 330 ? 13.490 -26.873 -20.655 1.00 88.75 330 PRO A O 1
ATOM 2561 N N . HIS A 1 331 ? 13.211 -24.950 -19.542 1.00 88.00 331 HIS A N 1
ATOM 2562 C CA . HIS A 1 331 ? 12.029 -25.341 -18.772 1.00 88.00 331 HIS A CA 1
ATOM 2563 C C . HIS A 1 331 ? 10.729 -24.735 -19.322 1.00 88.00 331 HIS A C 1
ATOM 2565 O O . HIS A 1 331 ? 9.684 -24.869 -18.687 1.00 88.00 331 HIS A O 1
ATOM 2571 N N . MET A 1 332 ? 10.780 -24.044 -20.465 1.00 90.50 332 MET A N 1
ATOM 2572 C CA . MET A 1 332 ? 9.626 -23.375 -21.058 1.00 90.50 332 MET A CA 1
ATOM 2573 C C . MET A 1 332 ? 9.295 -23.964 -22.430 1.00 90.50 332 MET A C 1
ATOM 2575 O O . MET A 1 332 ? 10.174 -24.130 -23.269 1.00 90.50 332 MET A O 1
ATOM 2579 N N . ASP A 1 333 ? 8.015 -24.255 -22.659 1.00 91.31 333 ASP A N 1
ATOM 2580 C CA . ASP A 1 333 ? 7.467 -24.582 -23.972 1.00 91.31 333 ASP A CA 1
ATOM 2581 C C . ASP A 1 333 ? 6.601 -23.415 -24.478 1.00 91.31 333 ASP A C 1
ATOM 2583 O O . ASP A 1 333 ? 6.315 -22.457 -23.754 1.00 91.31 333 ASP A O 1
ATOM 2587 N N . GLU A 1 334 ? 6.170 -23.457 -25.739 1.00 90.31 334 GLU A N 1
ATOM 2588 C CA . GLU A 1 334 ? 5.365 -22.371 -26.324 1.00 90.31 334 GLU A CA 1
ATOM 2589 C C . GLU A 1 334 ? 4.061 -22.115 -25.548 1.00 90.31 334 GLU A C 1
ATOM 2591 O O . GLU A 1 334 ? 3.612 -20.972 -25.412 1.00 90.31 334 GLU A O 1
ATOM 2596 N N . SER A 1 335 ? 3.461 -23.174 -24.999 1.00 91.62 335 SER A N 1
ATOM 2597 C CA . SER A 1 335 ? 2.241 -23.101 -24.193 1.00 91.62 335 SER A CA 1
ATOM 2598 C C . SER A 1 335 ? 2.488 -22.372 -22.868 1.00 91.62 335 SER A C 1
ATOM 2600 O O . SER A 1 335 ? 1.707 -21.494 -22.492 1.00 91.62 335 SER A O 1
ATOM 2602 N N . SER A 1 336 ? 3.582 -22.674 -22.168 1.00 91.62 336 SER A N 1
ATOM 2603 C CA . SER A 1 336 ? 3.933 -22.043 -20.898 1.00 91.62 336 SER A CA 1
ATOM 2604 C C . SER A 1 336 ? 4.313 -20.578 -21.089 1.00 91.62 336 SER A C 1
ATOM 2606 O O . SER A 1 336 ? 3.820 -19.729 -20.346 1.00 91.62 336 SER A O 1
ATOM 2608 N N . VAL A 1 337 ? 5.069 -20.249 -22.143 1.00 93.38 337 VAL A N 1
ATOM 2609 C CA . VAL A 1 337 ? 5.362 -18.860 -22.534 1.00 93.38 337 VAL A CA 1
ATOM 2610 C C . VAL A 1 337 ? 4.070 -18.092 -22.812 1.00 93.38 337 VAL A C 1
ATOM 2612 O O . VAL A 1 337 ? 3.887 -16.975 -22.319 1.00 93.38 337 VAL A O 1
ATOM 2615 N N . THR A 1 338 ? 3.141 -18.699 -23.556 1.00 92.62 338 THR A N 1
ATOM 2616 C CA . THR A 1 338 ? 1.855 -18.075 -23.887 1.00 92.62 338 THR A CA 1
ATOM 2617 C C . THR A 1 338 ? 1.040 -17.781 -22.634 1.00 92.62 338 THR A C 1
ATOM 2619 O O . THR A 1 338 ? 0.549 -16.662 -22.500 1.00 92.62 338 THR A O 1
ATOM 2622 N N . LYS A 1 339 ? 0.949 -18.728 -21.692 1.00 91.50 339 LYS A N 1
ATOM 2623 C CA . LYS A 1 339 ? 0.259 -18.536 -20.402 1.00 91.50 339 LYS A CA 1
ATOM 2624 C C . LYS A 1 339 ? 0.922 -17.469 -19.531 1.00 91.50 339 LYS A C 1
ATOM 2626 O O . LYS A 1 339 ? 0.241 -16.732 -18.827 1.00 91.50 339 LYS A O 1
ATOM 2631 N N . LEU A 1 340 ? 2.248 -17.361 -19.579 1.00 91.75 340 LEU A N 1
ATOM 2632 C CA . LEU A 1 340 ? 3.003 -16.400 -18.774 1.00 91.75 340 LEU A CA 1
ATOM 2633 C C . LEU A 1 340 ? 2.817 -14.953 -19.266 1.00 91.75 340 LEU A C 1
ATOM 2635 O O . LEU A 1 340 ? 2.693 -14.009 -18.471 1.00 91.75 340 LEU A O 1
ATOM 2639 N N . LEU A 1 341 ? 2.759 -14.781 -20.589 1.00 93.25 341 LEU A N 1
ATOM 2640 C CA . LEU A 1 341 ? 2.515 -13.496 -21.246 1.00 93.25 341 LEU A CA 1
ATOM 2641 C C . LEU A 1 341 ? 1.022 -13.151 -21.364 1.00 93.25 341 LEU A C 1
ATOM 2643 O O . LEU A 1 341 ? 0.686 -11.974 -21.435 1.00 93.25 341 LEU A O 1
ATOM 2647 N N . ASN A 1 342 ? 0.131 -14.140 -21.324 1.00 91.81 342 ASN A N 1
ATOM 2648 C CA . ASN A 1 342 ? -1.319 -13.963 -21.398 1.00 91.81 342 ASN A CA 1
ATOM 2649 C C . ASN A 1 342 ? -1.999 -14.763 -20.272 1.00 91.81 342 ASN A C 1
ATOM 2651 O O . ASN A 1 342 ? -2.601 -15.801 -20.545 1.00 91.81 342 ASN A O 1
ATOM 2655 N N . PRO A 1 343 ? -1.861 -14.334 -19.004 1.00 90.19 343 PRO A N 1
ATOM 2656 C CA . PRO A 1 343 ? -2.487 -15.039 -17.893 1.00 90.19 343 PRO A CA 1
ATOM 2657 C C . PRO A 1 343 ? -4.006 -14.855 -17.903 1.00 90.19 343 PRO A C 1
ATOM 2659 O O . PRO A 1 343 ? -4.498 -13.785 -18.266 1.00 90.19 343 PRO A O 1
ATOM 2662 N N . ASP A 1 344 ? -4.724 -15.871 -17.422 1.00 88.75 344 ASP A N 1
ATOM 2663 C CA . ASP A 1 344 ? -6.180 -15.813 -17.239 1.00 88.75 344 ASP A CA 1
ATOM 2664 C C . ASP A 1 344 ? -6.575 -14.756 -16.195 1.00 88.75 344 ASP A C 1
ATOM 2666 O O . ASP A 1 344 ? -7.570 -14.052 -16.361 1.00 88.75 344 ASP A O 1
ATOM 2670 N N . ASP A 1 345 ? -5.755 -14.609 -15.148 1.00 88.50 345 ASP A N 1
ATOM 2671 C CA . ASP A 1 345 ? -5.912 -13.597 -14.107 1.00 88.50 345 ASP A CA 1
ATOM 2672 C C . ASP A 1 345 ? -4.686 -12.662 -14.044 1.00 88.50 345 ASP A C 1
ATOM 2674 O O . ASP A 1 345 ? -3.630 -13.029 -13.519 1.00 88.50 345 ASP A O 1
ATOM 2678 N N . PRO A 1 346 ? -4.794 -11.419 -14.548 1.00 82.44 346 PRO A N 1
ATOM 2679 C CA . PRO A 1 346 ? -3.750 -10.405 -14.409 1.00 82.44 346 PRO A CA 1
ATOM 2680 C C . PRO A 1 346 ? -3.454 -9.980 -12.959 1.00 82.44 346 PRO A C 1
ATOM 2682 O O . PRO A 1 346 ? -2.456 -9.289 -12.737 1.00 82.44 346 PRO A O 1
ATOM 2685 N N . GLN A 1 347 ? -4.300 -10.351 -11.990 1.00 83.06 347 GLN A N 1
ATOM 2686 C CA . GLN A 1 347 ? -4.099 -10.088 -10.563 1.00 83.06 347 GLN A CA 1
ATOM 2687 C C . GLN A 1 347 ? -3.232 -11.148 -9.863 1.00 83.06 347 GLN A C 1
ATOM 2689 O O . GLN A 1 347 ? -2.827 -10.924 -8.720 1.00 83.06 347 GLN A O 1
ATOM 2694 N N . ASP A 1 348 ? -2.880 -12.247 -10.543 1.00 90.25 348 ASP A N 1
ATOM 2695 C CA . ASP A 1 348 ? -2.017 -13.312 -10.019 1.00 90.25 348 ASP A CA 1
ATOM 2696 C C . ASP A 1 348 ? -0.566 -12.819 -9.829 1.00 90.25 348 ASP A C 1
ATOM 2698 O O . ASP A 1 348 ? 0.231 -12.695 -10.768 1.00 90.25 348 ASP A O 1
ATOM 2702 N N . VAL A 1 349 ? -0.224 -12.515 -8.574 1.00 91.94 349 VAL A N 1
ATOM 2703 C CA . VAL A 1 349 ? 1.108 -12.042 -8.170 1.00 91.94 349 VAL A CA 1
ATOM 2704 C C . VAL A 1 349 ? 2.190 -13.113 -8.373 1.00 91.94 349 VAL A C 1
ATOM 2706 O O . VAL A 1 349 ? 3.213 -12.772 -8.972 1.00 91.94 349 VAL A O 1
ATOM 2709 N N . PRO A 1 350 ? 2.019 -14.382 -7.942 1.00 93.75 350 PRO A N 1
ATOM 2710 C CA . PRO A 1 350 ? 2.950 -15.459 -8.286 1.00 93.75 350 PRO A CA 1
ATOM 2711 C C . PRO A 1 350 ? 3.301 -15.522 -9.776 1.00 93.75 350 PRO A C 1
ATOM 2713 O O . PRO A 1 350 ? 4.481 -15.592 -10.124 1.00 93.75 350 PRO A O 1
ATOM 2716 N N . ARG A 1 351 ? 2.309 -15.403 -10.667 1.00 92.44 351 ARG A N 1
ATOM 2717 C CA . ARG A 1 351 ? 2.552 -15.416 -12.119 1.00 92.44 351 ARG A CA 1
ATOM 2718 C C . ARG A 1 351 ? 3.348 -14.203 -12.604 1.00 92.44 351 ARG A C 1
ATOM 2720 O O . ARG A 1 351 ? 4.157 -14.318 -13.525 1.00 92.44 351 ARG A O 1
ATOM 2727 N N . ALA A 1 352 ? 3.127 -13.032 -12.007 1.00 94.44 352 ALA A N 1
ATOM 2728 C CA . ALA A 1 352 ? 3.920 -11.837 -12.292 1.00 94.44 352 ALA A CA 1
ATOM 2729 C C . ALA A 1 352 ? 5.395 -12.026 -11.885 1.00 94.44 352 ALA A C 1
ATOM 2731 O O . ALA A 1 352 ? 6.300 -11.703 -12.657 1.00 94.44 352 ALA A O 1
ATOM 2732 N N . VAL A 1 353 ? 5.636 -12.607 -10.705 1.00 96.06 353 VAL A N 1
ATOM 2733 C CA . VAL A 1 353 ? 6.987 -12.933 -10.219 1.00 96.06 353 VAL A CA 1
ATOM 2734 C C . VAL A 1 353 ? 7.676 -13.932 -11.150 1.00 96.06 353 VAL A C 1
ATOM 2736 O O . VAL A 1 353 ? 8.818 -13.697 -11.543 1.00 96.06 353 VAL A O 1
ATOM 2739 N N . GLU A 1 354 ? 6.976 -14.987 -11.571 1.00 95.50 354 GLU A N 1
ATOM 2740 C CA . GLU A 1 354 ? 7.494 -15.999 -12.500 1.00 95.50 354 GLU A CA 1
ATOM 2741 C C . GLU A 1 354 ? 7.927 -15.379 -13.841 1.00 95.50 354 GLU A C 1
ATOM 2743 O O . GLU A 1 354 ? 9.025 -15.657 -14.325 1.00 95.50 354 GLU A O 1
ATOM 2748 N N . LEU A 1 355 ? 7.126 -14.468 -14.414 1.00 96.31 355 LEU A N 1
ATOM 2749 C CA . LEU A 1 355 ? 7.481 -13.769 -15.657 1.00 96.31 355 LEU A CA 1
ATOM 2750 C C . LEU A 1 355 ? 8.758 -12.942 -15.495 1.00 96.31 355 LEU A C 1
ATOM 2752 O O . LEU A 1 355 ? 9.647 -12.986 -16.348 1.00 96.31 355 LEU A O 1
ATOM 2756 N N . MET A 1 356 ? 8.867 -12.191 -14.399 1.00 97.75 356 MET A N 1
ATOM 2757 C CA . MET A 1 356 ? 10.060 -11.394 -14.125 1.00 97.75 356 MET A CA 1
ATOM 2758 C C . MET A 1 356 ? 11.292 -12.283 -13.924 1.00 97.75 356 MET A C 1
ATOM 2760 O O . MET A 1 356 ? 12.342 -11.987 -14.490 1.00 97.75 356 MET A O 1
ATOM 2764 N N . GLN A 1 357 ? 11.170 -13.394 -13.189 1.00 97.38 357 GLN A N 1
ATOM 2765 C CA . GLN A 1 357 ? 12.252 -14.366 -13.004 1.00 97.38 357 GLN A CA 1
ATOM 2766 C C . GLN A 1 357 ? 12.694 -15.002 -14.325 1.00 97.38 357 GLN A C 1
ATOM 2768 O O . GLN A 1 357 ? 13.897 -15.117 -14.558 1.00 97.38 357 GLN A O 1
ATOM 2773 N N . ALA A 1 358 ? 11.760 -15.345 -15.215 1.00 97.12 358 ALA A N 1
ATOM 2774 C CA . ALA A 1 358 ? 12.079 -15.892 -16.530 1.00 97.12 358 ALA A CA 1
ATOM 2775 C C . ALA A 1 358 ? 12.873 -14.885 -17.384 1.00 97.12 358 ALA A C 1
ATOM 2777 O O . ALA A 1 358 ? 13.902 -15.233 -17.960 1.00 97.12 358 ALA A O 1
ATOM 2778 N N . ILE A 1 359 ? 12.477 -13.606 -17.396 1.00 97.25 359 ILE A N 1
ATOM 2779 C CA . ILE A 1 359 ? 13.224 -12.552 -18.108 1.00 97.25 359 ILE A CA 1
ATOM 2780 C C . ILE A 1 359 ? 14.614 -12.335 -17.487 1.00 97.25 359 ILE A C 1
ATOM 2782 O O . ILE A 1 359 ? 15.594 -12.153 -18.213 1.00 97.25 359 ILE A O 1
ATOM 2786 N N . ILE A 1 360 ? 14.733 -12.387 -16.157 1.00 97.75 360 ILE A N 1
ATOM 2787 C CA . ILE A 1 360 ? 16.029 -12.319 -15.465 1.00 97.75 360 ILE A CA 1
ATOM 2788 C C . ILE A 1 360 ? 16.910 -13.511 -15.858 1.00 97.75 360 ILE A C 1
ATOM 2790 O O . ILE A 1 360 ? 18.085 -13.319 -16.164 1.00 97.75 360 ILE A O 1
ATOM 2794 N N . ALA A 1 361 ? 16.370 -14.729 -15.894 1.00 96.56 361 ALA A N 1
ATOM 2795 C CA . ALA A 1 361 ? 17.112 -15.912 -16.319 1.00 96.56 361 ALA A CA 1
ATOM 2796 C C . ALA A 1 361 ? 17.578 -15.789 -17.778 1.00 96.56 361 ALA A C 1
ATOM 2798 O O . ALA A 1 361 ? 18.755 -15.996 -18.069 1.00 96.56 361 ALA A O 1
ATOM 2799 N N . LEU A 1 362 ? 16.687 -15.354 -18.671 1.00 95.50 362 LEU A N 1
ATOM 2800 C CA . LEU A 1 362 ? 16.990 -15.122 -20.081 1.00 95.50 362 LEU A CA 1
ATOM 2801 C C . LEU A 1 362 ? 18.100 -14.075 -20.272 1.00 95.50 362 LEU A C 1
ATOM 2803 O O . LEU A 1 362 ? 18.982 -14.237 -21.113 1.00 95.50 362 LEU A O 1
ATOM 2807 N N . SER A 1 363 ? 18.111 -13.020 -19.453 1.00 95.25 363 SER A N 1
ATOM 2808 C CA . SER A 1 363 ? 19.136 -11.969 -19.499 1.00 95.25 363 SER A CA 1
ATOM 2809 C C . SER A 1 363 ? 20.555 -12.474 -19.213 1.00 95.25 363 SER A C 1
ATOM 2811 O O . SER A 1 363 ? 21.533 -11.844 -19.616 1.00 95.25 363 SER A O 1
ATOM 2813 N N . LYS A 1 364 ? 20.682 -13.634 -18.558 1.00 94.25 364 LYS A N 1
ATOM 2814 C CA . LYS A 1 364 ? 21.965 -14.257 -18.206 1.00 94.25 364 LYS A CA 1
ATOM 2815 C C . LYS A 1 364 ? 22.535 -15.108 -19.343 1.00 94.25 364 LYS A C 1
ATOM 2817 O O . LYS A 1 364 ? 23.651 -15.607 -19.220 1.00 94.25 364 LYS A O 1
ATOM 2822 N N . PHE A 1 365 ? 21.813 -15.261 -20.455 1.00 88.69 365 PH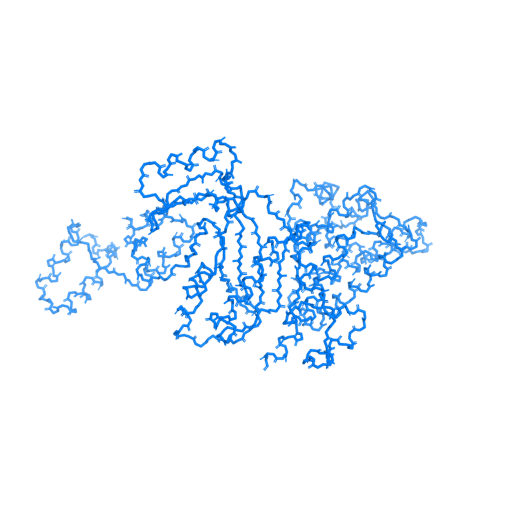E A N 1
ATOM 2823 C CA . PHE A 1 365 ? 22.325 -15.972 -21.618 1.00 88.69 365 PHE A CA 1
ATOM 2824 C C . PHE A 1 365 ? 23.446 -15.190 -22.310 1.00 88.69 365 PHE A C 1
ATOM 2826 O O . PHE A 1 365 ? 23.348 -13.994 -22.618 1.00 88.69 365 PHE A O 1
ATOM 2833 N N . ASN A 1 366 ? 24.538 -15.905 -22.571 1.00 79.38 366 ASN A N 1
ATOM 2834 C CA . ASN A 1 366 ? 25.637 -15.414 -23.382 1.00 79.38 366 ASN A CA 1
ATOM 2835 C C . ASN A 1 366 ? 25.360 -15.769 -24.833 1.00 79.38 366 ASN A C 1
ATOM 2837 O O . ASN A 1 366 ? 25.273 -16.939 -25.191 1.00 79.38 366 ASN A O 1
ATOM 2841 N N . ILE A 1 367 ? 25.221 -14.736 -25.652 1.00 73.06 367 ILE A N 1
ATOM 2842 C CA . ILE A 1 367 ? 25.132 -14.873 -27.096 1.00 73.06 367 ILE A CA 1
ATOM 2843 C C . ILE A 1 367 ? 26.474 -14.472 -27.662 1.00 73.06 367 ILE A C 1
ATOM 2845 O O . ILE A 1 367 ? 27.023 -13.434 -27.281 1.00 73.06 367 ILE A O 1
ATOM 2849 N N . ASP A 1 368 ? 26.980 -15.309 -28.556 1.00 67.75 368 ASP A N 1
ATOM 2850 C CA . ASP A 1 368 ? 28.186 -15.018 -29.302 1.00 67.75 368 ASP A CA 1
ATOM 2851 C C . ASP A 1 368 ? 27.906 -13.885 -30.298 1.00 67.75 368 ASP A C 1
ATOM 2853 O O . ASP A 1 368 ? 27.244 -14.050 -31.322 1.00 67.75 368 ASP A O 1
ATOM 2857 N N . THR A 1 369 ? 28.389 -12.693 -29.959 1.00 62.72 369 THR A N 1
ATOM 2858 C CA . THR A 1 369 ? 28.209 -11.474 -30.754 1.00 62.72 369 THR A CA 1
ATOM 2859 C C . THR A 1 369 ? 28.981 -11.501 -32.073 1.00 62.72 369 THR A C 1
ATOM 2861 O O . THR A 1 369 ? 28.791 -10.609 -32.892 1.00 62.72 369 THR A O 1
ATOM 2864 N N . ILE A 1 370 ? 29.869 -12.482 -32.278 1.00 60.62 370 ILE A N 1
ATOM 2865 C CA . ILE A 1 370 ? 30.669 -12.612 -33.504 1.00 60.62 370 ILE A CA 1
ATOM 2866 C C . ILE A 1 370 ? 29.861 -13.303 -34.616 1.00 60.62 370 ILE A C 1
ATOM 2868 O O . ILE A 1 370 ? 30.095 -13.044 -35.794 1.00 60.62 370 ILE A O 1
ATOM 2872 N N . THR A 1 371 ? 28.899 -14.156 -34.252 1.00 60.50 371 THR A N 1
ATOM 2873 C CA . THR A 1 371 ? 28.118 -14.980 -35.193 1.00 60.50 371 THR A CA 1
ATOM 2874 C C . THR A 1 371 ? 26.622 -14.654 -35.216 1.00 60.50 371 THR A C 1
ATOM 2876 O O . THR A 1 371 ? 25.913 -15.123 -36.105 1.00 60.50 371 THR A O 1
ATOM 2879 N N . GLY A 1 372 ? 26.131 -13.849 -34.267 1.00 65.31 372 GLY A N 1
ATOM 2880 C CA . GLY A 1 372 ? 24.723 -13.464 -34.173 1.00 65.31 372 GLY A CA 1
ATOM 2881 C C . GLY A 1 372 ? 24.287 -12.407 -35.194 1.00 65.31 372 GLY A C 1
ATOM 2882 O O . GLY A 1 372 ? 25.037 -11.491 -35.528 1.00 65.31 372 GLY A O 1
ATOM 2883 N N . ASP A 1 373 ? 23.032 -12.501 -35.640 1.00 82.44 373 ASP A N 1
ATOM 2884 C CA . ASP A 1 373 ? 22.379 -11.443 -36.417 1.00 82.44 373 ASP A CA 1
ATOM 2885 C C . ASP A 1 373 ? 22.318 -10.121 -35.623 1.00 82.44 373 ASP A C 1
ATOM 2887 O O . ASP A 1 373 ? 22.195 -10.110 -34.392 1.00 82.44 373 ASP A O 1
ATOM 2891 N N . VAL A 1 374 ? 22.385 -8.987 -36.329 1.00 84.88 374 VAL A N 1
ATOM 2892 C CA . VAL A 1 374 ? 22.389 -7.645 -35.721 1.00 84.88 374 VAL A CA 1
ATOM 2893 C C . VAL A 1 374 ? 21.106 -7.395 -34.924 1.00 84.88 374 VAL A C 1
ATOM 2895 O O . VAL A 1 374 ? 21.167 -6.815 -33.836 1.00 84.88 374 VAL A O 1
ATOM 2898 N N . GLY A 1 375 ? 19.955 -7.858 -35.427 1.00 87.19 375 GLY A N 1
ATOM 2899 C CA . GLY A 1 375 ? 18.669 -7.742 -34.741 1.00 87.19 375 GLY A CA 1
ATOM 2900 C C . GLY A 1 375 ? 18.652 -8.532 -33.436 1.00 87.19 375 GLY A C 1
ATOM 2901 O O . GLY A 1 375 ? 18.330 -7.980 -32.384 1.00 87.19 375 GLY A O 1
ATOM 2902 N N . MET A 1 376 ? 19.119 -9.781 -33.480 1.00 88.50 376 MET A N 1
ATOM 2903 C CA . MET A 1 376 ? 19.247 -10.635 -32.295 1.00 88.50 376 MET A CA 1
ATOM 2904 C C . MET A 1 376 ? 20.182 -10.034 -31.238 1.00 88.50 376 MET A C 1
ATOM 2906 O O . MET A 1 376 ? 19.876 -10.043 -30.044 1.00 88.50 376 MET A O 1
ATOM 2910 N N . CYS A 1 377 ? 21.309 -9.457 -31.660 1.00 88.38 377 CYS A N 1
ATOM 2911 C CA . CYS A 1 377 ? 22.228 -8.775 -30.750 1.00 88.38 377 CYS A CA 1
ATOM 2912 C C . CYS A 1 377 ? 21.569 -7.558 -30.072 1.00 88.38 377 CYS A C 1
ATOM 2914 O O . CYS A 1 377 ? 21.755 -7.346 -28.869 1.00 88.38 377 CYS A O 1
ATOM 2916 N N . ALA A 1 378 ? 20.781 -6.773 -30.815 1.00 90.50 378 ALA A N 1
ATOM 2917 C CA . ALA A 1 378 ? 20.065 -5.609 -30.293 1.00 90.50 378 ALA A CA 1
ATOM 2918 C C . ALA A 1 378 ? 18.935 -5.992 -29.317 1.00 90.50 378 ALA A C 1
ATOM 2920 O O . ALA A 1 378 ? 18.816 -5.387 -28.241 1.00 90.50 378 ALA A O 1
ATOM 2921 N N . ASP A 1 379 ? 18.158 -7.028 -29.649 1.00 92.38 379 ASP A N 1
ATOM 2922 C CA . ASP A 1 379 ? 17.135 -7.602 -28.770 1.00 92.38 379 ASP A CA 1
ATOM 2923 C C . ASP A 1 379 ? 17.754 -8.035 -27.445 1.00 92.38 379 ASP A C 1
ATOM 2925 O O . ASP A 1 379 ? 17.309 -7.642 -26.367 1.00 92.38 379 ASP A O 1
ATOM 2929 N N . MET A 1 380 ? 18.841 -8.795 -27.515 1.00 91.75 380 MET A N 1
ATOM 2930 C CA . MET A 1 380 ? 19.433 -9.414 -26.338 1.00 91.75 380 MET A CA 1
ATOM 2931 C C . MET A 1 380 ? 20.222 -8.424 -25.488 1.00 91.75 380 MET A C 1
ATOM 2933 O O . MET A 1 380 ? 20.230 -8.544 -24.264 1.00 91.75 380 MET A O 1
ATOM 2937 N N . SER A 1 381 ? 20.803 -7.385 -26.091 1.00 92.31 381 SER A N 1
ATOM 2938 C CA . SER A 1 381 ? 21.317 -6.226 -25.352 1.00 92.31 381 SER A CA 1
ATOM 2939 C C . SER A 1 381 ? 20.209 -5.537 -24.543 1.00 92.31 381 SER A C 1
ATOM 2941 O O . SER A 1 381 ? 20.390 -5.225 -23.365 1.00 92.31 381 SER A O 1
ATOM 2943 N N . SER A 1 382 ? 19.031 -5.359 -25.141 1.00 94.56 382 SER A N 1
ATOM 2944 C CA . SER A 1 382 ? 17.881 -4.751 -24.466 1.00 94.56 382 SER A CA 1
ATOM 2945 C C . SER A 1 382 ? 17.293 -5.662 -23.385 1.00 94.56 382 SER A C 1
ATOM 2947 O O . SER A 1 382 ? 17.002 -5.191 -22.287 1.00 94.56 382 SER A O 1
ATOM 2949 N N . ILE A 1 383 ? 17.193 -6.971 -23.637 1.00 95.62 383 ILE A N 1
ATOM 2950 C CA . ILE A 1 383 ? 16.770 -7.974 -22.645 1.00 95.62 383 ILE A CA 1
ATOM 2951 C C . ILE A 1 383 ? 17.758 -8.035 -21.473 1.00 95.62 383 ILE A C 1
ATOM 2953 O O . ILE A 1 383 ? 17.330 -8.146 -20.328 1.00 95.62 383 ILE A O 1
ATOM 2957 N N . LYS A 1 384 ? 19.066 -7.879 -21.714 1.00 95.62 384 LYS A N 1
ATOM 2958 C CA . LYS A 1 384 ? 20.083 -7.764 -20.654 1.00 95.62 384 LYS A CA 1
ATOM 2959 C C . LYS A 1 384 ? 19.840 -6.565 -19.744 1.00 95.62 384 LYS A C 1
ATOM 2961 O O . LYS A 1 384 ? 19.832 -6.702 -18.518 1.00 95.62 384 LYS A O 1
ATOM 2966 N N . SER A 1 385 ? 19.582 -5.398 -20.331 1.00 96.00 385 SER A N 1
ATOM 2967 C CA . SER A 1 385 ? 19.247 -4.194 -19.567 1.00 96.00 385 SER A CA 1
ATOM 2968 C C . SER A 1 385 ? 17.936 -4.356 -18.799 1.00 96.00 385 SER A C 1
ATOM 2970 O O . SER A 1 385 ? 17.880 -4.019 -17.618 1.00 96.00 385 SER A O 1
ATOM 2972 N N . LEU A 1 386 ? 16.911 -4.932 -19.431 1.00 97.31 386 LEU A N 1
ATOM 2973 C CA . LEU A 1 386 ? 15.635 -5.226 -18.784 1.00 97.31 386 LEU A CA 1
ATOM 2974 C C . LEU A 1 386 ? 15.800 -6.193 -17.609 1.00 97.31 386 LEU A C 1
ATOM 2976 O O . LEU A 1 386 ? 15.339 -5.898 -16.512 1.00 97.31 386 LEU A O 1
ATOM 2980 N N . GLY A 1 387 ? 16.496 -7.310 -17.812 1.00 97.81 387 GLY A N 1
ATOM 2981 C CA . GLY A 1 387 ? 16.777 -8.290 -16.768 1.00 97.81 387 GLY A CA 1
ATOM 2982 C C . GLY A 1 387 ? 17.509 -7.668 -15.588 1.00 97.81 387 GLY A C 1
ATOM 2983 O O . GLY A 1 387 ? 17.117 -7.892 -14.450 1.00 97.81 387 GLY A O 1
ATOM 2984 N N . THR A 1 388 ? 18.483 -6.789 -15.846 1.00 98.00 388 THR A N 1
ATOM 2985 C CA . THR A 1 388 ? 19.178 -6.048 -14.782 1.00 98.00 388 THR A CA 1
ATOM 2986 C C . THR A 1 388 ? 18.218 -5.178 -13.973 1.00 98.00 388 THR A C 1
ATOM 2988 O O . THR A 1 388 ? 18.305 -5.169 -12.748 1.00 98.00 388 THR A O 1
ATOM 2991 N N . ILE A 1 389 ? 17.298 -4.463 -14.635 1.00 98.38 389 ILE A N 1
ATOM 2992 C CA . ILE A 1 389 ? 16.283 -3.629 -13.971 1.00 98.38 389 ILE A CA 1
ATOM 2993 C C . ILE A 1 389 ? 15.353 -4.495 -13.116 1.00 98.38 389 ILE A C 1
ATOM 2995 O O . ILE A 1 389 ? 15.167 -4.200 -11.936 1.00 98.38 389 ILE A O 1
ATOM 2999 N N . LEU A 1 390 ? 14.785 -5.558 -13.696 1.00 98.38 390 LEU A N 1
ATOM 3000 C CA . LEU A 1 390 ? 13.822 -6.428 -13.018 1.00 98.38 390 LEU A CA 1
ATOM 3001 C C . LEU A 1 390 ? 14.467 -7.173 -11.846 1.00 98.38 390 LEU A C 1
ATOM 3003 O O . LEU A 1 390 ? 13.868 -7.245 -10.779 1.00 98.38 390 LEU A O 1
ATOM 3007 N N . GLU A 1 391 ? 15.700 -7.657 -12.007 1.00 98.44 391 GLU A N 1
ATOM 3008 C CA . GLU A 1 391 ? 16.478 -8.285 -10.933 1.00 98.44 391 GLU A CA 1
ATOM 3009 C C . GLU A 1 391 ? 16.667 -7.315 -9.763 1.00 98.44 391 GLU A C 1
ATOM 3011 O O . GLU A 1 391 ? 16.459 -7.671 -8.606 1.00 98.44 391 GLU A O 1
ATOM 3016 N N . SER A 1 392 ? 16.990 -6.061 -10.082 1.00 98.50 392 SER A N 1
ATOM 3017 C CA . SER A 1 392 ? 17.168 -4.987 -9.110 1.00 98.50 392 SER A CA 1
ATOM 3018 C C . SER A 1 392 ? 15.911 -4.607 -8.335 1.00 98.50 392 SER A C 1
ATOM 3020 O O . SER A 1 392 ? 16.020 -4.132 -7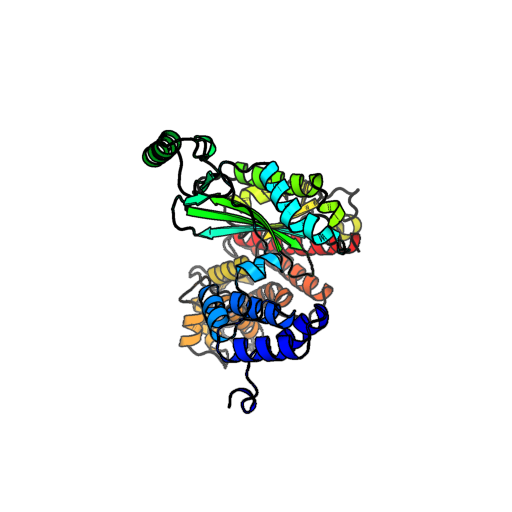.208 1.00 98.50 392 SER A O 1
ATOM 3022 N N . LEU A 1 393 ? 14.738 -4.778 -8.943 1.00 98.19 393 LEU A N 1
ATOM 3023 C CA . LEU A 1 393 ? 13.456 -4.544 -8.291 1.00 98.19 393 LEU A CA 1
ATOM 3024 C C . LEU A 1 393 ? 13.023 -5.743 -7.448 1.00 98.19 393 LEU A C 1
ATOM 3026 O O . LEU A 1 393 ? 12.515 -5.561 -6.351 1.00 98.19 393 LEU A O 1
ATOM 3030 N N . LEU A 1 394 ? 13.178 -6.953 -7.989 1.00 97.69 394 LEU A N 1
ATOM 3031 C CA . LEU A 1 394 ? 12.530 -8.152 -7.472 1.00 97.69 394 LEU A CA 1
ATOM 3032 C C . LEU A 1 394 ? 13.319 -8.814 -6.339 1.00 97.69 394 LEU A C 1
ATOM 3034 O O . LEU A 1 394 ? 12.738 -9.124 -5.300 1.00 97.69 394 LEU A O 1
ATOM 3038 N N . LEU A 1 395 ? 14.631 -9.023 -6.521 1.00 97.06 395 LEU A N 1
ATOM 3039 C CA . LEU A 1 395 ? 15.452 -9.766 -5.557 1.00 97.06 395 LEU A CA 1
ATOM 3040 C C . LEU A 1 395 ? 15.398 -9.215 -4.125 1.00 97.06 395 LEU A C 1
ATOM 3042 O O . LEU A 1 395 ? 15.298 -10.040 -3.219 1.00 97.06 395 LEU A O 1
ATOM 3046 N N . PRO A 1 396 ? 15.382 -7.886 -3.883 1.00 97.06 396 PRO A N 1
ATOM 3047 C CA . PRO A 1 396 ? 15.314 -7.339 -2.527 1.00 97.06 396 PRO A CA 1
ATOM 3048 C C . PRO A 1 396 ? 14.155 -7.849 -1.669 1.00 97.06 396 PRO A C 1
ATOM 3050 O O . PRO A 1 396 ? 14.245 -7.780 -0.449 1.00 97.06 396 PRO A O 1
ATOM 3053 N N . PHE A 1 397 ? 13.081 -8.342 -2.291 1.00 93.75 397 PHE A N 1
ATOM 3054 C CA . PHE A 1 397 ? 11.855 -8.741 -1.602 1.00 93.75 397 PHE A CA 1
ATOM 3055 C C . PHE A 1 397 ? 11.594 -10.245 -1.600 1.00 93.75 397 PHE A C 1
ATOM 3057 O O . PHE A 1 397 ? 10.766 -10.709 -0.822 1.00 93.75 397 PHE A O 1
ATOM 3064 N N . ILE A 1 398 ? 12.260 -11.006 -2.472 1.00 94.56 398 ILE A N 1
ATOM 3065 C CA . ILE A 1 398 ? 12.066 -12.461 -2.562 1.00 94.56 398 ILE A CA 1
ATOM 3066 C C . ILE A 1 398 ? 13.278 -13.253 -2.071 1.00 94.56 398 ILE A C 1
ATOM 3068 O O . ILE A 1 398 ? 13.134 -14.421 -1.720 1.00 94.56 398 ILE A O 1
ATOM 3072 N N . ASP A 1 399 ? 14.464 -12.639 -2.047 1.00 95.56 399 ASP A N 1
ATOM 3073 C CA . ASP A 1 399 ? 15.689 -13.281 -1.587 1.00 95.56 399 ASP A CA 1
ATOM 3074 C C . ASP A 1 399 ? 15.980 -12.901 -0.133 1.00 95.56 399 ASP A C 1
ATOM 3076 O O . ASP A 1 399 ? 16.540 -11.845 0.176 1.00 95.56 399 ASP A O 1
ATOM 3080 N N . VAL A 1 400 ? 15.609 -13.810 0.767 1.00 93.56 400 VAL A N 1
ATOM 3081 C CA . VAL A 1 400 ? 15.801 -13.671 2.217 1.00 93.56 400 VAL A CA 1
ATOM 3082 C C . VAL A 1 400 ? 17.267 -13.761 2.652 1.00 93.56 400 VAL A C 1
ATOM 3084 O O . VAL A 1 400 ? 17.565 -13.532 3.821 1.00 93.56 400 VAL A O 1
ATOM 3087 N N . THR A 1 401 ? 18.190 -14.108 1.746 1.00 97.00 401 THR A N 1
ATOM 3088 C CA . THR A 1 401 ? 19.626 -14.201 2.054 1.00 97.00 401 THR A CA 1
ATOM 3089 C C . THR A 1 401 ? 20.355 -12.867 1.908 1.00 97.00 401 THR A C 1
ATOM 3091 O O . THR A 1 401 ? 21.470 -12.719 2.412 1.00 97.00 401 THR A O 1
ATOM 3094 N N . LEU A 1 402 ? 19.733 -11.882 1.251 1.00 97.25 402 LEU A N 1
ATOM 3095 C CA . LEU A 1 402 ? 20.319 -10.561 1.075 1.00 97.25 402 LEU A CA 1
ATOM 3096 C C . LEU A 1 402 ? 20.362 -9.795 2.397 1.00 97.25 402 LEU A C 1
ATOM 3098 O O . LEU A 1 402 ? 19.362 -9.670 3.103 1.00 97.25 402 LEU A O 1
ATOM 3102 N N . SER A 1 403 ? 21.511 -9.189 2.687 1.00 97.38 403 SER A N 1
ATOM 3103 C CA . SER A 1 403 ? 21.612 -8.207 3.762 1.00 97.38 403 SER A CA 1
ATOM 3104 C C . SER A 1 403 ? 20.841 -6.934 3.410 1.00 97.38 403 SER A C 1
ATOM 3106 O O . SER A 1 403 ? 20.659 -6.598 2.236 1.00 97.38 403 SER A O 1
ATOM 3108 N N . LEU A 1 404 ? 20.467 -6.152 4.426 1.00 95.06 404 LEU A N 1
ATOM 3109 C CA . LEU A 1 404 ? 19.801 -4.863 4.221 1.00 95.06 404 LEU A CA 1
ATOM 3110 C C . LEU A 1 404 ? 20.607 -3.930 3.296 1.00 95.06 404 LEU A C 1
ATOM 3112 O O . LEU A 1 404 ? 20.049 -3.264 2.427 1.00 95.06 404 LEU A O 1
ATOM 3116 N N . GLN A 1 405 ? 21.939 -3.921 3.423 1.00 96.00 405 GLN A N 1
ATOM 3117 C CA . GLN A 1 405 ? 22.815 -3.139 2.546 1.00 96.00 405 GLN A CA 1
ATOM 3118 C C . GLN A 1 405 ? 22.726 -3.600 1.085 1.00 96.00 405 GLN A C 1
ATOM 3120 O O . GLN A 1 405 ? 22.693 -2.768 0.174 1.00 96.00 405 GLN A O 1
ATOM 3125 N N . GLN A 1 406 ? 22.685 -4.912 0.845 1.00 98.00 406 GLN A N 1
ATOM 3126 C CA . GLN A 1 406 ? 22.523 -5.460 -0.501 1.00 98.00 406 GLN A CA 1
ATOM 3127 C C . GLN A 1 406 ? 21.147 -5.106 -1.069 1.00 98.00 406 GLN A C 1
ATOM 3129 O O . GLN A 1 406 ? 21.080 -4.619 -2.196 1.00 98.00 406 GLN A O 1
ATOM 3134 N N . GLN A 1 407 ? 20.074 -5.258 -0.285 1.00 97.69 407 GLN A N 1
ATOM 3135 C CA . GLN A 1 407 ? 18.716 -4.869 -0.685 1.00 97.69 407 GLN A CA 1
ATOM 3136 C C . GLN A 1 407 ? 18.662 -3.394 -1.117 1.00 97.69 407 GLN A C 1
ATOM 3138 O O . GLN A 1 407 ? 18.223 -3.088 -2.225 1.00 97.69 407 GLN A O 1
ATOM 3143 N N . VAL A 1 408 ? 19.209 -2.479 -0.307 1.00 96.56 408 VAL A N 1
ATOM 3144 C CA . VAL A 1 408 ? 19.279 -1.043 -0.641 1.00 96.56 408 VAL A CA 1
ATOM 3145 C C . VAL A 1 408 ? 20.134 -0.789 -1.884 1.00 96.56 408 VAL A C 1
ATOM 3147 O O . VAL A 1 408 ? 19.785 0.053 -2.710 1.00 96.56 408 VAL A O 1
ATOM 3150 N N . THR A 1 409 ? 21.227 -1.530 -2.069 1.00 97.44 409 THR A N 1
ATOM 3151 C CA . THR A 1 409 ? 22.082 -1.406 -3.261 1.00 97.44 409 THR A CA 1
ATOM 3152 C C . THR A 1 409 ? 21.323 -1.798 -4.532 1.00 97.44 409 THR A C 1
ATOM 3154 O O . THR A 1 409 ? 21.372 -1.073 -5.527 1.00 97.44 409 THR A O 1
ATOM 3157 N N . TYR A 1 410 ? 20.566 -2.896 -4.498 1.00 98.50 410 TYR A N 1
ATOM 3158 C CA . TYR A 1 410 ? 19.718 -3.325 -5.612 1.00 98.50 410 TYR A CA 1
ATOM 3159 C C . TYR A 1 410 ? 18.613 -2.312 -5.924 1.00 98.50 410 TYR A C 1
ATOM 3161 O O . TYR A 1 410 ? 18.437 -1.962 -7.094 1.00 98.50 410 TYR A O 1
ATOM 3169 N N . LEU A 1 411 ? 17.923 -1.789 -4.907 1.00 98.12 411 LEU A N 1
ATOM 3170 C CA . LEU A 1 411 ? 16.876 -0.779 -5.090 1.00 98.12 411 LEU A CA 1
ATOM 3171 C C . LEU A 1 411 ? 17.442 0.562 -5.578 1.00 98.12 411 LEU A C 1
ATOM 3173 O O . LEU A 1 411 ? 16.847 1.216 -6.433 1.00 98.12 411 LEU A O 1
ATOM 3177 N N . SER A 1 412 ? 18.633 0.949 -5.119 1.00 97.44 412 SER A N 1
ATOM 3178 C CA . SER A 1 412 ? 19.346 2.113 -5.649 1.00 97.44 412 SER A CA 1
ATOM 3179 C C . SER A 1 412 ? 19.705 1.913 -7.125 1.00 97.44 412 SER A C 1
ATOM 3181 O O . SER A 1 412 ? 19.442 2.792 -7.950 1.00 97.44 412 SER A O 1
ATOM 3183 N N . ARG A 1 413 ? 20.217 0.729 -7.498 1.00 98.25 413 ARG A N 1
ATOM 3184 C CA . ARG A 1 413 ? 20.476 0.359 -8.900 1.00 98.25 413 ARG A CA 1
ATOM 3185 C C . ARG A 1 413 ? 19.187 0.407 -9.732 1.00 98.25 413 ARG A C 1
ATOM 3187 O O . ARG A 1 413 ? 19.204 0.983 -10.819 1.00 98.25 413 ARG A O 1
ATOM 3194 N N . TYR A 1 414 ? 18.062 -0.094 -9.212 1.00 98.50 414 TYR A N 1
ATOM 3195 C CA . TYR A 1 414 ? 16.747 0.024 -9.857 1.00 98.50 414 TYR A CA 1
ATOM 3196 C C . TYR A 1 414 ? 16.381 1.489 -10.128 1.00 98.50 414 TYR A C 1
ATOM 3198 O O . TYR A 1 414 ? 16.051 1.852 -11.261 1.00 98.50 414 TYR A O 1
ATOM 3206 N N . ALA A 1 415 ? 16.458 2.337 -9.098 1.00 98.12 415 ALA A N 1
ATOM 3207 C CA . ALA A 1 415 ? 16.042 3.731 -9.182 1.00 98.12 415 ALA A CA 1
ATOM 3208 C C . ALA A 1 415 ? 16.859 4.513 -10.221 1.00 98.12 415 ALA A C 1
ATOM 3210 O O . ALA A 1 415 ? 16.283 5.226 -11.044 1.00 98.12 415 ALA A O 1
ATOM 3211 N N . HIS A 1 416 ? 18.181 4.321 -10.247 1.00 97.94 416 HIS A N 1
ATOM 3212 C CA . HIS A 1 416 ? 19.076 4.996 -11.191 1.00 97.94 416 HIS A CA 1
ATOM 3213 C C . HIS A 1 416 ? 18.901 4.511 -12.635 1.00 97.94 416 HIS A C 1
ATOM 3215 O O . HIS A 1 416 ? 18.868 5.327 -13.564 1.00 97.94 416 HIS A O 1
ATOM 3221 N N . LEU A 1 417 ? 18.759 3.197 -12.846 1.00 97.38 417 LEU A N 1
ATOM 3222 C CA . LEU A 1 417 ? 18.533 2.642 -14.182 1.00 97.38 417 LEU A CA 1
ATOM 3223 C C . LEU A 1 417 ? 17.197 3.124 -14.748 1.00 97.38 417 LEU A C 1
ATOM 3225 O O . LEU A 1 417 ? 17.151 3.662 -15.855 1.00 97.38 417 LEU A O 1
ATOM 3229 N N . THR A 1 418 ? 16.117 3.001 -13.975 1.00 97.62 418 THR A N 1
ATOM 3230 C CA . THR A 1 418 ? 14.793 3.449 -14.421 1.00 97.62 418 THR A CA 1
ATOM 3231 C C . THR A 1 418 ? 14.736 4.960 -14.625 1.00 97.62 418 THR A C 1
ATOM 3233 O O . THR A 1 418 ? 14.154 5.391 -15.614 1.00 97.62 418 THR A O 1
ATOM 3236 N N . PHE A 1 419 ? 15.398 5.774 -13.792 1.00 97.31 419 PHE A N 1
ATOM 3237 C CA . PHE A 1 419 ? 15.553 7.212 -14.048 1.00 97.31 419 PHE A CA 1
ATOM 3238 C C . PHE A 1 419 ? 16.254 7.484 -15.382 1.00 97.31 419 PHE A C 1
ATOM 3240 O O . PHE A 1 419 ? 15.785 8.313 -16.160 1.00 97.31 419 PHE A O 1
ATOM 3247 N N . THR A 1 420 ? 17.343 6.771 -15.675 1.00 96.12 420 THR A N 1
ATOM 3248 C CA . THR A 1 420 ? 18.108 6.948 -16.918 1.00 96.12 420 THR A CA 1
ATOM 3249 C C . THR A 1 420 ? 17.243 6.652 -18.142 1.00 96.12 420 THR A C 1
ATOM 3251 O O . THR A 1 420 ? 17.093 7.511 -19.015 1.00 96.12 420 THR A O 1
ATOM 3254 N N . PHE A 1 421 ? 16.597 5.484 -18.182 1.00 96.94 421 PHE A N 1
ATOM 3255 C CA . PHE A 1 421 ? 15.719 5.108 -19.294 1.00 96.94 421 PHE A CA 1
ATOM 3256 C C . PHE A 1 421 ? 14.484 6.008 -19.393 1.00 96.94 421 PHE A C 1
ATOM 3258 O O . PHE A 1 421 ? 14.104 6.422 -20.490 1.00 96.94 421 PHE A O 1
ATOM 3265 N N . PHE A 1 422 ? 13.885 6.386 -18.263 1.00 97.06 422 PHE A N 1
ATOM 3266 C CA . PHE A 1 422 ? 12.734 7.283 -18.253 1.00 97.06 422 PHE A CA 1
ATOM 3267 C C . PHE A 1 422 ? 13.101 8.693 -18.718 1.00 97.06 422 PHE A C 1
ATOM 3269 O O . PHE A 1 422 ? 12.335 9.321 -19.442 1.00 97.06 422 PHE A O 1
ATOM 3276 N N . ARG A 1 423 ? 14.286 9.202 -18.373 1.00 96.19 423 ARG A N 1
ATOM 3277 C CA . ARG A 1 423 ? 14.768 10.499 -18.862 1.00 96.19 423 ARG A CA 1
ATOM 3278 C C . ARG A 1 423 ? 14.980 10.490 -20.377 1.00 96.19 423 ARG A C 1
ATOM 3280 O O . ARG A 1 423 ? 14.645 11.484 -21.018 1.00 96.19 423 ARG A O 1
ATOM 3287 N N . LEU A 1 424 ? 15.506 9.393 -20.925 1.00 96.12 424 LEU A N 1
ATOM 3288 C CA . LEU A 1 424 ? 15.782 9.240 -22.357 1.00 96.12 424 LEU A CA 1
ATOM 3289 C C . LEU A 1 424 ? 14.513 9.025 -23.190 1.00 96.12 424 LEU A C 1
ATOM 3291 O O . LEU A 1 424 ? 14.351 9.652 -24.234 1.00 96.12 424 LEU A O 1
ATOM 3295 N N . TYR A 1 425 ? 13.609 8.154 -22.736 1.00 96.50 425 TYR A N 1
ATOM 3296 C CA . TYR A 1 425 ? 12.501 7.658 -23.562 1.00 96.50 425 TYR A CA 1
ATOM 3297 C C . TYR A 1 425 ? 11.109 7.974 -23.007 1.00 96.50 425 TYR A C 1
ATOM 3299 O O . TYR A 1 425 ? 10.117 7.794 -23.714 1.00 96.50 425 TYR A O 1
ATOM 3307 N N . ARG A 1 426 ? 11.006 8.479 -21.772 1.00 95.69 426 ARG A N 1
ATOM 3308 C CA . ARG A 1 426 ? 9.745 8.879 -21.124 1.00 95.69 426 ARG A CA 1
ATOM 3309 C C . ARG A 1 426 ? 8.702 7.758 -21.200 1.00 95.69 426 ARG A C 1
ATOM 3311 O O . ARG A 1 426 ? 9.002 6.605 -20.890 1.00 95.69 426 ARG A O 1
ATOM 3318 N N . SER A 1 427 ? 7.496 8.085 -21.661 1.00 95.19 427 SER A N 1
ATOM 3319 C CA . SER A 1 427 ? 6.375 7.159 -21.827 1.00 95.19 427 SER A CA 1
ATOM 3320 C C . SER A 1 427 ? 6.606 6.059 -22.868 1.00 95.19 427 SER A C 1
ATOM 3322 O O . SER A 1 427 ? 5.815 5.121 -22.931 1.00 95.19 427 SER A O 1
ATOM 3324 N N . ALA A 1 428 ? 7.668 6.140 -23.680 1.00 95.69 428 ALA A N 1
ATOM 3325 C CA . ALA A 1 428 ? 8.072 5.041 -24.552 1.00 95.69 428 ALA A CA 1
ATOM 3326 C C . ALA A 1 428 ? 8.867 3.953 -23.810 1.00 95.69 428 ALA A C 1
ATOM 3328 O O . ALA A 1 428 ? 8.942 2.841 -24.317 1.00 95.69 428 ALA A O 1
ATOM 3329 N N . PHE A 1 429 ? 9.440 4.243 -22.636 1.00 97.00 429 PHE A N 1
ATOM 3330 C CA . PHE A 1 429 ? 10.042 3.233 -21.760 1.00 97.00 429 PHE A CA 1
ATOM 3331 C C . PHE A 1 429 ? 9.009 2.663 -20.784 1.00 97.00 429 PHE A C 1
ATOM 3333 O O . PHE A 1 429 ? 8.775 1.460 -20.773 1.00 97.00 429 PHE A O 1
ATOM 3340 N N . MET A 1 430 ? 8.354 3.514 -19.990 1.00 96.81 430 MET A N 1
ATOM 3341 C CA . MET A 1 430 ? 7.331 3.078 -19.034 1.00 96.81 430 MET A CA 1
ATOM 3342 C C . MET A 1 430 ? 6.287 4.170 -18.769 1.00 96.81 430 MET A C 1
ATOM 3344 O O . MET A 1 430 ? 6.581 5.352 -18.954 1.00 96.81 430 MET A O 1
ATOM 3348 N N . PRO A 1 431 ? 5.077 3.820 -18.295 1.00 96.62 431 PRO A N 1
ATOM 3349 C CA . PRO A 1 431 ? 4.076 4.804 -17.900 1.00 96.62 431 PRO A CA 1
ATOM 3350 C C . PRO A 1 431 ? 4.570 5.718 -16.770 1.00 96.62 431 PRO A C 1
ATOM 3352 O O . PRO A 1 431 ? 5.226 5.258 -15.837 1.00 96.62 431 PRO A O 1
ATOM 3355 N N . HIS A 1 432 ? 4.181 6.998 -16.811 1.00 96.00 432 HIS A N 1
ATOM 3356 C CA . HIS A 1 432 ? 4.503 7.984 -15.765 1.00 96.00 432 HIS A CA 1
ATOM 3357 C C . HIS A 1 432 ? 4.081 7.515 -14.370 1.00 96.00 432 HIS A C 1
ATOM 3359 O O . HIS A 1 432 ? 4.809 7.717 -13.405 1.00 96.00 432 HIS A O 1
ATOM 3365 N N . VAL A 1 433 ? 2.924 6.856 -14.292 1.00 95.25 433 VAL A N 1
ATOM 3366 C CA . VAL A 1 433 ? 2.370 6.302 -13.056 1.00 95.25 433 VAL A CA 1
ATOM 3367 C C . VAL A 1 433 ? 3.277 5.217 -12.473 1.00 95.25 433 VAL A C 1
ATOM 3369 O O . VAL A 1 433 ? 3.675 5.315 -11.321 1.00 95.25 433 VAL A O 1
ATOM 3372 N N . LEU A 1 434 ? 3.682 4.229 -13.280 1.00 96.31 434 LEU A N 1
ATOM 3373 C CA . LEU A 1 434 ? 4.575 3.158 -12.824 1.00 96.31 434 LEU A CA 1
ATOM 3374 C C . LEU A 1 434 ? 5.944 3.702 -12.394 1.00 96.31 434 LEU A C 1
ATOM 3376 O O . LEU A 1 434 ? 6.511 3.256 -11.395 1.00 96.31 434 LEU A O 1
ATOM 3380 N N . TYR A 1 435 ? 6.465 4.687 -13.130 1.00 97.44 435 TYR A N 1
ATOM 3381 C CA . TYR A 1 435 ? 7.695 5.375 -12.752 1.00 97.44 435 TYR A CA 1
ATOM 3382 C C . TYR A 1 435 ? 7.553 6.060 -11.385 1.00 97.44 435 TYR A C 1
ATOM 3384 O O . TYR A 1 435 ? 8.364 5.822 -10.496 1.00 97.44 435 TYR A O 1
ATOM 3392 N N . TYR A 1 436 ? 6.503 6.866 -11.203 1.00 96.56 436 TYR A N 1
ATOM 3393 C CA . TYR A 1 436 ? 6.244 7.590 -9.960 1.00 96.56 436 TYR A CA 1
ATOM 3394 C C . TYR A 1 436 ? 6.083 6.648 -8.763 1.00 96.56 436 TYR A C 1
ATOM 3396 O O . TYR A 1 436 ? 6.762 6.829 -7.751 1.00 96.56 436 TYR A O 1
ATOM 3404 N N . ASP A 1 437 ? 5.236 5.625 -8.894 1.00 97.00 437 ASP A N 1
ATOM 3405 C CA . ASP A 1 437 ? 4.931 4.701 -7.801 1.00 97.00 437 ASP A CA 1
ATOM 3406 C C . ASP A 1 437 ? 6.189 3.935 -7.370 1.00 97.00 437 ASP A C 1
ATOM 3408 O O . ASP A 1 437 ? 6.525 3.885 -6.189 1.00 97.00 437 ASP A O 1
ATOM 3412 N N . SER A 1 438 ? 6.948 3.404 -8.334 1.00 97.12 438 SER A N 1
ATOM 3413 C CA . SER A 1 438 ? 8.136 2.602 -8.025 1.00 97.12 438 SER A CA 1
ATOM 3414 C C . SER A 1 438 ? 9.311 3.419 -7.479 1.00 97.12 438 SER A C 1
ATOM 3416 O O . SER A 1 438 ? 10.030 2.941 -6.605 1.00 97.12 438 SER A O 1
ATOM 3418 N N . GLN A 1 439 ? 9.495 4.666 -7.926 1.00 97.56 439 GLN A N 1
ATOM 3419 C CA . GLN A 1 439 ? 10.487 5.578 -7.339 1.00 97.56 439 GLN A CA 1
ATOM 3420 C C . GLN A 1 439 ? 10.099 5.994 -5.917 1.00 97.56 439 GLN A C 1
ATOM 3422 O O . GLN A 1 439 ? 10.960 6.107 -5.044 1.00 97.56 439 GLN A O 1
ATOM 3427 N N . THR A 1 440 ? 8.801 6.190 -5.675 1.00 97.50 440 THR A N 1
ATOM 3428 C CA . THR A 1 440 ? 8.264 6.518 -4.351 1.00 97.50 440 THR A CA 1
ATOM 3429 C C . THR A 1 440 ? 8.468 5.361 -3.373 1.00 97.50 440 THR A C 1
ATOM 3431 O O . THR A 1 440 ? 8.980 5.592 -2.282 1.00 97.50 440 THR A O 1
ATOM 3434 N N . MET A 1 441 ? 8.205 4.122 -3.799 1.00 97.50 441 MET A N 1
ATOM 3435 C CA . MET A 1 441 ? 8.476 2.912 -3.014 1.00 97.50 441 MET A CA 1
ATOM 3436 C C . MET A 1 441 ? 9.965 2.789 -2.635 1.00 97.50 441 MET A C 1
ATOM 3438 O O . MET A 1 441 ? 10.295 2.618 -1.463 1.00 97.50 441 MET A O 1
ATOM 3442 N N . VAL A 1 442 ? 10.898 2.949 -3.589 1.00 97.88 442 VAL A N 1
ATOM 3443 C CA . VAL A 1 442 ? 12.346 2.896 -3.278 1.00 97.88 442 VAL A CA 1
ATOM 3444 C C . VAL A 1 442 ? 12.752 3.985 -2.289 1.00 97.88 442 VAL A C 1
ATOM 3446 O O . VAL A 1 442 ? 13.487 3.723 -1.336 1.00 97.88 442 VAL A O 1
ATOM 3449 N N . LYS A 1 443 ? 12.265 5.213 -2.491 1.00 97.44 443 LYS A N 1
ATOM 3450 C CA . LYS A 1 443 ? 12.499 6.312 -1.555 1.00 97.44 443 LYS A CA 1
ATOM 3451 C C . LYS A 1 443 ? 11.990 5.961 -0.158 1.00 97.44 443 LYS A C 1
ATOM 3453 O O . LYS A 1 443 ? 12.718 6.175 0.810 1.00 97.44 443 LYS A O 1
ATOM 3458 N N . ASN A 1 444 ? 10.771 5.434 -0.053 1.00 97.75 444 ASN A N 1
ATOM 3459 C CA . ASN A 1 444 ? 10.165 5.079 1.222 1.00 97.75 444 ASN A CA 1
ATOM 3460 C C . ASN A 1 444 ? 11.020 4.070 1.997 1.00 97.75 444 ASN A C 1
ATOM 3462 O O . ASN A 1 444 ? 11.254 4.279 3.186 1.00 97.75 444 ASN A O 1
ATOM 3466 N N . VAL A 1 445 ? 11.567 3.052 1.322 1.00 96.81 445 VAL A N 1
ATOM 3467 C CA . VAL A 1 445 ? 12.489 2.080 1.935 1.00 96.81 445 VAL A CA 1
ATOM 3468 C C . VAL A 1 445 ? 13.697 2.781 2.565 1.00 96.81 445 VAL A C 1
ATOM 3470 O O . VAL A 1 445 ? 13.978 2.577 3.745 1.00 96.81 445 VAL A O 1
ATOM 3473 N N . CYS A 1 446 ? 14.382 3.660 1.826 1.00 97.44 446 CYS A N 1
ATOM 3474 C CA . CYS A 1 446 ? 15.547 4.392 2.339 1.00 97.44 446 CYS A CA 1
ATOM 3475 C C . CYS A 1 446 ? 15.198 5.269 3.553 1.00 97.44 446 CYS A C 1
ATOM 3477 O O . CYS A 1 446 ? 15.933 5.288 4.541 1.00 97.44 446 CYS A O 1
ATOM 3479 N N . PHE A 1 447 ? 14.062 5.972 3.496 1.00 97.94 447 PHE A N 1
ATOM 3480 C CA . PHE A 1 447 ? 13.579 6.791 4.606 1.00 97.94 447 PHE A CA 1
ATOM 3481 C C . PHE A 1 447 ? 13.226 5.945 5.831 1.00 97.94 447 PHE A C 1
ATOM 3483 O O . PHE A 1 447 ? 13.639 6.292 6.932 1.00 97.94 447 PHE A O 1
ATOM 3490 N N . CYS A 1 448 ? 12.502 4.837 5.663 1.00 96.81 448 CYS A N 1
ATOM 3491 C CA . CYS A 1 448 ? 12.106 3.969 6.772 1.00 96.81 448 CYS A CA 1
ATOM 3492 C C . CYS A 1 448 ? 13.320 3.332 7.458 1.00 96.81 448 CYS A C 1
ATOM 3494 O O . CYS A 1 448 ? 13.364 3.300 8.684 1.00 96.81 448 CYS A O 1
ATOM 3496 N N . ILE A 1 449 ? 14.342 2.919 6.699 1.00 95.69 449 ILE A N 1
ATOM 3497 C CA . ILE A 1 449 ? 15.603 2.419 7.268 1.00 95.69 449 ILE A CA 1
ATOM 3498 C C . ILE A 1 449 ? 16.287 3.507 8.100 1.00 95.69 449 ILE A C 1
ATOM 3500 O O . ILE A 1 449 ? 16.643 3.266 9.251 1.00 95.69 449 ILE A O 1
ATOM 3504 N N . ALA A 1 450 ? 16.444 4.714 7.547 1.00 96.44 450 ALA A N 1
ATOM 3505 C CA . ALA A 1 450 ? 17.076 5.817 8.267 1.00 96.44 450 ALA A CA 1
ATOM 3506 C C . ALA A 1 450 ? 16.285 6.211 9.524 1.00 96.44 450 ALA A C 1
ATOM 3508 O O . ALA A 1 450 ? 16.884 6.506 10.553 1.00 96.44 450 ALA A O 1
ATOM 3509 N N . LYS A 1 451 ? 14.948 6.190 9.460 1.00 96.75 451 LYS A N 1
ATOM 3510 C CA . LYS A 1 451 ? 14.069 6.448 10.606 1.00 96.75 451 LYS A CA 1
ATOM 3511 C C . LYS A 1 451 ? 14.213 5.375 11.684 1.00 96.75 451 LYS A C 1
ATOM 3513 O O . LYS A 1 451 ? 14.370 5.728 12.849 1.00 96.75 451 LYS A O 1
ATOM 3518 N N . GLN A 1 452 ? 14.235 4.096 11.306 1.00 93.31 452 GLN A N 1
ATOM 3519 C CA . GLN A 1 452 ? 14.427 2.993 12.250 1.00 93.31 452 GLN A CA 1
ATOM 3520 C C . GLN A 1 452 ? 15.794 3.085 12.943 1.00 93.31 452 GLN A C 1
ATOM 3522 O O . GLN A 1 452 ? 15.850 3.018 14.162 1.00 93.31 452 GLN A O 1
ATOM 3527 N N . GLN A 1 453 ? 16.868 3.397 12.207 1.00 92.94 453 GLN A N 1
ATOM 3528 C CA . GLN A 1 453 ? 18.209 3.629 12.773 1.00 92.94 453 GLN A CA 1
ATOM 3529 C C . GLN A 1 453 ? 18.296 4.793 13.775 1.00 92.94 453 GLN A C 1
ATOM 3531 O O . GLN A 1 453 ? 19.307 4.928 14.459 1.00 92.94 453 GLN A O 1
ATOM 3536 N N . LYS A 1 454 ? 17.317 5.708 13.793 1.00 93.56 454 LYS A N 1
ATOM 3537 C CA . LYS A 1 454 ? 17.232 6.788 14.791 1.00 93.56 454 LYS A CA 1
ATOM 3538 C C . LYS A 1 454 ? 16.305 6.457 15.952 1.00 93.56 454 LYS A C 1
ATOM 3540 O O . LYS A 1 454 ? 16.312 7.203 16.933 1.00 93.56 454 LYS A O 1
ATOM 3545 N N . LEU A 1 455 ? 15.458 5.446 15.783 1.00 90.56 455 LEU A N 1
ATOM 3546 C CA . LEU A 1 455 ? 14.536 4.973 16.802 1.00 90.56 455 LEU A CA 1
ATOM 3547 C C . LEU A 1 455 ? 15.193 3.908 17.689 1.00 90.56 455 LEU A C 1
ATOM 3549 O O . LEU A 1 455 ? 14.951 3.931 18.894 1.00 90.56 455 LEU A O 1
ATOM 3553 N N . ASP A 1 456 ? 16.005 3.034 17.084 1.00 84.06 456 ASP A N 1
ATOM 3554 C CA . ASP A 1 456 ? 16.949 2.131 17.761 1.00 84.06 456 ASP A CA 1
ATOM 3555 C C . ASP A 1 456 ? 18.073 2.926 18.446 1.00 84.06 456 ASP A C 1
ATOM 3557 O O . ASP A 1 456 ? 18.445 2.551 19.585 1.00 84.06 456 ASP A O 1
#

Foldseek 3Di:
DCVVVVDLPQLVVLVVVCVVVVHDPVVSVVLVVCSVVVNDDRDDDDPVLLVVLVVLCVPPNQVSSVVCCVPVVGDHPVRNVVVDDDQDQDADDAADDLVSLLVLCCRQPVVVCPVDQAAAFEKEKEKDKAFDDQDWDADVVQCFIPQWARVQRNVADRHPPDPVSVVVVVVCCVVVSIGGFRIWMWIWMDGPPDPDIRTRHTGRHPPPDALVVVLVVVVSNQVSCVVSCVCVRHNHHAEYEYQQDPRPVVNQCCAFQPDFDDPPDPLCVPVVPLPPQRRGTGPVRYAYAYDLLSLLLQVLVQQLDQLAAQFPPRDGRHLVLLLVQLCVPPPDHSVNSCCLSPPPDSSPSVSSLVSLVSLLVSLPDDDDPVPDDPSVVSSSVRSVLSSLLSCLSRCLPPPPPDDLVRNLVSLSSNLVSLVVRCVVQNVRHPDPSSNVNSSSNSSSSSSSVSVRVVSD